Protein AF-0000000085137279 (afdb_homodimer)

Structure (mmCIF, N/CA/C/O backbone):
data_AF-0000000085137279-model_v1
#
loop_
_entity.id
_entity.type
_entity.pdbx_description
1 polymer 'DUF550 domain-containing protein'
#
loop_
_atom_site.group_PDB
_atom_site.id
_atom_site.type_symbol
_atom_site.label_atom_id
_atom_site.label_alt_id
_atom_site.label_comp_id
_atom_site.label_asym_id
_atom_site.label_entity_id
_atom_site.label_seq_id
_atom_site.pdbx_PDB_ins_code
_atom_site.Cartn_x
_atom_site.Cartn_y
_atom_site.Cartn_z
_atom_site.occupancy
_atom_site.B_iso_or_equiv
_atom_site.auth_seq_id
_atom_site.auth_comp_id
_atom_site.auth_asym_id
_atom_site.auth_atom_id
_atom_site.pdbx_PDB_model_num
ATOM 1 N N . MET A 1 1 ? 17.766 -27.484 -7.484 1 40.53 1 MET A N 1
ATOM 2 C CA . MET A 1 1 ? 16.344 -27.422 -7.832 1 40.53 1 MET A CA 1
ATOM 3 C C . MET A 1 1 ? 16.094 -26.344 -8.875 1 40.53 1 MET A C 1
ATOM 5 O O . MET A 1 1 ? 16.469 -25.188 -8.695 1 40.53 1 MET A O 1
ATOM 9 N N . THR A 1 2 ? 16.078 -26.75 -10.102 1 52.44 2 THR A N 1
ATOM 10 C CA . THR A 1 2 ? 16.078 -25.828 -11.227 1 52.44 2 THR A CA 1
ATOM 11 C C . THR A 1 2 ? 14.859 -24.906 -11.18 1 52.44 2 THR A C 1
ATOM 13 O O . THR A 1 2 ? 13.734 -25.375 -10.984 1 52.44 2 THR A O 1
ATOM 16 N N . THR A 1 3 ? 14.891 -23.641 -11.016 1 78.44 3 THR A N 1
ATOM 17 C CA . THR A 1 3 ? 13.836 -22.641 -10.945 1 78.44 3 THR A CA 1
ATOM 18 C C . THR A 1 3 ? 13.219 -22.406 -12.32 1 78.44 3 THR A C 1
ATOM 20 O O . THR A 1 3 ? 13.922 -22.141 -13.289 1 78.44 3 THR A O 1
ATOM 23 N N . ILE A 1 4 ? 12.016 -23 -12.578 1 90.31 4 ILE A N 1
ATOM 24 C CA . ILE A 1 4 ? 11.297 -22.828 -13.836 1 90.31 4 ILE A CA 1
ATOM 25 C C . ILE A 1 4 ? 11.25 -21.344 -14.195 1 90.31 4 ILE A C 1
ATOM 27 O O . ILE A 1 4 ? 11.031 -20.5 -13.328 1 90.31 4 ILE A O 1
ATOM 31 N N . THR A 1 5 ? 11.609 -21.078 -15.461 1 91.25 5 THR A N 1
ATOM 32 C CA . THR A 1 5 ? 11.672 -19.688 -15.914 1 91.25 5 THR A CA 1
ATOM 33 C C . THR A 1 5 ? 10.359 -19.281 -16.562 1 91.25 5 THR A C 1
ATOM 35 O O . THR A 1 5 ? 9.531 -20.125 -16.906 1 91.25 5 THR A O 1
ATOM 38 N N . LYS A 1 6 ? 10.211 -18.031 -16.672 1 91.56 6 LYS A N 1
ATOM 39 C CA . LYS A 1 6 ? 9.047 -17.484 -17.359 1 91.56 6 LYS A CA 1
ATOM 40 C C . LYS A 1 6 ? 8.969 -17.969 -18.797 1 91.56 6 LYS A C 1
ATOM 42 O O . LYS A 1 6 ? 7.895 -18.359 -19.266 1 91.56 6 LYS A O 1
ATOM 47 N N . GLU A 1 7 ? 10.078 -17.969 -19.5 1 93 7 GLU A N 1
ATOM 48 C CA . GLU A 1 7 ? 10.141 -18.391 -20.906 1 93 7 GLU A CA 1
ATOM 49 C C . GLU A 1 7 ? 9.734 -19.859 -21.062 1 93 7 GLU A C 1
ATOM 51 O O . GLU A 1 7 ? 9.039 -20.203 -22.016 1 93 7 GLU A O 1
ATOM 56 N N . ARG A 1 8 ? 10.195 -20.641 -20.125 1 95.56 8 ARG A N 1
ATOM 57 C CA . ARG A 1 8 ? 9.859 -22.062 -20.141 1 95.56 8 ARG A CA 1
ATOM 58 C C . ARG A 1 8 ? 8.352 -22.266 -20 1 95.56 8 ARG A C 1
ATOM 60 O O . ARG A 1 8 ? 7.77 -23.109 -20.672 1 95.56 8 ARG A O 1
ATOM 67 N N . ILE A 1 9 ? 7.719 -21.484 -19.172 1 96.69 9 ILE A N 1
ATOM 68 C CA . ILE A 1 9 ? 6.281 -21.594 -18.938 1 96.69 9 ILE A CA 1
ATOM 69 C C . ILE A 1 9 ? 5.531 -21.125 -20.188 1 96.69 9 ILE A C 1
ATOM 71 O O . ILE A 1 9 ? 4.555 -21.75 -20.609 1 96.69 9 ILE A O 1
ATOM 75 N N . GLU A 1 10 ? 6.008 -20.094 -20.781 1 95.75 10 GLU A N 1
ATOM 76 C CA . GLU A 1 10 ? 5.379 -19.562 -21.984 1 95.75 10 GLU A CA 1
ATOM 77 C C . GLU A 1 10 ? 5.43 -20.578 -23.125 1 95.75 10 GLU A C 1
ATOM 79 O O . GLU A 1 10 ? 4.465 -20.719 -23.875 1 95.75 10 GLU A O 1
ATOM 84 N N . LEU A 1 11 ? 6.574 -21.234 -23.234 1 95.69 11 LEU A N 1
ATOM 85 C CA . LEU A 1 11 ? 6.723 -22.266 -24.25 1 95.69 11 LEU A CA 1
ATOM 86 C C . LEU A 1 11 ? 5.715 -23.391 -24.047 1 95.69 11 LEU A C 1
ATOM 88 O O . LEU A 1 11 ? 5.098 -23.859 -25 1 95.69 11 LEU A O 1
ATOM 92 N N . PHE A 1 12 ? 5.57 -23.781 -22.812 1 97.06 12 PHE A N 1
ATOM 93 C CA . PHE A 1 12 ? 4.617 -24.828 -22.484 1 97.06 12 PHE A CA 1
ATOM 94 C C . PHE A 1 12 ? 3.193 -24.391 -22.812 1 97.06 12 PHE A C 1
ATOM 96 O O . PHE A 1 12 ? 2.43 -25.156 -23.422 1 97.06 12 PHE A O 1
ATOM 103 N N . ILE A 1 13 ? 2.836 -23.172 -22.484 1 95.56 13 ILE A N 1
ATOM 104 C CA . ILE A 1 13 ? 1.479 -22.688 -22.688 1 95.56 13 ILE A CA 1
ATOM 105 C C . ILE A 1 13 ? 1.188 -22.594 -24.188 1 95.56 13 ILE A C 1
ATOM 107 O O . ILE A 1 13 ? 0.088 -22.938 -24.625 1 95.56 13 ILE A O 1
ATOM 111 N N . LYS A 1 14 ? 2.133 -22.25 -24.953 1 95.06 14 LYS A N 1
ATOM 112 C CA . LYS A 1 14 ? 1.958 -22.062 -26.406 1 95.06 14 LYS A CA 1
ATOM 113 C C . LYS A 1 14 ? 1.815 -23.422 -27.109 1 95.06 14 LYS A C 1
ATOM 115 O O . LYS A 1 14 ? 1.006 -23.562 -28.016 1 95.06 14 LYS A O 1
ATOM 120 N N . ASN A 1 15 ? 2.691 -24.422 -26.75 1 95 15 ASN A N 1
ATOM 121 C CA . ASN A 1 15 ? 2.686 -25.766 -27.344 1 95 15 ASN A CA 1
ATOM 122 C C . ASN A 1 15 ? 2.811 -26.844 -26.281 1 95 15 ASN A C 1
ATOM 124 O O . ASN A 1 15 ? 3.836 -27.531 -26.203 1 95 15 ASN A O 1
ATOM 128 N N . PRO A 1 16 ? 1.74 -27.078 -25.609 1 92.5 16 PRO A N 1
ATOM 129 C CA . PRO A 1 16 ? 1.811 -27.969 -24.438 1 92.5 16 PRO A CA 1
ATOM 130 C C . PRO A 1 16 ? 2.174 -29.406 -24.812 1 92.5 16 PRO A C 1
ATOM 132 O O . PRO A 1 16 ? 2.777 -30.125 -24.016 1 92.5 16 PRO A O 1
ATOM 135 N N . LEU A 1 17 ? 1.867 -29.891 -26.031 1 92.31 17 LEU A N 1
ATOM 136 C CA . LEU A 1 17 ? 2.129 -31.266 -26.438 1 92.31 17 LEU A CA 1
ATOM 137 C C . LEU A 1 17 ? 3.607 -31.469 -26.75 1 92.31 17 LEU A C 1
ATOM 139 O O . LEU A 1 17 ? 4.18 -32.5 -26.406 1 92.31 17 LEU A O 1
ATOM 143 N N . GLU A 1 18 ? 4.246 -30.484 -27.312 1 94.12 18 GLU A N 1
ATOM 144 C CA . GLU A 1 18 ? 5.641 -30.578 -27.734 1 94.12 18 GLU A CA 1
ATOM 145 C C . GLU A 1 18 ? 6.586 -30.156 -26.609 1 94.12 18 GLU A C 1
ATOM 147 O O . GLU A 1 18 ? 7.77 -30.5 -26.625 1 94.12 18 GLU A O 1
ATOM 152 N N . ASN A 1 19 ? 5.973 -29.422 -25.672 1 94.75 19 ASN A N 1
ATOM 153 C CA . ASN A 1 19 ? 6.805 -28.859 -24.609 1 94.75 19 ASN A CA 1
ATOM 154 C C . ASN A 1 19 ? 6.293 -29.266 -23.219 1 94.75 19 ASN A C 1
ATOM 156 O O . ASN A 1 19 ? 6.141 -28.406 -22.344 1 94.75 19 ASN A O 1
ATOM 160 N N . GLY A 1 20 ? 6.055 -30.516 -23.078 1 93.5 20 GLY A N 1
ATOM 161 C CA . GLY A 1 20 ? 5.57 -31.016 -21.812 1 93.5 20 GLY A CA 1
ATOM 162 C C . GLY A 1 20 ? 6.516 -30.734 -20.656 1 93.5 20 GLY A C 1
ATOM 163 O O . GLY A 1 20 ? 7.711 -30.516 -20.859 1 93.5 20 GLY A O 1
ATOM 164 N N . LEU A 1 21 ? 5.93 -30.703 -19.484 1 94.56 21 LEU A N 1
ATOM 165 C CA . LEU A 1 21 ? 6.711 -30.375 -18.297 1 94.56 21 LEU A CA 1
ATOM 166 C C . LEU A 1 21 ? 7.227 -31.641 -17.625 1 94.56 21 LEU A C 1
ATOM 168 O O . LEU A 1 21 ? 6.523 -32.656 -17.578 1 94.56 21 LEU A O 1
ATOM 172 N N . THR A 1 22 ? 8.469 -31.547 -17.156 1 93.19 22 THR A N 1
ATOM 173 C CA . THR A 1 22 ? 8.977 -32.625 -16.312 1 93.19 22 THR A CA 1
ATOM 174 C C . THR A 1 22 ? 8.258 -32.625 -14.961 1 93.19 22 THR A C 1
ATOM 176 O O . THR A 1 22 ? 7.551 -31.656 -14.625 1 93.19 22 THR A O 1
ATOM 179 N N . ARG A 1 23 ? 8.406 -33.688 -14.227 1 91.44 23 ARG A N 1
ATOM 180 C CA . ARG A 1 23 ? 7.809 -33.781 -12.891 1 91.44 23 ARG A CA 1
ATOM 181 C C . ARG A 1 23 ? 8.359 -32.688 -11.984 1 91.44 23 ARG A C 1
ATOM 183 O O . ARG A 1 23 ? 7.617 -32.094 -11.188 1 91.44 23 ARG A O 1
ATOM 190 N N . GLY A 1 24 ? 9.609 -32.438 -12.102 1 92.44 24 GLY A N 1
ATOM 191 C CA . GLY A 1 24 ? 10.219 -31.375 -11.328 1 92.44 24 GLY A CA 1
ATOM 192 C C . GLY A 1 24 ? 9.641 -30.016 -11.641 1 92.44 24 GLY A C 1
ATOM 193 O O . GLY A 1 24 ? 9.406 -29.203 -10.734 1 92.44 24 GLY A O 1
ATOM 194 N N . GLU A 1 25 ? 9.445 -29.75 -12.906 1 95.19 25 GLU A N 1
ATOM 195 C CA . GLU A 1 25 ? 8.867 -28.484 -13.328 1 95.19 25 GLU A CA 1
ATOM 196 C C . GLU A 1 25 ? 7.43 -28.344 -12.828 1 95.19 25 GLU A C 1
ATOM 198 O O . GLU A 1 25 ? 7.008 -27.266 -12.422 1 95.19 25 GLU A O 1
ATOM 203 N N . GLN A 1 26 ? 6.719 -29.438 -12.852 1 94.88 26 GLN A N 1
ATOM 204 C CA . GLN A 1 26 ? 5.348 -29.438 -12.352 1 94.88 26 GLN A CA 1
ATOM 205 C C . GLN A 1 26 ? 5.309 -29.094 -10.867 1 94.88 26 GLN A C 1
ATOM 207 O O . GLN A 1 26 ? 4.445 -28.344 -10.414 1 94.88 26 GLN A O 1
ATOM 212 N N . MET A 1 27 ? 6.207 -29.609 -10.18 1 95.31 27 MET A N 1
ATOM 213 C CA . MET A 1 27 ? 6.281 -29.344 -8.75 1 95.31 27 MET A CA 1
ATOM 214 C C . MET A 1 27 ? 6.559 -27.875 -8.477 1 95.31 27 MET A C 1
ATOM 216 O O . MET A 1 27 ? 5.969 -27.281 -7.566 1 95.31 27 MET A O 1
ATOM 220 N N . GLU A 1 28 ? 7.398 -27.344 -9.25 1 95 28 GLU A N 1
ATOM 221 C CA . GLU A 1 28 ? 7.719 -25.922 -9.086 1 95 28 GLU A CA 1
ATOM 222 C C . GLU A 1 28 ? 6.512 -25.047 -9.414 1 95 28 GLU A C 1
ATOM 224 O O . GLU A 1 28 ? 6.219 -24.094 -8.688 1 95 28 GLU A O 1
ATOM 229 N N . LEU A 1 29 ? 5.906 -25.359 -10.469 1 95.75 29 LEU A N 1
ATOM 230 C CA . LEU A 1 29 ? 4.691 -24.625 -10.82 1 95.75 29 LEU A CA 1
ATOM 231 C C . LEU A 1 29 ? 3.656 -24.719 -9.703 1 95.75 29 LEU A C 1
ATOM 233 O O . LEU A 1 29 ? 3 -23.734 -9.375 1 95.75 29 LEU A O 1
ATOM 237 N N . ALA A 1 30 ? 3.535 -25.875 -9.195 1 95.94 30 ALA A N 1
ATOM 238 C CA . ALA A 1 30 ? 2.555 -26.109 -8.133 1 95.94 30 ALA A CA 1
ATOM 239 C C . ALA A 1 30 ? 2.865 -25.266 -6.906 1 95.94 30 ALA A C 1
ATOM 241 O O . ALA A 1 30 ? 1.96 -24.688 -6.289 1 95.94 30 ALA A O 1
ATOM 242 N N . ARG A 1 31 ? 4.094 -25.203 -6.574 1 94.69 31 ARG A N 1
ATOM 243 C CA . ARG A 1 31 ? 4.488 -24.422 -5.41 1 94.69 31 ARG A CA 1
ATOM 244 C C . ARG A 1 31 ? 4.195 -22.938 -5.621 1 94.69 31 ARG A C 1
ATOM 246 O O . ARG A 1 31 ? 3.67 -22.266 -4.723 1 94.69 31 ARG A O 1
ATOM 253 N N . ILE A 1 32 ? 4.52 -22.406 -6.766 1 94.44 32 ILE A N 1
ATOM 254 C CA . ILE A 1 32 ? 4.27 -21.016 -7.086 1 94.44 32 ILE A CA 1
ATOM 255 C C . ILE A 1 32 ? 2.768 -20.734 -7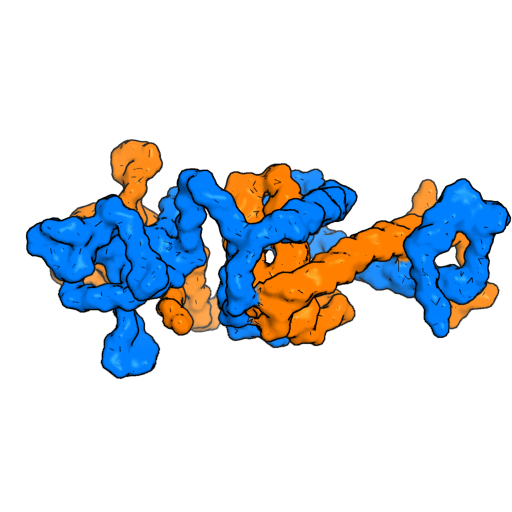.074 1 94.44 32 ILE A C 1
ATOM 257 O O . ILE A 1 32 ? 2.312 -19.75 -6.484 1 94.44 32 ILE A O 1
ATOM 261 N N . ALA A 1 33 ? 2.115 -21.609 -7.699 1 94.88 33 ALA A N 1
ATOM 262 C CA . ALA A 1 33 ? 0.669 -21.438 -7.809 1 94.88 33 ALA A CA 1
ATOM 263 C C . ALA A 1 33 ? 0.005 -21.531 -6.438 1 94.88 33 ALA A C 1
ATOM 265 O O . ALA A 1 33 ? -0.941 -20.797 -6.148 1 94.88 33 ALA A O 1
ATOM 266 N N . LEU A 1 34 ? 0.467 -22.453 -5.633 1 94.31 34 LEU A N 1
ATOM 267 C CA . LEU A 1 34 ? -0.114 -22.625 -4.305 1 94.31 34 LEU A CA 1
ATOM 268 C C . LEU A 1 34 ? 0.033 -21.344 -3.479 1 94.31 34 LEU A C 1
ATOM 270 O O . LEU A 1 34 ? -0.917 -20.922 -2.822 1 94.31 34 LEU A O 1
ATOM 274 N N . ALA A 1 35 ? 1.215 -20.797 -3.525 1 92.62 35 ALA A N 1
ATOM 275 C CA . ALA A 1 35 ? 1.444 -19.547 -2.791 1 92.62 35 ALA A CA 1
ATOM 276 C C . ALA A 1 35 ? 0.512 -18.438 -3.279 1 92.62 35 ALA A C 1
ATOM 278 O O . ALA A 1 35 ? -0.028 -17.672 -2.477 1 92.62 35 ALA A O 1
ATOM 279 N N . SER A 1 36 ? 0.343 -18.359 -4.543 1 93.06 36 SER A N 1
ATOM 280 C CA . SER A 1 36 ? -0.546 -17.359 -5.145 1 93.06 36 SER A CA 1
ATOM 281 C C . SER A 1 36 ? -1.995 -17.594 -4.73 1 93.06 36 SER A C 1
ATOM 283 O O . SER A 1 36 ? -2.715 -16.656 -4.398 1 93.06 36 SER A O 1
ATOM 285 N N . LEU A 1 37 ? -2.422 -18.812 -4.727 1 92.94 37 LEU A N 1
ATOM 286 C CA . LEU A 1 37 ? -3.807 -19.141 -4.402 1 92.94 37 LEU A CA 1
ATOM 287 C C . LEU A 1 37 ? -4.09 -18.891 -2.922 1 92.94 37 LEU A C 1
ATOM 289 O O . LEU A 1 37 ? -5.199 -18.516 -2.553 1 92.94 37 LEU A O 1
ATOM 293 N N . GLU A 1 38 ? -3.125 -19.141 -2.1 1 92.5 38 GLU A N 1
ATOM 294 C CA . GLU A 1 38 ? -3.289 -18.875 -0.672 1 92.5 38 GLU A CA 1
ATOM 295 C C . GLU A 1 38 ? -3.527 -17.406 -0.406 1 92.5 38 GLU A C 1
ATOM 297 O O . GLU A 1 38 ? -4.426 -17.031 0.359 1 92.5 38 GLU A O 1
ATOM 302 N N . ARG A 1 39 ? -2.738 -16.609 -1.039 1 93.31 39 ARG A N 1
ATOM 303 C CA . ARG A 1 39 ? -2.904 -15.164 -0.875 1 93.31 39 ARG A CA 1
ATOM 304 C C . ARG A 1 39 ? -4.234 -14.695 -1.456 1 93.31 39 ARG A C 1
ATOM 306 O O . ARG A 1 39 ? -4.902 -13.836 -0.879 1 93.31 39 ARG A O 1
ATOM 313 N N . GLU A 1 40 ? -4.574 -15.273 -2.541 1 94.12 40 GLU A N 1
ATOM 314 C CA . GLU A 1 40 ? -5.836 -14.922 -3.186 1 94.12 40 GLU A CA 1
ATOM 315 C C . GLU A 1 40 ? -7.027 -15.297 -2.309 1 94.12 40 GLU A C 1
ATOM 317 O O . GLU A 1 40 ? -8.047 -14.609 -2.305 1 94.12 40 GLU A O 1
ATOM 322 N N . GLN A 1 41 ? -6.918 -16.406 -1.677 1 94.69 41 GLN A N 1
ATOM 323 C CA . GLN A 1 41 ? -7.988 -16.812 -0.776 1 94.69 41 GLN A CA 1
ATOM 324 C C . GLN A 1 41 ? -8.188 -15.797 0.342 1 94.69 41 GLN A C 1
ATOM 326 O O . GLN A 1 41 ? -9.32 -15.453 0.679 1 94.69 41 GLN A O 1
ATOM 331 N N . ILE A 1 42 ? -7.105 -15.367 0.912 1 96.62 42 ILE A N 1
ATOM 332 C CA . ILE A 1 42 ? -7.172 -14.344 1.949 1 96.62 42 ILE A CA 1
ATOM 333 C C . ILE A 1 42 ? -7.801 -13.07 1.382 1 96.62 42 ILE A C 1
ATOM 335 O O . ILE A 1 42 ? -8.664 -12.461 2.018 1 96.62 42 ILE A O 1
ATOM 339 N N . ARG A 1 43 ? -7.371 -12.711 0.222 1 97.12 43 ARG A N 1
ATOM 340 C CA . ARG A 1 43 ? -7.887 -11.523 -0.453 1 97.12 43 ARG A CA 1
ATOM 341 C C . ARG A 1 43 ? -9.398 -11.617 -0.65 1 97.12 43 ARG A C 1
ATOM 343 O O . ARG A 1 43 ? -10.125 -10.656 -0.401 1 97.12 43 ARG A O 1
ATOM 350 N N . HIS A 1 44 ? -9.836 -12.75 -1.05 1 96.88 44 HIS A N 1
ATOM 351 C CA . HIS A 1 44 ? -11.258 -12.977 -1.291 1 96.88 44 HIS A CA 1
ATOM 352 C C . HIS A 1 44 ? -12.047 -12.922 0.011 1 96.88 44 HIS A C 1
ATOM 354 O O . HIS A 1 44 ? -13.133 -12.336 0.061 1 96.88 44 HIS A O 1
ATOM 360 N N . GLU A 1 45 ? -11.555 -13.555 0.996 1 97.31 45 GLU A N 1
ATOM 361 C CA . GLU A 1 45 ? -12.219 -13.531 2.297 1 97.31 45 GLU A CA 1
ATOM 362 C C . GLU A 1 45 ? -12.305 -12.109 2.85 1 97.31 45 GLU A C 1
ATOM 364 O O . GLU A 1 45 ? -13.336 -11.711 3.398 1 97.31 45 GLU A O 1
ATOM 369 N N . HIS A 1 46 ? -11.211 -11.43 2.693 1 98.06 46 HIS A N 1
ATOM 370 C CA . HIS A 1 46 ? -11.211 -10.031 3.127 1 98.06 46 HIS A CA 1
ATOM 371 C C . HIS A 1 46 ? -12.25 -9.219 2.363 1 98.06 46 HIS A C 1
ATOM 373 O O . HIS A 1 46 ? -12.945 -8.383 2.949 1 98.06 46 HIS A O 1
ATOM 379 N N . ALA A 1 47 ? -12.289 -9.406 1.087 1 97.5 47 ALA A N 1
ATOM 380 C CA . ALA A 1 47 ? -13.234 -8.672 0.247 1 97.5 47 ALA A CA 1
ATOM 381 C C . ALA A 1 47 ? -14.672 -8.93 0.692 1 97.5 47 ALA A C 1
ATOM 383 O O . ALA A 1 47 ? -15.469 -7.992 0.796 1 97.5 47 ALA A O 1
ATOM 384 N N . LYS A 1 48 ? -14.953 -10.164 0.894 1 96.69 48 LYS A N 1
ATOM 385 C CA . LYS A 1 48 ? -16.297 -10.531 1.34 1 96.69 48 LYS A CA 1
ATOM 386 C C . LYS A 1 48 ? -16.625 -9.875 2.678 1 96.69 48 LYS A C 1
ATOM 388 O O . LYS A 1 48 ? -17.703 -9.312 2.846 1 96.69 48 LYS A O 1
ATOM 393 N N . TRP A 1 49 ? -15.758 -10.008 3.592 1 96.81 49 TRP A N 1
ATOM 394 C CA . TRP A 1 49 ? -15.945 -9.398 4.906 1 96.81 49 TRP A CA 1
ATOM 395 C C . TRP A 1 49 ? -16.109 -7.891 4.789 1 96.81 49 TRP A C 1
ATOM 397 O O . TRP A 1 49 ? -17 -7.309 5.41 1 96.81 49 TRP A O 1
ATOM 407 N N . SER A 1 50 ? -15.188 -7.234 4.062 1 95.88 50 SER A N 1
ATOM 408 C CA . SER A 1 50 ? -15.211 -5.785 3.891 1 95.88 50 SER A CA 1
ATOM 409 C C . SER A 1 50 ? -16.531 -5.32 3.283 1 95.88 50 SER A C 1
ATOM 411 O O . SER A 1 50 ? -17.094 -4.305 3.707 1 95.88 50 SER A O 1
ATOM 413 N N . ASP A 1 51 ? -17 -6.051 2.303 1 94.56 51 ASP A N 1
ATOM 414 C CA . ASP A 1 51 ? -18.281 -5.723 1.671 1 94.56 51 ASP A CA 1
ATOM 415 C C . ASP A 1 51 ? -19.422 -5.82 2.67 1 94.56 51 ASP A C 1
ATOM 417 O O . ASP A 1 51 ? -20.312 -4.965 2.688 1 94.56 51 ASP A O 1
ATOM 421 N N . SER A 1 52 ? -19.422 -6.836 3.402 1 94.19 52 SER A N 1
ATOM 422 C CA . SER A 1 52 ? -20.484 -7.059 4.379 1 94.19 52 SER A CA 1
ATOM 423 C C . SER A 1 52 ? -20.453 -6.008 5.484 1 94.19 52 SER A C 1
ATOM 425 O O . SER A 1 52 ? -21.5 -5.582 5.98 1 94.19 52 SER A O 1
ATOM 427 N N . THR A 1 53 ? -19.266 -5.582 5.84 1 92.19 53 THR A N 1
ATOM 428 C CA . THR A 1 53 ? -19.078 -4.691 6.98 1 92.19 53 THR A CA 1
ATOM 429 C C . THR A 1 53 ? -19.281 -3.236 6.57 1 92.19 53 THR A C 1
ATOM 431 O O . THR A 1 53 ? -19.891 -2.459 7.305 1 92.19 53 THR A O 1
ATOM 434 N N . PHE A 1 54 ? -18.828 -2.844 5.344 1 92 54 PHE A N 1
ATOM 435 C CA . PHE A 1 54 ? -18.766 -1.428 5 1 92 54 PHE A CA 1
ATOM 436 C C . PHE A 1 54 ? -19.672 -1.117 3.814 1 92 54 PHE A C 1
ATOM 438 O O . PHE A 1 54 ? -19.875 0.049 3.469 1 92 54 PHE A O 1
ATOM 445 N N . GLY A 1 55 ? -20.141 -2.133 3.119 1 88.88 55 GLY A N 1
ATOM 446 C CA . GLY A 1 55 ? -21.094 -1.944 2.037 1 88.88 55 GLY A CA 1
ATOM 447 C C . GLY A 1 55 ? -20.453 -1.395 0.773 1 88.88 55 GLY A C 1
ATOM 448 O O . GLY A 1 55 ? -19.281 -1.674 0.486 1 88.88 55 GLY A O 1
ATOM 449 N N . CYS A 1 56 ? -21.25 -0.688 -0.014 1 86.62 56 CYS A N 1
ATOM 450 C CA . CYS A 1 56 ? -20.828 -0.226 -1.332 1 86.62 56 CYS A CA 1
ATOM 451 C C . CYS A 1 56 ? -20.156 1.137 -1.242 1 86.62 56 CYS A C 1
ATOM 453 O O . CYS A 1 56 ? -20.781 2.166 -1.489 1 86.62 56 CYS A O 1
ATOM 455 N N . VAL A 1 57 ? -19 1.162 -0.78 1 90 57 VAL A N 1
ATOM 456 C CA . VAL A 1 57 ? -18.219 2.387 -0.689 1 90 57 VAL A CA 1
ATOM 457 C C . VAL A 1 57 ? -17.125 2.383 -1.761 1 90 57 VAL A C 1
ATOM 459 O O . VAL A 1 57 ? -16.828 1.338 -2.338 1 90 57 VAL A O 1
ATOM 462 N N . GLY A 1 58 ? -16.609 3.58 -2.07 1 94.38 58 GLY A N 1
ATOM 463 C CA . GLY A 1 58 ? -15.57 3.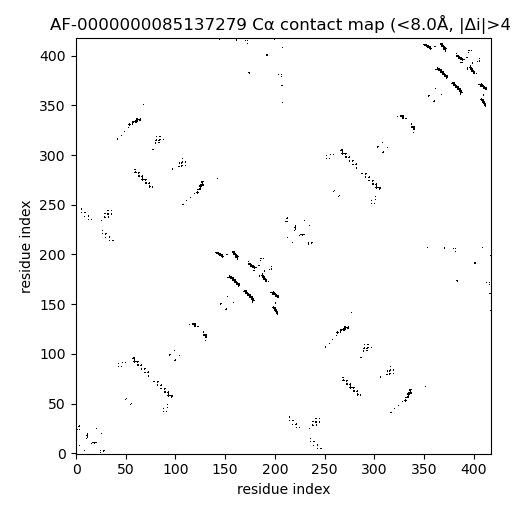713 -3.082 1 94.38 58 GLY A CA 1
ATOM 464 C C . GLY A 1 58 ? -14.172 3.527 -2.529 1 94.38 58 GLY A C 1
ATOM 465 O O . GLY A 1 58 ? -14 3.141 -1.371 1 94.38 58 GLY A O 1
ATOM 466 N N . PRO A 1 59 ? -13.195 3.773 -3.383 1 97.12 59 PRO A N 1
ATOM 467 C CA . PRO A 1 59 ? -11.805 3.506 -3.006 1 97.12 59 PRO A CA 1
ATOM 468 C C . PRO A 1 59 ? -11.203 4.609 -2.139 1 97.12 59 PRO A C 1
ATOM 470 O O . PRO A 1 59 ? -10.133 4.43 -1.553 1 97.12 59 PRO A O 1
ATOM 473 N N . ILE A 1 60 ? -11.844 5.734 -2.059 1 95.19 60 ILE A N 1
ATOM 474 C CA . ILE A 1 60 ? -11.258 6.91 -1.428 1 95.19 60 ILE A CA 1
ATOM 475 C C . ILE A 1 60 ? -11.031 6.645 0.059 1 95.19 60 ILE A C 1
ATOM 477 O O . ILE A 1 60 ? -9.961 6.93 0.595 1 95.19 60 ILE A O 1
ATOM 481 N N . GLY A 1 61 ? -12 6.133 0.79 1 93.56 61 GLY A N 1
ATOM 482 C CA . GLY A 1 61 ? -11.875 5.805 2.201 1 93.56 61 GLY A CA 1
ATOM 483 C C . GLY A 1 61 ? -10.688 4.91 2.5 1 93.56 61 GLY A C 1
ATOM 484 O O . GLY A 1 61 ? -9.812 5.27 3.293 1 93.56 61 GLY A O 1
ATOM 485 N N . PRO A 1 62 ? -10.617 3.801 1.831 1 97 62 PRO A N 1
ATOM 486 C CA . PRO A 1 62 ? -9.492 2.889 2.021 1 97 62 PRO A CA 1
ATOM 487 C C . PRO A 1 62 ? -8.148 3.543 1.706 1 97 62 PRO A C 1
ATOM 489 O O . PRO A 1 62 ? -7.156 3.295 2.4 1 97 62 PRO A O 1
ATOM 492 N N . LEU A 1 63 ? -8.094 4.324 0.696 1 97.38 63 LEU A N 1
ATOM 493 C CA . LEU A 1 63 ? -6.844 4.977 0.321 1 97.38 63 LEU A CA 1
ATOM 494 C C . LEU A 1 63 ? -6.406 5.969 1.393 1 97.38 63 LEU A C 1
ATOM 496 O O . LEU A 1 63 ? -5.223 6.035 1.738 1 97.38 63 LEU A O 1
ATOM 500 N N . LYS A 1 64 ? -7.34 6.695 1.889 1 92.25 64 LYS A N 1
ATOM 501 C CA . LYS A 1 64 ? -7.023 7.605 2.984 1 92.25 64 LYS A CA 1
ATOM 502 C C . LYS A 1 64 ? -6.578 6.836 4.227 1 92.25 64 LYS A C 1
ATOM 504 O O . LYS A 1 64 ? -5.66 7.266 4.934 1 92.25 64 LYS A O 1
ATOM 509 N N . HIS A 1 65 ? -7.234 5.77 4.465 1 95.12 65 HIS A N 1
ATOM 510 C CA . HIS A 1 65 ? -6.82 4.914 5.574 1 95.12 65 HIS A CA 1
ATOM 511 C C . HIS A 1 65 ? -5.426 4.352 5.344 1 95.12 65 HIS A C 1
ATOM 513 O O . HIS A 1 65 ? -4.633 4.238 6.281 1 95.12 65 HIS A O 1
ATOM 519 N N . LEU A 1 66 ? -5.176 3.961 4.145 1 96.94 66 LEU A N 1
ATOM 520 C CA . LEU A 1 66 ? -3.852 3.459 3.797 1 96.94 66 LEU A CA 1
ATOM 521 C C . LEU A 1 66 ? -2.777 4.492 4.121 1 96.94 66 LEU A C 1
ATOM 523 O O . LEU A 1 66 ? -1.705 4.141 4.621 1 96.94 66 LEU A O 1
ATOM 527 N N . SER A 1 67 ? -3.047 5.738 3.828 1 93.88 67 SER A N 1
ATOM 528 C CA . SER A 1 67 ? -2.107 6.805 4.156 1 93.88 67 SER A CA 1
ATOM 529 C C . SER A 1 67 ? -1.78 6.812 5.648 1 93.88 67 SER A C 1
ATOM 531 O O . SER A 1 67 ? -0.612 6.906 6.031 1 93.88 67 SER A O 1
ATOM 533 N N . LYS A 1 68 ? -2.779 6.633 6.418 1 89.31 68 LYS A N 1
ATOM 534 C CA . LYS A 1 68 ? -2.598 6.609 7.867 1 89.31 68 LYS A CA 1
ATOM 535 C C . LYS A 1 68 ? -1.791 5.391 8.305 1 89.31 68 LYS A C 1
ATOM 537 O O . LYS A 1 68 ? -0.861 5.508 9.102 1 89.31 68 LYS A O 1
ATOM 542 N N . GLU A 1 69 ? -2.133 4.234 7.789 1 96.31 69 GLU A N 1
ATOM 543 C CA . GLU A 1 69 ? -1.457 2.996 8.164 1 96.31 69 GLU A CA 1
ATOM 544 C C . GLU A 1 69 ? 0.012 3.023 7.746 1 96.31 69 GLU A C 1
ATOM 546 O O . GLU A 1 69 ? 0.864 2.449 8.43 1 96.31 69 GLU A O 1
ATOM 551 N N . ALA A 1 70 ? 0.258 3.639 6.633 1 95.5 70 ALA A N 1
ATOM 552 C CA . ALA A 1 70 ? 1.64 3.738 6.168 1 95.5 70 ALA A CA 1
ATOM 553 C C . ALA A 1 70 ? 2.498 4.512 7.164 1 95.5 70 ALA A C 1
ATOM 555 O O . ALA A 1 70 ? 3.639 4.133 7.438 1 95.5 70 ALA A O 1
ATOM 556 N N . LEU A 1 71 ? 1.977 5.535 7.738 1 91.31 71 LEU A N 1
ATOM 557 C CA . LEU A 1 71 ? 2.699 6.312 8.742 1 91.31 71 LEU A CA 1
ATOM 558 C C . LEU A 1 71 ? 2.865 5.512 10.031 1 91.31 71 LEU A C 1
ATOM 560 O O . LEU A 1 71 ? 3.896 5.609 10.695 1 91.31 71 LEU A O 1
ATOM 564 N N . GLU A 1 72 ? 1.824 4.762 10.383 1 91.69 72 GLU A N 1
ATOM 565 C CA . GLU A 1 72 ? 1.937 3.895 11.555 1 91.69 72 GLU A CA 1
ATOM 566 C C . GLU A 1 72 ? 3.02 2.84 11.359 1 91.69 72 GLU A C 1
ATOM 568 O O . GLU A 1 72 ? 3.789 2.553 12.273 1 91.69 72 GLU A O 1
ATOM 573 N N . ALA A 1 73 ? 3.076 2.295 10.172 1 94.75 73 ALA A N 1
ATOM 574 C CA . ALA A 1 73 ? 4.117 1.32 9.859 1 94.75 73 ALA A CA 1
ATOM 575 C C . ALA A 1 73 ? 5.5 1.965 9.891 1 94.75 73 ALA A C 1
ATOM 577 O O . ALA A 1 73 ? 6.473 1.339 10.312 1 94.75 73 ALA A O 1
ATOM 578 N N . ALA A 1 74 ? 5.59 3.221 9.43 1 92.62 74 ALA A N 1
ATOM 579 C CA . ALA A 1 74 ? 6.859 3.941 9.453 1 92.62 74 ALA A CA 1
ATOM 580 C C . ALA A 1 74 ? 7.348 4.148 10.883 1 92.62 74 ALA A C 1
ATOM 582 O O . ALA A 1 74 ? 8.555 4.129 11.148 1 92.62 74 ALA A O 1
ATOM 583 N N . ALA A 1 75 ? 6.398 4.375 11.773 1 88.38 75 ALA A N 1
ATOM 584 C CA . ALA A 1 75 ? 6.73 4.582 13.18 1 88.38 75 ALA A CA 1
ATOM 585 C C . ALA A 1 75 ? 7.215 3.289 13.828 1 88.38 75 ALA A C 1
ATOM 587 O O . ALA A 1 75 ? 8.062 3.312 14.719 1 88.38 75 ALA A O 1
ATOM 588 N N . GLU A 1 76 ? 6.656 2.125 13.391 1 93.12 76 GLU A N 1
ATOM 589 C CA . GLU A 1 76 ? 7.023 0.802 13.891 1 93.12 76 GLU A CA 1
ATOM 590 C C . GLU A 1 76 ? 7.141 -0.202 12.742 1 93.12 76 GLU A C 1
ATOM 592 O O . GLU A 1 76 ? 6.316 -1.11 12.625 1 93.12 76 GLU A O 1
ATOM 597 N N . PRO A 1 77 ? 8.242 -0.169 12.07 1 94.62 77 PRO A N 1
ATOM 598 C CA . PRO A 1 77 ? 8.359 -0.978 10.852 1 94.62 77 PRO A CA 1
ATOM 599 C C . PRO A 1 77 ? 8.391 -2.477 11.141 1 94.62 77 PRO A C 1
ATOM 601 O O . PRO A 1 77 ? 8.203 -3.287 10.227 1 94.62 77 PRO A O 1
ATOM 604 N N . ASP A 1 78 ? 8.547 -2.855 12.391 1 93.56 78 ASP A N 1
ATOM 605 C CA . ASP A 1 78 ? 8.625 -4.273 12.719 1 93.56 78 ASP A CA 1
ATOM 606 C C . ASP A 1 78 ? 7.254 -4.84 13.07 1 93.56 78 ASP A C 1
ATOM 608 O O . ASP A 1 78 ? 7.098 -6.051 13.242 1 93.56 78 ASP A O 1
ATOM 612 N N . ASP A 1 79 ? 6.273 -4.027 13.195 1 96.19 79 ASP A N 1
ATOM 613 C CA . ASP A 1 79 ? 4.922 -4.48 13.5 1 96.19 79 ASP A CA 1
ATOM 614 C C . ASP A 1 79 ? 4.219 -5 12.25 1 96.19 79 ASP A C 1
ATOM 616 O O . ASP A 1 79 ? 3.645 -4.227 11.484 1 96.19 79 ASP A O 1
ATOM 620 N N . LEU A 1 80 ? 4.09 -6.254 12.086 1 97.38 80 LEU A N 1
ATOM 621 C CA . LEU A 1 80 ? 3.592 -6.906 10.883 1 97.38 80 LEU A CA 1
ATOM 622 C C . LEU A 1 80 ? 2.094 -6.668 10.711 1 97.38 80 LEU A C 1
ATOM 624 O O . LEU A 1 80 ? 1.561 -6.793 9.609 1 97.38 80 LEU A O 1
ATOM 628 N N . SER A 1 81 ? 1.47 -6.367 11.812 1 96.5 81 SER A N 1
ATOM 629 C CA . SER A 1 81 ? 0.035 -6.121 11.711 1 96.5 81 SER A CA 1
ATOM 630 C C . SER A 1 81 ? -0.255 -4.891 10.859 1 96.5 81 SER A C 1
ATOM 632 O O . SER A 1 81 ? -1.265 -4.84 10.156 1 96.5 81 SER A O 1
ATOM 634 N N . GLU A 1 82 ? 0.608 -3.889 10.953 1 96.75 82 GLU A N 1
ATOM 635 C CA . GLU A 1 82 ? 0.448 -2.691 10.133 1 96.75 82 GLU A CA 1
ATOM 636 C C . GLU A 1 82 ? 0.648 -3.004 8.656 1 96.75 82 GLU A C 1
ATOM 638 O O . GLU A 1 82 ? -0.007 -2.412 7.797 1 96.75 82 GLU A O 1
ATOM 643 N N . TRP A 1 83 ? 1.544 -3.938 8.375 1 97.81 83 TRP A N 1
ATOM 644 C CA . TRP A 1 83 ? 1.789 -4.355 7 1 97.81 83 TRP A CA 1
ATOM 645 C C . TRP A 1 83 ? 0.573 -5.078 6.426 1 97.81 83 TRP A C 1
ATOM 647 O O . TRP A 1 83 ? 0.224 -4.887 5.262 1 97.81 83 TRP A O 1
ATOM 657 N N . ALA A 1 84 ? -0.002 -5.902 7.266 1 98 84 ALA A N 1
ATOM 658 C CA . ALA A 1 84 ? -1.244 -6.559 6.863 1 98 84 ALA A CA 1
ATOM 659 C C . ALA A 1 84 ? -2.33 -5.535 6.551 1 98 84 ALA A C 1
ATOM 661 O O . ALA A 1 84 ? -3.035 -5.656 5.547 1 98 84 ALA A O 1
ATOM 662 N N . ASP A 1 85 ? -2.438 -4.5 7.438 1 97.62 85 ASP A N 1
ATOM 663 C CA . ASP A 1 85 ? -3.426 -3.447 7.227 1 97.62 85 ASP A CA 1
ATOM 664 C C . ASP A 1 85 ? -3.199 -2.738 5.895 1 97.62 85 ASP A C 1
ATOM 666 O O . ASP A 1 85 ? -4.148 -2.496 5.145 1 97.62 85 ASP A O 1
ATOM 670 N N . MET A 1 86 ? -1.937 -2.438 5.621 1 98.38 86 MET A N 1
ATOM 671 C CA . MET A 1 86 ? -1.629 -1.743 4.375 1 98.38 86 MET A CA 1
ATOM 672 C C . MET A 1 86 ? -2.027 -2.588 3.168 1 98.38 86 MET A C 1
ATOM 674 O O . MET A 1 86 ? -2.631 -2.078 2.223 1 98.38 86 MET A O 1
ATOM 678 N N . GLN A 1 87 ? -1.739 -3.857 3.174 1 98.44 87 GLN A N 1
ATOM 679 C CA . GLN A 1 87 ? -2.07 -4.738 2.061 1 98.44 87 GLN A CA 1
ATOM 680 C C . GLN A 1 87 ? -3.582 -4.852 1.88 1 98.44 87 GLN A C 1
ATOM 682 O O . GLN A 1 87 ? -4.082 -4.812 0.755 1 98.44 87 GLN A O 1
ATOM 687 N N . PHE A 1 88 ? -4.301 -4.996 2.99 1 98.31 88 PHE A N 1
ATOM 688 C CA . PHE A 1 88 ? -5.754 -5.094 2.926 1 98.31 88 PHE A CA 1
ATOM 689 C C . PHE A 1 88 ? -6.352 -3.842 2.301 1 98.31 88 PHE A C 1
ATOM 691 O O . PHE A 1 88 ? -7.242 -3.93 1.453 1 98.31 88 PHE A O 1
ATOM 698 N N . LEU A 1 89 ? -5.871 -2.73 2.742 1 98.19 89 LEU A N 1
ATOM 699 C CA . LEU A 1 89 ? -6.422 -1.465 2.275 1 98.19 89 LEU A CA 1
ATOM 700 C C . LEU A 1 89 ? -6.121 -1.252 0.795 1 98.19 89 LEU A C 1
ATOM 702 O O . LEU A 1 89 ? -6.961 -0.736 0.054 1 98.19 89 LEU A O 1
ATOM 706 N N . LEU A 1 90 ? -4.902 -1.662 0.402 1 98.25 90 LEU A N 1
ATOM 707 C CA . LEU A 1 90 ? -4.555 -1.577 -1.013 1 98.25 90 LEU A CA 1
ATOM 708 C C . LEU A 1 90 ? -5.469 -2.461 -1.853 1 98.25 90 LEU A C 1
ATOM 710 O O . LEU A 1 90 ? -6.012 -2.012 -2.865 1 98.25 90 LEU A O 1
ATOM 714 N N . TRP A 1 91 ? -5.699 -3.701 -1.449 1 97.88 91 TRP A N 1
ATOM 715 C CA . TRP A 1 91 ? -6.574 -4.633 -2.152 1 97.88 91 TRP A CA 1
ATOM 716 C C . TRP A 1 91 ? -8.008 -4.109 -2.189 1 97.88 91 TRP A C 1
ATOM 718 O O . TRP A 1 91 ? -8.68 -4.199 -3.219 1 97.88 91 TRP A O 1
ATOM 728 N N . ASP A 1 92 ? -8.414 -3.619 -1.047 1 97.75 92 ASP A N 1
ATOM 729 C CA . ASP A 1 92 ? -9.789 -3.125 -0.941 1 97.75 92 ASP A CA 1
ATOM 730 C C . ASP A 1 92 ? -10.023 -1.946 -1.883 1 97.75 92 ASP A C 1
ATOM 732 O O . ASP A 1 92 ? -11.008 -1.92 -2.619 1 97.75 92 ASP A O 1
ATOM 736 N N . ALA A 1 93 ? -9.141 -0.982 -1.835 1 98 93 ALA A N 1
ATOM 737 C CA . ALA A 1 93 ? -9.242 0.183 -2.709 1 98 93 ALA A CA 1
ATOM 738 C C . ALA A 1 93 ? -9.242 -0.233 -4.18 1 98 93 ALA A C 1
ATOM 740 O O . ALA A 1 93 ? -10.039 0.274 -4.973 1 98 93 ALA A O 1
ATOM 741 N N . GLN A 1 94 ? -8.328 -1.148 -4.527 1 98.06 94 GLN A N 1
ATOM 742 C CA . GLN A 1 94 ? -8.219 -1.628 -5.898 1 98.06 94 GLN A CA 1
ATOM 743 C C . GLN A 1 94 ? -9.523 -2.248 -6.375 1 98.06 94 GLN A C 1
ATOM 745 O O . GLN A 1 94 ? -10.016 -1.928 -7.461 1 98.06 94 GLN A O 1
ATOM 750 N N . ARG A 1 95 ? -10.039 -3.111 -5.578 1 97.44 95 ARG A N 1
ATOM 751 C CA . ARG A 1 95 ? -11.297 -3.783 -5.898 1 97.44 95 ARG A CA 1
ATOM 752 C C . ARG A 1 95 ? -12.43 -2.773 -6.07 1 97.44 95 ARG A C 1
ATOM 754 O O . ARG A 1 95 ? -13.195 -2.852 -7.031 1 97.44 95 ARG A O 1
ATOM 761 N N . ARG A 1 96 ? -12.484 -1.839 -5.188 1 97.06 96 ARG A N 1
ATOM 762 C CA . ARG A 1 96 ? -13.57 -0.865 -5.188 1 97.06 96 ARG A CA 1
ATOM 763 C C . ARG A 1 96 ? -13.422 0.123 -6.34 1 97.06 96 ARG A C 1
ATOM 765 O O . ARG A 1 96 ? -14.406 0.692 -6.812 1 97.06 96 ARG A O 1
ATOM 772 N N . ALA A 1 97 ? -12.242 0.324 -6.801 1 97 97 ALA A N 1
ATOM 773 C CA . ALA A 1 97 ? -11.977 1.184 -7.953 1 97 97 ALA A CA 1
ATOM 774 C C . ALA A 1 97 ? -12.25 0.445 -9.266 1 97 97 ALA A C 1
ATOM 776 O O . ALA A 1 97 ? -12.266 1.056 -10.336 1 97 97 ALA A O 1
ATOM 777 N N . GLY A 1 98 ? -12.406 -0.903 -9.188 1 96.94 98 GLY A N 1
ATOM 778 C CA . GLY A 1 98 ? -12.633 -1.695 -10.383 1 96.94 98 GLY A CA 1
ATOM 779 C C . GLY A 1 98 ? -11.383 -1.89 -11.219 1 96.94 98 GLY A C 1
ATOM 780 O O . GLY A 1 98 ? -11.461 -2.045 -12.438 1 96.94 98 GLY A O 1
ATOM 781 N N . ILE A 1 99 ? -10.234 -1.843 -10.625 1 97.56 99 ILE A N 1
ATOM 782 C CA . ILE A 1 99 ? -8.953 -1.967 -11.312 1 97.56 99 ILE A CA 1
ATOM 783 C C . ILE A 1 99 ? -8.469 -3.412 -11.234 1 97.56 99 ILE A C 1
ATOM 785 O O . ILE A 1 99 ? -8.469 -4.016 -10.156 1 97.56 99 ILE A O 1
ATOM 789 N N . SER A 1 100 ? -8.047 -3.967 -12.273 1 96.75 100 SER A N 1
ATOM 790 C CA . SER A 1 100 ? -7.586 -5.348 -12.305 1 96.75 100 SER A CA 1
ATOM 791 C C . SER A 1 100 ? -6.094 -5.441 -12 1 96.75 100 SER A C 1
ATOM 793 O O . SER A 1 100 ? -5.375 -4.445 -12.102 1 96.75 100 SER A O 1
ATOM 795 N N . ASP A 1 101 ? -5.672 -6.641 -11.641 1 95.19 101 ASP A N 1
ATOM 796 C CA . ASP A 1 101 ? -4.246 -6.875 -11.422 1 95.19 101 ASP A CA 1
ATOM 797 C C . ASP A 1 101 ? -3.447 -6.625 -12.703 1 95.19 101 ASP A C 1
ATOM 799 O O . ASP A 1 101 ? -2.314 -6.145 -12.648 1 95.19 101 ASP A O 1
ATOM 803 N N . ALA A 1 102 ? -4 -6.977 -13.797 1 93.88 102 ALA A N 1
ATOM 804 C CA . ALA A 1 102 ? -3.336 -6.797 -15.086 1 93.88 102 ALA A CA 1
ATOM 805 C C . ALA A 1 102 ? -3.09 -5.32 -15.375 1 93.88 102 ALA A C 1
ATOM 807 O O . ALA A 1 102 ? -2.039 -4.949 -15.898 1 93.88 102 ALA A O 1
ATOM 808 N N . GLU A 1 103 ? -4.043 -4.52 -15.047 1 96.69 103 GLU A N 1
ATOM 809 C CA . GLU A 1 103 ? -3.906 -3.08 -15.242 1 96.69 103 GLU A CA 1
ATOM 810 C C . GLU A 1 103 ? -2.791 -2.514 -14.367 1 96.69 103 GLU A C 1
ATOM 812 O O . GLU A 1 103 ? -2.002 -1.682 -14.82 1 96.69 103 GLU A O 1
ATOM 817 N N . ILE A 1 104 ? -2.734 -2.955 -13.109 1 97.06 104 ILE A N 1
ATOM 818 C CA . ILE A 1 104 ? -1.694 -2.482 -12.203 1 97.06 104 ILE A CA 1
ATOM 819 C C . ILE A 1 104 ? -0.325 -2.936 -12.703 1 97.06 104 ILE A C 1
ATOM 821 O O . ILE A 1 104 ? 0.633 -2.16 -12.703 1 97.06 104 ILE A O 1
ATOM 825 N N . THR A 1 105 ? -0.255 -4.176 -13.156 1 96.25 105 THR A N 1
ATOM 826 C CA . THR A 1 105 ? 1.008 -4.715 -13.648 1 96.25 105 THR A CA 1
ATOM 827 C C . THR A 1 105 ? 1.511 -3.914 -14.844 1 96.25 105 THR A C 1
ATOM 829 O O . THR A 1 105 ? 2.691 -3.568 -14.914 1 96.25 105 THR A O 1
ATOM 832 N N . ALA A 1 106 ? 0.611 -3.627 -15.727 1 95.62 106 ALA A N 1
ATOM 833 C CA . ALA A 1 106 ? 0.969 -2.818 -16.891 1 95.62 106 ALA A CA 1
ATOM 834 C C . ALA A 1 106 ? 1.448 -1.433 -16.469 1 95.62 106 ALA A C 1
ATOM 836 O O . ALA A 1 106 ? 2.424 -0.913 -17.016 1 95.62 106 ALA A O 1
ATOM 837 N N . ALA A 1 107 ? 0.757 -0.854 -15.539 1 97.38 107 ALA A N 1
ATOM 838 C CA . ALA A 1 107 ? 1.136 0.461 -15.031 1 97.38 107 ALA A CA 1
ATOM 839 C C . ALA A 1 107 ? 2.514 0.419 -14.375 1 97.38 107 ALA A C 1
ATOM 841 O O . ALA A 1 107 ? 3.289 1.371 -14.484 1 97.38 107 ALA A O 1
ATOM 842 N N . MET A 1 108 ? 2.797 -0.633 -13.688 1 97.75 108 MET A N 1
ATOM 843 C CA . MET A 1 108 ? 4.09 -0.785 -13.023 1 97.75 108 MET A CA 1
ATOM 844 C C . MET A 1 108 ? 5.219 -0.873 -14.047 1 97.75 108 MET A C 1
ATOM 846 O O . MET A 1 108 ? 6.281 -0.28 -13.859 1 97.75 108 MET A O 1
ATOM 850 N N . GLU A 1 109 ? 4.992 -1.642 -15.047 1 95.88 109 GLU A N 1
ATOM 851 C CA . GLU A 1 109 ? 6 -1.741 -16.094 1 95.88 109 GLU A CA 1
ATOM 852 C C . GLU A 1 109 ? 6.32 -0.37 -16.688 1 95.88 109 GLU A C 1
ATOM 854 O O . GLU A 1 109 ? 7.488 -0.017 -16.859 1 95.88 109 GLU A O 1
ATOM 859 N N . ASN A 1 110 ? 5.277 0.333 -17.016 1 96.62 110 ASN A N 1
ATOM 860 C CA . ASN A 1 110 ? 5.449 1.669 -17.578 1 96.62 110 ASN A CA 1
ATOM 861 C C . ASN A 1 110 ? 6.105 2.617 -16.578 1 96.62 110 ASN A C 1
ATOM 863 O O . ASN A 1 110 ? 7.012 3.371 -16.938 1 96.62 110 ASN A O 1
ATOM 867 N N . LYS A 1 111 ? 5.645 2.584 -15.383 1 96.88 111 LYS A N 1
ATOM 868 C CA . LYS A 1 111 ? 6.145 3.492 -14.359 1 96.88 111 LYS A CA 1
ATOM 869 C C . LYS A 1 111 ? 7.617 3.223 -14.055 1 96.88 111 LYS A C 1
ATOM 871 O O . LYS A 1 111 ? 8.375 4.152 -13.766 1 96.88 111 LYS A O 1
ATOM 876 N N . LEU A 1 112 ? 7.988 2 -14.078 1 96.94 112 LEU A N 1
ATOM 877 C CA . LEU A 1 112 ? 9.383 1.651 -13.828 1 96.94 112 LEU A CA 1
ATOM 878 C C . LEU A 1 112 ? 10.289 2.266 -14.891 1 96.94 112 LEU A C 1
ATOM 880 O O . LEU A 1 112 ? 11.336 2.832 -14.562 1 96.94 112 LEU A O 1
ATOM 884 N N . LYS A 1 113 ? 9.875 2.148 -16.156 1 95.12 113 LYS A N 1
ATOM 885 C CA . LYS A 1 113 ? 10.633 2.758 -17.25 1 95.12 113 LYS A CA 1
ATOM 886 C C . LYS A 1 113 ? 10.773 4.262 -17.047 1 95.12 113 LYS A C 1
ATOM 888 O O . LYS A 1 113 ? 11.859 4.816 -17.219 1 95.12 113 LYS A O 1
ATOM 893 N N . ILE A 1 114 ? 9.742 4.906 -16.625 1 94.31 114 ILE A N 1
ATOM 894 C CA . ILE A 1 114 ? 9.727 6.348 -16.406 1 94.31 114 ILE A CA 1
ATOM 895 C C . ILE A 1 114 ? 10.68 6.699 -15.258 1 94.31 114 ILE A C 1
ATOM 897 O O . ILE A 1 114 ? 11.469 7.637 -15.375 1 94.31 114 ILE A O 1
ATOM 901 N N . ASN A 1 115 ? 10.586 5.965 -14.156 1 93 115 ASN A N 1
ATOM 902 C CA . ASN A 1 115 ? 11.422 6.238 -12.992 1 93 115 ASN A CA 1
ATOM 903 C C . ASN A 1 115 ? 12.906 6.074 -13.312 1 93 115 ASN A C 1
ATOM 905 O O . ASN A 1 115 ? 13.742 6.832 -12.82 1 93 115 ASN A O 1
ATOM 909 N N . MET A 1 116 ? 13.203 5.129 -14.156 1 94 116 MET A N 1
ATOM 910 C CA . MET A 1 116 ? 14.594 4.84 -14.5 1 94 116 MET A CA 1
ATOM 911 C C . MET A 1 116 ? 15.18 5.953 -15.367 1 94 116 MET A C 1
ATOM 913 O O . MET A 1 116 ? 16.391 6.133 -15.406 1 94 116 MET A O 1
ATOM 917 N N . GLU A 1 117 ? 14.328 6.707 -16 1 92 117 GLU A N 1
ATOM 918 C CA . GLU A 1 117 ? 14.773 7.785 -16.875 1 92 117 GLU A CA 1
ATOM 919 C C . GLU A 1 117 ? 14.828 9.117 -16.141 1 92 117 GLU A C 1
ATOM 921 O O . GLU A 1 117 ? 15.438 10.078 -16.609 1 92 117 GLU A O 1
ATOM 926 N N . ARG A 1 118 ? 14.305 9.148 -14.984 1 89.94 118 ARG A N 1
ATOM 927 C CA . ARG A 1 118 ? 14.227 10.375 -14.203 1 89.94 118 ARG A CA 1
ATOM 928 C C . ARG A 1 118 ? 15.523 10.617 -13.43 1 89.94 118 ARG A C 1
ATOM 930 O O . ARG A 1 118 ? 16.375 9.734 -13.352 1 89.94 118 ARG A O 1
ATOM 937 N N . GLN A 1 119 ? 15.625 11.867 -13 1 87.75 119 GLN A N 1
ATOM 938 C CA . GLN A 1 119 ? 16.719 12.227 -12.102 1 87.75 119 GLN A CA 1
ATOM 939 C C . GLN A 1 119 ? 16.234 12.281 -10.656 1 87.75 119 GLN A C 1
ATOM 941 O O . GLN A 1 119 ? 15.125 12.742 -10.375 1 87.75 119 GLN A O 1
ATOM 946 N N . TRP A 1 120 ? 17.031 11.742 -9.812 1 88.62 120 TRP A N 1
ATOM 947 C CA . TRP A 1 120 ? 16.656 11.617 -8.406 1 88.62 120 TRP A CA 1
ATOM 948 C C . TRP A 1 120 ? 17.688 12.297 -7.512 1 88.62 120 TRP A C 1
ATOM 950 O O . TRP A 1 120 ? 18.891 12.305 -7.82 1 88.62 120 TRP A O 1
ATOM 960 N N . PRO A 1 121 ? 17.266 12.961 -6.473 1 83 121 PRO A N 1
ATOM 961 C CA . PRO A 1 121 ? 18.219 13.531 -5.516 1 83 121 PRO A CA 1
ATOM 962 C C . PRO A 1 121 ? 19.016 12.469 -4.758 1 83 121 PRO A C 1
ATOM 964 O O . PRO A 1 121 ? 18.672 11.281 -4.812 1 83 121 PRO A O 1
ATOM 967 N N . GLU A 1 122 ? 20 12.922 -4.062 1 84.31 122 GLU A N 1
ATOM 968 C CA . GLU A 1 122 ? 20.797 12 -3.258 1 84.31 122 GLU A CA 1
ATOM 969 C C . GLU A 1 122 ? 19.938 11.32 -2.191 1 84.31 122 GLU A C 1
ATOM 971 O O . GLU A 1 122 ? 19.031 11.938 -1.621 1 84.31 122 GLU A O 1
ATOM 976 N N . PRO A 1 123 ? 20.297 10.125 -1.975 1 81.62 123 PRO A N 1
ATOM 977 C CA . PRO A 1 123 ? 19.531 9.383 -0.97 1 81.62 123 PRO A CA 1
ATOM 978 C C . PRO A 1 123 ? 19.594 10.023 0.413 1 81.62 123 PRO A C 1
ATOM 980 O O . PRO A 1 123 ? 20.625 10.57 0.797 1 81.62 123 PRO A O 1
ATOM 983 N N . LYS A 1 124 ? 18.5 10.055 1.047 1 78.75 124 LYS A N 1
ATOM 984 C CA . LYS A 1 124 ? 18.406 10.5 2.436 1 78.75 124 LYS A CA 1
ATOM 985 C C . LYS A 1 124 ? 17.547 9.531 3.256 1 78.75 124 LYS A C 1
ATOM 987 O O . LYS A 1 124 ? 16.344 9.422 3.029 1 78.75 124 LYS A O 1
ATOM 992 N N . ASP A 1 125 ? 18.141 8.891 4.215 1 85 125 ASP A N 1
ATOM 993 C CA . ASP A 1 125 ? 17.453 7.875 5.004 1 85 125 ASP A CA 1
ATOM 994 C C . ASP A 1 125 ? 16.281 8.477 5.777 1 85 125 ASP A C 1
ATOM 996 O O . ASP A 1 125 ? 16.391 9.578 6.32 1 85 125 ASP A O 1
ATOM 1000 N N . GLY A 1 126 ? 15.227 7.789 5.742 1 83.19 126 GLY A N 1
ATOM 1001 C CA . GLY A 1 126 ? 14.078 8.156 6.555 1 83.19 126 GLY A CA 1
ATOM 1002 C C . GLY A 1 126 ? 13.172 9.172 5.879 1 83.19 126 GLY A C 1
ATOM 1003 O O . GLY A 1 126 ? 12.094 9.484 6.383 1 83.19 126 GLY A O 1
ATOM 1004 N N . GLU A 1 127 ? 13.586 9.641 4.754 1 82.5 127 GLU A N 1
ATOM 1005 C CA . GLU A 1 127 ? 12.797 10.664 4.07 1 82.5 127 GLU A CA 1
ATOM 1006 C C . GLU A 1 127 ? 12.32 10.18 2.705 1 82.5 127 GLU A C 1
ATOM 1008 O O . GLU A 1 127 ? 13.039 9.445 2.02 1 82.5 127 GLU A O 1
ATOM 1013 N N . PRO A 1 128 ? 11.117 10.641 2.375 1 85.25 128 PRO A N 1
ATOM 1014 C CA . PRO A 1 128 ? 10.688 10.32 1.01 1 85.25 128 PRO A CA 1
ATOM 1015 C C . PRO A 1 128 ? 11.539 11.023 -0.051 1 85.25 128 PRO A C 1
ATOM 1017 O O . PRO A 1 128 ? 11.969 12.156 0.151 1 85.25 128 PRO A O 1
ATOM 1020 N N . ARG A 1 129 ? 11.781 10.359 -1.139 1 81.56 129 ARG A N 1
ATOM 1021 C CA . ARG A 1 129 ? 12.531 10.953 -2.24 1 81.56 129 ARG A CA 1
ATOM 1022 C C . ARG A 1 129 ? 11.641 11.164 -3.461 1 81.56 129 ARG A C 1
ATOM 1024 O O . ARG A 1 129 ? 11.047 10.203 -3.971 1 81.56 129 ARG A O 1
ATOM 1031 N N . LEU A 1 130 ? 11.539 12.383 -3.848 1 83.12 130 LEU A N 1
ATOM 1032 C CA . LEU A 1 130 ? 10.789 12.742 -5.043 1 83.12 130 LEU A CA 1
ATOM 1033 C C . LEU A 1 130 ? 11.727 13.008 -6.219 1 83.12 130 LEU A C 1
ATOM 1035 O O . LEU A 1 130 ? 12.844 13.492 -6.023 1 83.12 130 LEU A O 1
ATOM 1039 N N . HIS A 1 131 ? 11.266 12.617 -7.422 1 83.25 131 HIS A N 1
ATOM 1040 C CA . HIS A 1 131 ? 12.078 12.875 -8.602 1 83.25 131 HIS A CA 1
ATOM 1041 C C . HIS A 1 131 ? 12.242 14.367 -8.852 1 83.25 131 HIS A C 1
ATOM 1043 O O . HIS A 1 131 ? 11.383 15.164 -8.461 1 83.25 131 HIS A O 1
ATOM 1049 N N . ILE A 1 132 ? 13.391 14.828 -9.32 1 73.06 132 ILE A N 1
ATOM 1050 C CA . ILE A 1 132 ? 13.68 16.219 -9.648 1 73.06 132 ILE A CA 1
ATOM 1051 C C . ILE A 1 132 ? 12.914 16.625 -10.906 1 73.06 132 ILE A C 1
ATOM 1053 O O . ILE A 1 132 ? 13.062 15.992 -11.953 1 73.06 132 ILE A O 1
ATOM 1057 N N . LYS A 1 133 ? 11.852 17.469 -10.539 1 62.53 133 LYS A N 1
ATOM 1058 C CA . LYS A 1 133 ? 11.062 17.906 -11.68 1 62.53 133 LYS A CA 1
ATOM 1059 C C . LYS A 1 133 ? 11.859 18.906 -12.531 1 62.53 133 LYS A C 1
ATOM 1061 O O . LYS A 1 133 ? 12.633 19.703 -12.008 1 62.53 133 LYS A O 1
ATOM 1066 N N . GLU A 1 134 ? 12.039 18.594 -13.648 1 54.19 134 GLU A N 1
ATOM 1067 C CA . GLU A 1 134 ? 12.586 19.672 -14.469 1 54.19 134 GLU A CA 1
ATOM 1068 C C . GLU A 1 134 ? 11.875 20.984 -14.18 1 54.19 134 GLU A C 1
ATOM 1070 O O . GLU A 1 134 ? 10.695 21 -13.812 1 54.19 134 GLU A O 1
ATOM 1075 N N . PRO A 1 135 ? 12.633 22.078 -13.914 1 43.81 135 PRO A N 1
ATOM 1076 C CA . PRO A 1 135 ? 12.125 23.406 -13.57 1 43.81 135 PRO A CA 1
ATOM 1077 C C . PRO A 1 135 ? 10.719 23.672 -14.117 1 43.81 135 PRO A C 1
ATOM 1079 O O . PRO A 1 135 ? 10.273 24.812 -14.164 1 43.81 135 PRO A O 1
ATOM 1082 N N . GLY A 1 136 ? 10.039 22.75 -14.664 1 36.19 136 GLY A N 1
ATOM 1083 C CA . GLY A 1 136 ? 8.758 23.391 -14.891 1 36.19 136 GLY A CA 1
ATOM 1084 C C . GLY A 1 136 ? 7.988 23.656 -13.602 1 36.19 136 GLY A C 1
ATOM 1085 O O . GLY A 1 136 ? 8.367 23.156 -12.539 1 36.19 136 GLY A O 1
ATOM 1086 N N . ASN A 1 137 ? 6.969 24.594 -13.531 1 33.75 137 ASN A N 1
ATOM 1087 C CA . ASN A 1 137 ? 6.324 25.422 -12.516 1 33.75 137 ASN A CA 1
ATOM 1088 C C . ASN A 1 137 ? 5.703 24.562 -11.414 1 33.75 137 ASN A C 1
ATOM 1090 O O . ASN A 1 137 ? 4.855 25.031 -10.656 1 33.75 137 ASN A O 1
ATOM 1094 N N . SER A 1 138 ? 5.539 23.234 -11.633 1 37.25 138 SER A N 1
ATOM 1095 C CA . SER A 1 138 ? 4.492 22.906 -10.664 1 37.25 138 SER A CA 1
ATOM 1096 C C . SER A 1 138 ? 5.062 22.781 -9.258 1 37.25 138 SER A C 1
ATOM 1098 O O . SER A 1 138 ? 6.016 22.031 -9.031 1 37.25 138 SER A O 1
ATOM 1100 N N . PRO A 1 139 ? 4.812 23.734 -8.414 1 34.75 139 PRO A N 1
ATOM 1101 C CA . PRO A 1 139 ? 5.211 23.812 -7.004 1 34.75 139 PRO A CA 1
ATOM 1102 C C . PRO A 1 139 ? 4.973 22.516 -6.246 1 34.75 139 PRO A C 1
ATOM 1104 O O . PRO A 1 139 ? 3.861 21.969 -6.273 1 34.75 139 PRO A O 1
ATOM 1107 N N . VAL A 1 140 ? 5.793 21.562 -6.379 1 37.81 140 VAL A N 1
ATOM 1108 C CA . VAL A 1 140 ? 5.629 20.422 -5.492 1 37.81 140 VAL A CA 1
ATOM 1109 C C . VAL A 1 140 ? 5.395 20.906 -4.062 1 37.81 140 VAL A C 1
ATOM 1111 O O . VAL A 1 140 ? 6.234 21.594 -3.492 1 37.81 140 VAL A O 1
ATOM 1114 N N . THR A 1 141 ? 4.301 21.203 -3.682 1 39.19 141 THR A N 1
ATOM 1115 C CA . THR A 1 141 ? 4.031 21.547 -2.291 1 39.19 141 THR A CA 1
ATOM 1116 C C . THR A 1 141 ? 4.555 20.469 -1.355 1 39.19 141 THR A C 1
ATOM 1118 O O . THR A 1 141 ? 4.18 19.297 -1.48 1 39.19 141 THR A O 1
ATOM 1121 N N . PRO A 1 142 ? 5.711 20.547 -0.977 1 43.56 142 PRO A N 1
ATOM 1122 C CA . PRO A 1 142 ? 6.293 19.594 -0.024 1 43.56 142 PRO A CA 1
ATOM 1123 C C . PRO A 1 142 ? 5.32 19.203 1.086 1 43.56 142 PRO A C 1
ATOM 1125 O O . PRO A 1 142 ? 4.633 20.062 1.643 1 43.56 142 PRO A O 1
ATOM 1128 N N . ASP A 1 143 ? 4.824 17.984 1.005 1 52.47 143 ASP A N 1
ATOM 1129 C CA . ASP A 1 143 ? 3.963 17.438 2.043 1 52.47 143 ASP A CA 1
ATOM 1130 C C . ASP A 1 143 ? 4.762 17.109 3.303 1 52.47 143 ASP A C 1
ATOM 1132 O O . ASP A 1 143 ? 5.539 16.156 3.322 1 52.47 143 ASP A O 1
ATOM 1136 N N . GLY A 1 144 ? 5.238 18.078 4.172 1 61.72 144 GLY A N 1
ATOM 1137 C CA . GLY A 1 144 ? 5.84 17.922 5.484 1 61.72 144 GLY A CA 1
ATOM 1138 C C . GLY A 1 144 ? 6.613 19.156 5.934 1 61.72 144 GLY A C 1
ATOM 1139 O O . GLY A 1 144 ? 6.512 20.219 5.32 1 61.72 144 GLY A O 1
ATOM 1140 N N . TRP A 1 145 ? 7.328 18.812 7.172 1 75.94 145 TRP A N 1
ATOM 1141 C CA . TRP A 1 145 ? 8.109 19.938 7.684 1 75.94 145 TRP A CA 1
ATOM 1142 C C . TRP A 1 145 ? 9.312 20.219 6.797 1 75.94 145 TRP A C 1
ATOM 1144 O O . TRP A 1 145 ? 10.023 19.281 6.395 1 75.94 145 TRP A O 1
ATOM 1154 N N . ILE A 1 146 ? 9.516 21.297 6.289 1 77.12 146 ILE A N 1
ATOM 1155 C CA . ILE A 1 146 ? 10.648 21.812 5.516 1 77.12 146 ILE A CA 1
ATOM 1156 C C . ILE A 1 146 ? 11.516 22.703 6.395 1 77.12 146 ILE A C 1
ATOM 1158 O O . ILE A 1 146 ? 11.008 23.641 7.031 1 77.12 146 ILE A O 1
ATOM 1162 N N . SER A 1 147 ? 12.812 22.344 6.523 1 82.94 147 SER A N 1
ATOM 1163 C CA . SER A 1 147 ? 13.711 23.203 7.285 1 82.94 147 SER A CA 1
ATOM 1164 C C . SER A 1 147 ? 13.836 24.578 6.637 1 82.94 147 SER A C 1
ATOM 1166 O O . SER A 1 147 ? 13.984 24.688 5.418 1 82.94 147 SER A O 1
ATOM 1168 N N . CYS A 1 148 ? 13.773 25.594 7.473 1 87.81 148 CYS A N 1
ATOM 1169 C CA . CYS A 1 148 ? 13.914 26.953 6.965 1 87.81 148 CYS A CA 1
ATOM 1170 C C . CYS A 1 148 ? 15.273 27.156 6.312 1 87.81 148 CYS A C 1
ATOM 1172 O O . CYS A 1 148 ? 15.438 28.031 5.453 1 87.81 148 CYS A O 1
ATOM 1174 N N . SER A 1 149 ? 16.203 26.297 6.691 1 82.44 149 SER A N 1
ATOM 1175 C CA . SER A 1 149 ? 17.531 26.391 6.094 1 82.44 149 SER A CA 1
ATOM 1176 C C . SER A 1 149 ? 17.547 25.797 4.688 1 82.44 149 SER A C 1
ATOM 1178 O O . SER A 1 149 ? 18.391 26.172 3.859 1 82.44 149 SER A O 1
ATOM 1180 N N . GLU A 1 150 ? 16.688 24.922 4.445 1 78.12 150 GLU A N 1
ATOM 1181 C CA . GLU A 1 150 ? 16.609 24.266 3.148 1 78.12 150 GLU A CA 1
ATOM 1182 C C . GLU A 1 150 ? 15.836 25.109 2.143 1 78.12 150 GLU A C 1
ATOM 1184 O O . GLU A 1 150 ? 16.297 25.312 1.014 1 78.12 150 GLU A O 1
ATOM 1189 N N . ARG A 1 151 ? 14.656 25.484 2.582 1 83.38 151 ARG A N 1
ATOM 1190 C CA . ARG A 1 151 ? 13.75 26.25 1.725 1 83.38 151 ARG A CA 1
ATOM 1191 C C . ARG A 1 151 ? 12.805 27.109 2.555 1 83.38 151 ARG A C 1
ATOM 1193 O O . ARG A 1 151 ? 12.273 26.656 3.57 1 83.38 151 ARG A O 1
ATOM 1200 N N . MET A 1 152 ? 12.688 28.328 2.109 1 88.44 152 MET A N 1
ATOM 1201 C CA . MET A 1 152 ? 11.688 29.203 2.717 1 88.44 152 MET A CA 1
ATOM 1202 C C . MET A 1 152 ? 10.375 29.125 1.948 1 88.44 152 MET A C 1
ATOM 1204 O O . MET A 1 152 ? 10.359 28.844 0.751 1 88.44 152 MET A O 1
ATOM 1208 N N . PRO A 1 153 ? 9.312 29.234 2.648 1 84.62 153 PRO A N 1
ATOM 1209 C CA . PRO A 1 153 ? 8.055 29.297 1.894 1 84.62 153 PRO A CA 1
ATOM 1210 C C . PRO A 1 153 ? 8.008 30.484 0.935 1 84.62 153 PRO A C 1
ATOM 1212 O O . PRO A 1 153 ? 8.789 31.422 1.071 1 84.62 153 PRO A O 1
ATOM 1215 N N . ASP A 1 154 ? 7.117 30.375 -0.091 1 83 154 ASP A N 1
ATOM 1216 C CA . ASP A 1 154 ? 6.879 31.516 -0.964 1 83 154 ASP A CA 1
ATOM 1217 C C . ASP A 1 154 ? 6.359 32.719 -0.171 1 83 154 ASP A C 1
ATOM 1219 O O . ASP A 1 154 ? 5.672 32.562 0.837 1 83 154 ASP A O 1
ATOM 1223 N N . THR A 1 155 ? 6.703 33.906 -0.656 1 83.81 155 THR A N 1
ATOM 1224 C CA . THR A 1 155 ? 6.246 35.125 -0.015 1 83.81 155 THR A CA 1
ATOM 1225 C C . THR A 1 155 ? 4.723 35.188 0.021 1 83.81 155 THR A C 1
ATOM 1227 O O . THR A 1 155 ? 4.059 34.781 -0.936 1 83.81 155 THR A O 1
ATOM 1230 N N . LYS A 1 156 ? 4.148 35.656 1.123 1 83.44 156 LYS A N 1
ATOM 1231 C CA . LYS A 1 156 ? 2.723 35.875 1.352 1 83.44 156 LYS A CA 1
ATOM 1232 C C . LYS A 1 156 ? 1.972 34.562 1.389 1 83.44 156 LYS A C 1
ATOM 1234 O O . LYS A 1 156 ? 0.841 34.438 0.906 1 83.44 156 LYS A O 1
ATOM 1239 N N . THR A 1 157 ? 2.666 33.531 1.897 1 85.06 157 THR A N 1
ATOM 1240 C CA . THR A 1 157 ? 2.037 32.219 2.02 1 85.06 157 THR A CA 1
ATOM 1241 C C . THR A 1 157 ? 1.815 31.875 3.484 1 85.06 157 THR A C 1
ATOM 1243 O O . THR A 1 157 ? 2.711 32.031 4.316 1 85.06 157 THR A O 1
ATOM 1246 N N . ALA A 1 158 ? 0.573 31.406 3.691 1 86.75 158 ALA A N 1
ATOM 1247 C CA . ALA A 1 158 ? 0.26 30.906 5.023 1 86.75 158 ALA A CA 1
ATOM 1248 C C . ALA A 1 158 ? 0.754 29.469 5.195 1 86.75 158 ALA A C 1
ATOM 1250 O O . ALA A 1 158 ? 0.569 28.625 4.309 1 86.75 158 ALA A O 1
ATOM 1251 N N . VAL A 1 159 ? 1.527 29.172 6.293 1 88.31 159 VAL A N 1
ATOM 1252 C CA . VAL A 1 159 ? 2.104 27.859 6.551 1 88.31 159 VAL A CA 1
ATOM 1253 C C . VAL A 1 159 ? 2.014 27.547 8.039 1 88.31 159 VAL A C 1
ATOM 1255 O O . VAL A 1 159 ? 1.663 28.406 8.852 1 88.31 159 VAL A O 1
ATOM 1258 N N . LEU A 1 160 ? 2.137 26.266 8.375 1 87.88 160 LEU A N 1
ATOM 1259 C CA . LEU A 1 160 ? 2.406 25.859 9.75 1 87.88 160 LEU A CA 1
ATOM 1260 C C . LEU A 1 160 ? 3.9 25.938 10.055 1 87.88 160 LEU A C 1
ATOM 1262 O O . LEU A 1 160 ? 4.719 25.484 9.25 1 87.88 160 LEU A O 1
ATOM 1266 N N . VAL A 1 161 ? 4.254 26.516 11.164 1 90 161 VAL A N 1
ATOM 1267 C CA . VAL A 1 161 ? 5.664 26.641 11.531 1 90 161 VAL A CA 1
ATOM 1268 C C . VAL A 1 161 ? 5.922 25.938 12.859 1 90 161 VAL A C 1
ATOM 1270 O O . VAL A 1 161 ? 5.004 25.75 13.656 1 90 161 VAL A O 1
ATOM 1273 N N . ALA A 1 162 ? 7.125 25.484 13.016 1 89.81 162 ALA A N 1
ATOM 1274 C CA . ALA A 1 162 ? 7.539 24.781 14.227 1 89.81 162 ALA A CA 1
ATOM 1275 C C . ALA A 1 162 ? 8.945 25.203 14.648 1 89.81 162 ALA A C 1
ATOM 1277 O O . ALA A 1 162 ? 9.773 25.547 13.805 1 89.81 162 ALA A O 1
ATOM 1278 N N . VAL A 1 163 ? 9.148 25.266 15.906 1 89.56 163 VAL A N 1
ATOM 1279 C CA . VAL A 1 163 ? 10.477 25.484 16.469 1 89.56 163 VAL A CA 1
ATOM 1280 C C . VAL A 1 163 ? 10.656 24.641 17.719 1 89.56 163 VAL A C 1
ATOM 1282 O O . VAL A 1 163 ? 9.695 24.391 18.453 1 89.56 163 VAL A O 1
ATOM 1285 N N . GLU A 1 164 ? 11.812 24.047 17.875 1 87 164 GLU A N 1
ATOM 1286 C CA . GLU A 1 164 ? 12.188 23.359 19.109 1 87 164 GLU A CA 1
ATOM 1287 C C . GLU A 1 164 ? 12.906 24.312 20.062 1 87 164 GLU A C 1
ATOM 1289 O O . GLU A 1 164 ? 13.945 24.875 19.719 1 87 164 GLU A O 1
ATOM 1294 N N . PHE A 1 165 ? 12.32 24.5 21.219 1 80.94 165 PHE A N 1
ATOM 1295 C CA . PHE A 1 165 ? 12.961 25.375 22.172 1 80.94 165 PHE A CA 1
ATOM 1296 C C . PHE A 1 165 ? 14.164 24.703 22.828 1 80.94 165 PHE A C 1
ATOM 1298 O O . PHE A 1 165 ? 14.617 23.656 22.359 1 80.94 165 PHE A O 1
ATOM 1305 N N . ASP A 1 166 ? 14.664 25.203 23.828 1 73.44 166 ASP A N 1
ATOM 1306 C CA . ASP A 1 166 ? 15.953 24.906 24.453 1 73.44 166 ASP A CA 1
ATOM 1307 C C . ASP A 1 166 ? 16.047 23.422 24.812 1 73.44 166 ASP A C 1
ATOM 1309 O O . ASP A 1 166 ? 17.125 22.828 24.75 1 73.44 166 ASP A O 1
ATOM 1313 N N . ARG A 1 167 ? 14.891 22.734 25.047 1 73.94 167 ARG A N 1
ATOM 1314 C CA . ARG A 1 167 ? 14.914 21.328 25.438 1 73.94 167 ARG A CA 1
ATOM 1315 C C . ARG A 1 167 ? 14.445 20.453 24.281 1 73.94 167 ARG A C 1
ATOM 1317 O O . ARG A 1 167 ? 13.5 20.797 23.562 1 73.94 167 ARG A O 1
ATOM 1324 N N . LYS A 1 168 ? 15.375 19.484 24.125 1 76.12 168 LYS A N 1
ATOM 1325 C CA . LYS A 1 168 ? 15.008 18.5 23.125 1 76.12 168 LYS A CA 1
ATOM 1326 C C . LYS A 1 168 ? 13.578 18 23.344 1 76.12 168 LYS A C 1
ATOM 1328 O O . LYS A 1 168 ? 13.211 17.609 24.453 1 76.12 168 LYS A O 1
ATOM 1333 N N . GLY A 1 169 ? 12.773 18.203 22.266 1 75 169 GLY A N 1
ATOM 1334 C CA . GLY A 1 169 ? 11.406 17.719 22.391 1 75 169 GLY A CA 1
ATOM 1335 C C . GLY A 1 169 ? 10.398 18.812 22.672 1 75 169 GLY A C 1
ATOM 1336 O O . GLY A 1 169 ? 9.195 18.594 22.578 1 75 169 GLY A O 1
ATOM 1337 N N . ASP A 1 170 ? 10.875 19.984 23.078 1 79.81 170 ASP A N 1
ATOM 1338 C CA . ASP A 1 170 ? 9.992 21.109 23.391 1 79.81 170 ASP A CA 1
ATOM 1339 C C . ASP A 1 170 ? 9.609 21.875 22.125 1 79.81 170 ASP A C 1
ATOM 1341 O O . ASP A 1 170 ? 10.109 22.969 21.891 1 79.81 170 ASP A O 1
ATOM 1345 N N . TRP A 1 171 ? 8.68 21.234 21.359 1 83.81 171 TRP A N 1
ATOM 1346 C CA . TRP A 1 171 ? 8.281 21.812 20.078 1 83.81 171 TRP A CA 1
ATOM 1347 C C . TRP A 1 171 ? 7.09 22.75 20.266 1 83.81 171 TRP A C 1
ATOM 1349 O O . TRP A 1 171 ? 6.164 22.453 21.016 1 83.81 171 TRP A O 1
ATOM 1359 N N . ARG A 1 172 ? 7.191 23.906 19.641 1 83.44 172 ARG A N 1
ATOM 1360 C CA . ARG A 1 172 ? 6.066 24.828 19.516 1 83.44 172 ARG A CA 1
ATOM 1361 C C . ARG A 1 172 ? 5.66 24.969 18.047 1 83.44 172 ARG A C 1
ATOM 1363 O O . ARG A 1 172 ? 6.516 25.047 17.156 1 83.44 172 ARG A O 1
ATOM 1370 N N . MET A 1 173 ? 4.387 24.906 17.781 1 85.94 173 MET A N 1
ATOM 1371 C CA . MET A 1 173 ? 3.844 25.047 16.438 1 85.94 173 MET A CA 1
ATOM 1372 C C . MET A 1 173 ? 2.809 26.172 16.391 1 85.94 173 MET A C 1
ATOM 1374 O O . MET A 1 173 ? 2.047 26.359 17.344 1 85.94 173 MET A O 1
ATOM 1378 N N . LYS A 1 174 ? 2.85 26.984 15.359 1 87.12 174 LYS A N 1
ATOM 1379 C CA . LYS A 1 174 ? 1.873 28.047 15.141 1 87.12 174 LYS A CA 1
ATOM 1380 C C . LYS A 1 174 ? 1.575 28.219 13.656 1 87.12 174 LYS A C 1
ATOM 1382 O O . LYS A 1 174 ? 2.273 27.656 12.805 1 87.12 174 LYS A O 1
ATOM 1387 N N . TRP A 1 175 ? 0.463 28.797 13.375 1 88.19 175 TRP A N 1
ATOM 1388 C CA . TRP A 1 175 ? 0.167 29.328 12.047 1 88.19 175 TRP A CA 1
ATOM 1389 C C . TRP A 1 175 ? 0.951 30.609 11.781 1 88.19 175 TRP A C 1
ATOM 1391 O O . TRP A 1 175 ? 1.09 31.453 12.672 1 88.19 175 TRP A O 1
ATOM 1401 N N . ALA A 1 176 ? 1.537 30.703 10.547 1 89.38 176 ALA A N 1
ATOM 1402 C CA . ALA A 1 176 ? 2.338 31.875 10.227 1 89.38 176 ALA A CA 1
ATOM 1403 C C . ALA A 1 176 ? 2.209 32.25 8.75 1 89.38 176 ALA A C 1
ATOM 1405 O O . ALA A 1 176 ? 1.753 31.438 7.941 1 89.38 176 ALA A O 1
ATOM 1406 N N . THR A 1 177 ? 2.43 33.438 8.477 1 88.56 177 THR A N 1
ATOM 1407 C CA . THR A 1 177 ? 2.633 33.906 7.109 1 88.56 177 THR A CA 1
ATOM 1408 C C . THR A 1 177 ? 4.066 34.406 6.914 1 88.56 177 THR A C 1
ATOM 1410 O O . THR A 1 177 ? 4.617 35.094 7.781 1 88.56 177 THR A O 1
ATOM 1413 N N . TYR A 1 178 ? 4.617 34.031 5.816 1 90.25 178 TYR A N 1
ATOM 1414 C CA . TYR A 1 178 ? 5.961 34.5 5.488 1 90.25 178 TYR A CA 1
ATOM 1415 C C . TYR A 1 178 ? 5.91 35.719 4.566 1 90.25 178 TYR A C 1
ATOM 1417 O O . TYR A 1 178 ? 5.492 35.625 3.412 1 90.25 178 TYR A O 1
ATOM 1425 N N . ILE A 1 179 ? 6.242 36.875 5.078 1 85.38 179 ILE A N 1
ATOM 1426 C CA . ILE A 1 179 ? 6.266 38.125 4.344 1 85.38 179 ILE A CA 1
ATOM 1427 C C . ILE A 1 179 ? 7.57 38.875 4.633 1 85.38 179 ILE A C 1
ATOM 1429 O O . ILE A 1 179 ? 7.594 39.781 5.453 1 85.38 179 ILE A O 1
ATOM 1433 N N . PRO A 1 180 ? 8.586 38.406 3.879 1 85.31 180 PRO A N 1
ATOM 1434 C CA . PRO A 1 180 ? 9.859 39.094 4.113 1 85.31 180 PRO A CA 1
ATOM 1435 C C . PRO A 1 180 ? 9.781 40.594 3.816 1 85.31 180 PRO A C 1
ATOM 1437 O O . PRO A 1 180 ? 9.195 41 2.812 1 85.31 180 PRO A O 1
ATOM 1440 N N . GLY A 1 181 ? 10.336 41.406 4.707 1 79.06 181 GLY A N 1
ATOM 1441 C CA . GLY A 1 181 ? 10.391 42.844 4.492 1 79.06 181 GLY A CA 1
ATOM 1442 C C . GLY A 1 181 ? 9.211 43.594 5.098 1 79.06 181 GLY A C 1
ATOM 1443 O O . GLY A 1 181 ? 9.195 44.812 5.117 1 79.06 181 GLY A O 1
ATOM 1444 N N . HIS A 1 182 ? 8.18 42.875 5.465 1 82.44 182 HIS A N 1
ATOM 1445 C CA . HIS A 1 182 ? 7.039 43.531 6.102 1 82.44 182 HIS A CA 1
ATOM 1446 C C . HIS A 1 182 ? 7.43 44.125 7.449 1 82.44 182 HIS A C 1
ATOM 1448 O O . HIS A 1 182 ? 8.141 43.5 8.227 1 82.44 182 HIS A O 1
ATOM 1454 N N . PRO A 1 183 ? 6.984 45.219 7.738 1 82.12 183 PRO A N 1
ATOM 1455 C CA . PRO A 1 183 ? 7.379 45.938 8.961 1 82.12 183 PRO A CA 1
ATOM 1456 C C . PRO A 1 183 ? 7.012 45.156 10.227 1 82.12 183 PRO A C 1
ATOM 1458 O O . PRO A 1 183 ? 7.734 45.219 11.227 1 82.12 183 PRO A O 1
ATOM 1461 N N . ASP A 1 184 ? 5.918 44.469 10.188 1 79.81 184 ASP A N 1
ATOM 1462 C CA . ASP A 1 184 ? 5.441 43.75 11.367 1 79.81 184 ASP A CA 1
ATOM 1463 C C . ASP A 1 184 ? 6.039 42.344 11.445 1 79.81 184 ASP A C 1
ATOM 1465 O O . ASP A 1 184 ? 5.766 41.594 12.383 1 79.81 184 ASP A O 1
ATOM 1469 N N . ALA A 1 185 ? 6.812 42 10.445 1 86.5 185 ALA A N 1
ATOM 1470 C CA . ALA A 1 185 ? 7.359 40.656 10.414 1 86.5 185 ALA A CA 1
ATOM 1471 C C . ALA A 1 185 ? 8.648 40.562 11.234 1 86.5 185 ALA A C 1
ATOM 1473 O O . ALA A 1 185 ? 9.422 41.5 11.281 1 86.5 185 ALA A O 1
ATOM 1474 N N . ASN A 1 186 ? 8.773 39.531 12.016 1 86.5 186 ASN A N 1
ATOM 1475 C CA . ASN A 1 186 ? 10.016 39.156 12.68 1 86.5 186 ASN A CA 1
ATOM 1476 C C . ASN A 1 186 ? 10.82 38.156 11.867 1 86.5 186 ASN A C 1
ATOM 1478 O O . ASN A 1 186 ? 10.453 36.969 11.805 1 86.5 186 ASN A O 1
ATOM 1482 N N . ASP A 1 187 ? 11.938 38.594 11.258 1 85.62 187 ASP A N 1
ATOM 1483 C CA . ASP A 1 187 ? 12.75 37.75 10.375 1 85.62 187 ASP A CA 1
ATOM 1484 C C . ASP A 1 187 ? 11.906 37.188 9.242 1 85.62 187 ASP A C 1
ATOM 1486 O O . ASP A 1 187 ? 12.031 36 8.914 1 85.62 187 ASP A O 1
ATOM 1490 N N . GLY A 1 188 ? 10.992 38.031 8.805 1 87.88 188 GLY A N 1
ATOM 1491 C CA . GLY A 1 188 ? 10.18 37.688 7.648 1 87.88 188 GLY A CA 1
ATOM 1492 C C . GLY A 1 188 ? 8.891 36.969 8.023 1 87.88 188 GLY A C 1
ATOM 1493 O O . GLY A 1 188 ? 8.039 36.719 7.168 1 87.88 188 GLY A O 1
ATOM 1494 N N . TRP A 1 189 ? 8.727 36.594 9.305 1 91.44 189 TRP A N 1
ATOM 1495 C CA . TRP A 1 189 ? 7.586 35.812 9.727 1 91.44 189 TRP A CA 1
ATOM 1496 C C . TRP A 1 189 ? 6.578 36.656 10.492 1 91.44 189 TRP A C 1
ATOM 1498 O O . TRP A 1 189 ? 6.961 37.438 11.352 1 91.44 189 TRP A O 1
ATOM 1508 N N . ILE A 1 190 ? 5.34 36.594 10.219 1 87.75 190 ILE A N 1
ATOM 1509 C CA . ILE A 1 190 ? 4.227 37.062 11.039 1 87.75 190 ILE A CA 1
ATOM 1510 C C . ILE A 1 190 ? 3.551 35.875 11.734 1 87.75 190 ILE A C 1
ATOM 1512 O O . ILE A 1 190 ? 2.879 35.094 11.086 1 87.75 190 ILE A O 1
ATOM 1516 N N . ILE A 1 191 ? 3.822 35.688 12.961 1 89.62 191 ILE A N 1
ATOM 1517 C CA . ILE A 1 191 ? 3.254 34.625 13.781 1 89.62 191 ILE A CA 1
ATOM 1518 C C . ILE A 1 191 ? 2.396 35.219 14.891 1 89.62 191 ILE A C 1
ATOM 1520 O O . ILE A 1 191 ? 2.92 35.656 15.914 1 89.62 191 ILE A O 1
ATOM 1524 N N . PRO A 1 192 ? 1.067 35.188 14.688 1 83.75 192 PRO A N 1
ATOM 1525 C CA . PRO A 1 192 ? 0.227 35.781 15.727 1 83.75 192 PRO A CA 1
ATOM 1526 C C . PRO A 1 192 ? 0.403 35.125 17.094 1 83.75 192 PRO A C 1
ATOM 1528 O O . PRO A 1 192 ? 0.285 33.875 17.188 1 83.75 192 PRO A O 1
ATOM 1531 N N . GLY A 1 193 ? 0.681 35.844 18.094 1 74.56 193 GLY A N 1
ATOM 1532 C CA . GLY A 1 193 ? 0.776 35.344 19.453 1 74.56 193 GLY A CA 1
ATOM 1533 C C . GLY A 1 193 ? 2.131 34.75 19.781 1 74.56 193 GLY A C 1
ATOM 1534 O O . GLY A 1 193 ? 2.293 34.094 20.797 1 74.56 193 GLY A O 1
ATOM 1535 N N . ALA A 1 194 ? 3.049 34.812 18.844 1 80.81 194 ALA A N 1
ATOM 1536 C CA . ALA A 1 194 ? 4.383 34.281 19.094 1 80.81 194 ALA A CA 1
ATOM 1537 C C . ALA A 1 194 ? 5.457 35.188 18.484 1 80.81 194 ALA A C 1
ATOM 1539 O O . ALA A 1 194 ? 5.211 35.844 17.484 1 80.81 194 ALA A O 1
ATOM 1540 N N . SER A 1 195 ? 6.711 35.156 19.172 1 79.75 195 SER A N 1
ATOM 1541 C CA . SER A 1 195 ? 7.793 36 18.688 1 79.75 195 SER A CA 1
ATOM 1542 C C . SER A 1 195 ? 9.039 35.188 18.375 1 79.75 195 SER A C 1
ATOM 1544 O O . SER A 1 195 ? 10.133 35.75 18.219 1 79.75 195 SER A O 1
ATOM 1546 N N . TRP A 1 196 ? 8.883 33.906 18.25 1 84.81 196 TRP A N 1
ATOM 1547 C CA . TRP A 1 196 ? 10.047 33.062 17.953 1 84.81 196 TRP A CA 1
ATOM 1548 C C . TRP A 1 196 ? 10.211 32.875 16.453 1 84.81 196 TRP A C 1
ATOM 1550 O O . TRP A 1 196 ? 9.25 33.031 15.695 1 84.81 196 TRP A O 1
ATOM 1560 N N . LYS A 1 197 ? 11.461 32.562 16.016 1 88.56 197 LYS A N 1
ATOM 1561 C CA . LYS A 1 197 ? 11.781 32.25 14.633 1 88.56 197 LYS A CA 1
ATOM 1562 C C . LYS A 1 197 ? 11.602 30.75 14.367 1 88.56 197 LYS A C 1
ATOM 1564 O O . LYS A 1 197 ? 12.195 29.906 15.039 1 88.56 197 LYS A O 1
ATOM 1569 N N . PRO A 1 198 ? 10.75 30.438 13.383 1 91.06 198 PRO A N 1
ATOM 1570 C CA . PRO A 1 198 ? 10.555 29.016 13.086 1 91.06 198 PRO A CA 1
ATOM 1571 C C . PRO A 1 198 ? 11.805 28.359 12.516 1 91.06 198 PRO A C 1
ATOM 1573 O O . PRO A 1 198 ? 12.578 29 11.805 1 91.06 198 PRO A O 1
ATOM 1576 N N . SER A 1 199 ? 12.039 27.172 12.898 1 89.38 199 SER A N 1
ATOM 1577 C CA . SER A 1 199 ? 13.102 26.359 12.297 1 89.38 199 SER A CA 1
ATOM 1578 C C . SER A 1 199 ? 12.578 25.547 11.125 1 89.38 199 SER A C 1
ATOM 1580 O O . SER A 1 199 ? 13.352 25.141 10.25 1 89.38 199 SER A O 1
ATOM 1582 N N . HIS A 1 200 ? 11.336 25.266 11.203 1 89.69 200 HIS A N 1
ATOM 1583 C CA . HIS A 1 200 ? 10.703 24.453 10.164 1 89.69 200 HIS A CA 1
ATOM 1584 C C . HIS A 1 200 ? 9.344 25.031 9.773 1 89.69 200 HIS A C 1
ATOM 1586 O O . HIS A 1 200 ? 8.734 25.781 10.539 1 89.69 200 HIS A O 1
ATOM 1592 N N . TRP A 1 201 ? 9 24.812 8.516 1 88.06 201 TRP A N 1
ATOM 1593 C CA . TRP A 1 201 ? 7.648 25.125 8.07 1 88.06 201 TRP A CA 1
ATOM 1594 C C . TRP A 1 201 ? 7.078 24 7.215 1 88.06 201 TRP A C 1
ATOM 1596 O O . TRP A 1 201 ? 7.812 23.109 6.777 1 88.06 201 TRP A O 1
ATOM 1606 N N . MET A 1 202 ? 5.742 23.938 7.105 1 84.94 202 MET A N 1
ATOM 1607 C CA . MET A 1 202 ? 5.074 23.062 6.148 1 84.94 202 MET A CA 1
ATOM 1608 C C . MET A 1 202 ? 3.814 23.719 5.598 1 84.94 202 MET A C 1
ATOM 1610 O O . MET A 1 202 ? 3.23 24.594 6.246 1 84.94 202 MET A O 1
ATOM 1614 N N . PRO A 1 203 ? 3.436 23.391 4.348 1 80.62 203 PRO A N 1
ATOM 1615 C CA . PRO A 1 203 ? 2.17 23.922 3.834 1 80.62 203 PRO A CA 1
ATOM 1616 C C . PRO A 1 203 ? 0.969 23.5 4.68 1 80.62 203 PRO A C 1
ATOM 1618 O O . PRO A 1 203 ? 1 22.453 5.328 1 80.62 203 PRO A O 1
ATOM 1621 N N . LEU A 1 204 ? -0.038 24.438 4.785 1 81.75 204 LEU A N 1
ATOM 1622 C CA . LEU A 1 204 ? -1.288 24.078 5.445 1 81.75 204 LEU A CA 1
ATOM 1623 C C . LEU A 1 204 ? -1.969 22.906 4.734 1 81.75 204 LEU A C 1
ATOM 1625 O O . LEU A 1 204 ? -1.839 22.766 3.516 1 81.75 204 LEU A O 1
ATOM 1629 N N . PRO A 1 205 ? -2.529 21.984 5.566 1 73.81 205 PRO A N 1
ATOM 1630 C CA . PRO A 1 205 ? -3.246 20.875 4.938 1 73.81 205 PRO A CA 1
ATOM 1631 C C . PRO A 1 205 ? -4.355 21.344 4 1 73.81 205 PRO A C 1
ATOM 1633 O O . PRO A 1 205 ? -4.773 22.5 4.066 1 73.81 205 PRO A O 1
ATOM 1636 N N . GLU A 1 206 ? -4.73 20.469 3.125 1 71.5 206 GLU A N 1
ATOM 1637 C CA . GLU A 1 206 ? -5.906 20.75 2.309 1 71.5 206 GLU A CA 1
ATOM 1638 C C . GLU A 1 206 ? -7.137 20.984 3.178 1 71.5 206 GLU A C 1
ATOM 1640 O O . GLU A 1 206 ? -7.312 20.312 4.203 1 71.5 206 GLU A O 1
ATOM 1645 N N . PRO A 1 207 ? -7.926 21.922 2.744 1 70.88 207 PRO A N 1
ATOM 1646 C CA . PRO A 1 207 ? -9.133 22.203 3.527 1 70.88 207 PRO A CA 1
ATOM 1647 C C . PRO A 1 207 ? -10.062 21 3.631 1 70.88 207 PRO A C 1
ATOM 1649 O O . PRO A 1 207 ? -9.922 20.047 2.869 1 70.88 207 PRO A O 1
ATOM 1652 N N . PRO A 1 208 ? -10.82 21.031 4.727 1 67.88 208 PRO A N 1
ATOM 1653 C CA . PRO A 1 208 ? -11.812 19.969 4.859 1 67.88 208 PRO A CA 1
ATOM 1654 C C . PRO A 1 208 ? -12.672 19.797 3.607 1 67.88 208 PRO A C 1
ATOM 1656 O O . PRO A 1 208 ? -12.953 20.781 2.914 1 67.88 208 PRO A O 1
ATOM 1659 N N . LEU A 1 209 ? -12.75 18.578 3.111 1 60.12 209 LEU A N 1
ATOM 1660 C CA . LEU A 1 209 ? -13.609 18.297 1.966 1 60.12 209 LEU A CA 1
ATOM 1661 C C . LEU A 1 209 ? -15.07 18.547 2.314 1 60.12 209 LEU A C 1
ATOM 1663 O O . LEU A 1 209 ? -15.484 18.344 3.459 1 60.12 209 LEU A O 1
ATOM 1667 N N . MET B 1 1 ? -13.922 -24.594 -17.812 1 40.38 1 MET B N 1
ATOM 1668 C CA . MET B 1 1 ? -12.492 -24.688 -17.531 1 40.38 1 MET B CA 1
ATOM 1669 C C . MET B 1 1 ? -12.25 -24.844 -16.031 1 40.38 1 MET B C 1
ATOM 1671 O O . MET B 1 1 ? -12.742 -24.031 -15.234 1 40.38 1 MET B O 1
ATOM 1675 N N . THR B 1 2 ? -12.117 -26.047 -15.594 1 52.19 2 THR B N 1
ATOM 1676 C CA . THR B 1 2 ? -12.141 -26.375 -14.172 1 52.19 2 THR B CA 1
ATOM 1677 C C . THR B 1 2 ? -11.031 -25.641 -13.422 1 52.19 2 THR B C 1
ATOM 1679 O O . THR B 1 2 ? -9.867 -25.672 -13.844 1 52.19 2 THR B O 1
ATOM 1682 N N . THR B 1 3 ? -11.188 -24.719 -12.562 1 78.56 3 THR B N 1
ATOM 1683 C CA . THR B 1 3 ? -10.258 -23.938 -11.766 1 78.56 3 THR B CA 1
ATOM 1684 C C . THR B 1 3 ? -9.594 -24.797 -10.695 1 78.56 3 THR B C 1
ATOM 1686 O O . THR B 1 3 ? -10.273 -25.469 -9.922 1 78.56 3 THR B O 1
ATOM 1689 N N . ILE B 1 4 ? -8.312 -25.219 -10.922 1 90.12 4 ILE B N 1
ATOM 1690 C CA . ILE B 1 4 ? -7.555 -26 -9.961 1 90.12 4 ILE B CA 1
ATOM 1691 C C . ILE B 1 4 ? -7.652 -25.359 -8.578 1 90.12 4 ILE B C 1
ATOM 1693 O O . ILE B 1 4 ? -7.574 -24.141 -8.445 1 90.12 4 ILE B O 1
ATOM 1697 N N . THR B 1 5 ? -7.973 -26.219 -7.598 1 91.12 5 THR B N 1
ATOM 1698 C CA . THR B 1 5 ? -8.164 -25.719 -6.238 1 91.12 5 THR B CA 1
ATOM 1699 C C . THR B 1 5 ? -6.871 -25.828 -5.438 1 91.12 5 THR B C 1
ATOM 1701 O O . THR B 1 5 ? -5.938 -26.531 -5.844 1 91.12 5 THR B O 1
ATOM 1704 N N . LYS B 1 6 ? -6.863 -25.141 -4.395 1 91.56 6 LYS B N 1
ATOM 1705 C CA . LYS B 1 6 ? -5.734 -25.203 -3.469 1 91.56 6 LYS B CA 1
ATOM 1706 C C . LYS B 1 6 ? -5.523 -26.625 -2.951 1 91.56 6 LYS B C 1
ATOM 1708 O O . LYS B 1 6 ? -4.395 -27.109 -2.896 1 91.56 6 LYS B O 1
ATOM 1713 N N . GLU B 1 7 ? -6.582 -27.281 -2.574 1 93 7 GLU B N 1
ATOM 1714 C CA . GLU B 1 7 ? -6.527 -28.625 -2.027 1 93 7 GLU B CA 1
ATOM 1715 C C . GLU B 1 7 ? -5.949 -29.609 -3.041 1 93 7 GLU B C 1
ATOM 1717 O O . GLU B 1 7 ? -5.176 -30.5 -2.682 1 93 7 GLU B O 1
ATOM 1722 N N . ARG B 1 8 ? -6.371 -29.422 -4.262 1 95.56 8 ARG B N 1
ATOM 1723 C CA . ARG B 1 8 ? -5.879 -30.281 -5.336 1 95.56 8 ARG B CA 1
ATOM 1724 C C . ARG B 1 8 ? -4.371 -30.125 -5.516 1 95.56 8 ARG B C 1
ATOM 1726 O O . ARG B 1 8 ? -3.658 -31.109 -5.715 1 95.56 8 ARG B O 1
ATOM 1733 N N . ILE B 1 9 ? -3.867 -28.922 -5.395 1 96.69 9 ILE B N 1
ATOM 1734 C CA . ILE B 1 9 ? -2.441 -28.656 -5.539 1 96.69 9 ILE B CA 1
ATOM 1735 C C . ILE B 1 9 ? -1.679 -29.25 -4.359 1 96.69 9 ILE B C 1
ATOM 1737 O O . ILE B 1 9 ? -0.62 -29.859 -4.543 1 96.69 9 ILE B O 1
ATOM 1741 N N . GLU B 1 10 ? -2.234 -29.125 -3.201 1 95.75 10 GLU B N 1
ATOM 1742 C CA . GLU B 1 10 ? -1.603 -29.672 -2.004 1 95.75 10 GLU B CA 1
ATOM 1743 C C . GLU B 1 10 ? -1.48 -31.203 -2.088 1 95.75 10 GLU B C 1
ATOM 1745 O O . GLU B 1 10 ? -0.467 -31.766 -1.681 1 95.75 10 GLU B O 1
ATOM 1750 N N . LEU B 1 11 ? -2.543 -31.797 -2.604 1 95.69 11 LEU B N 1
ATOM 1751 C CA . LEU B 1 11 ? -2.521 -33.25 -2.775 1 95.69 11 LEU B CA 1
ATOM 1752 C C . LEU B 1 11 ? -1.41 -33.656 -3.73 1 95.69 11 LEU B C 1
ATOM 1754 O O . LEU B 1 11 ? -0.695 -34.625 -3.471 1 95.69 11 LEU B O 1
ATOM 1758 N N . PHE B 1 12 ? -1.291 -32.938 -4.793 1 97.06 12 PHE B N 1
ATOM 1759 C CA . PHE B 1 12 ? -0.245 -33.219 -5.766 1 97.06 12 PHE B CA 1
ATOM 1760 C C . PHE B 1 12 ? 1.136 -33.062 -5.145 1 97.06 12 PHE B C 1
ATOM 1762 O O . PHE B 1 12 ? 2.01 -33.906 -5.324 1 97.06 12 PHE B O 1
ATOM 1769 N N . ILE B 1 13 ? 1.343 -32 -4.391 1 95.62 13 ILE B N 1
ATOM 1770 C CA . ILE B 1 13 ? 2.645 -31.719 -3.801 1 95.62 13 ILE B CA 1
ATOM 1771 C C . ILE B 1 13 ? 3.006 -32.812 -2.787 1 95.62 13 ILE B C 1
ATOM 1773 O O . ILE B 1 13 ? 4.16 -33.219 -2.715 1 95.62 13 ILE B O 1
ATOM 1777 N N . LYS B 1 14 ? 2.072 -33.312 -2.072 1 95.12 14 LYS B N 1
ATOM 1778 C CA . LYS B 1 14 ? 2.305 -34.281 -1.031 1 95.12 14 LYS B CA 1
ATOM 1779 C C . LYS B 1 14 ? 2.635 -35.656 -1.638 1 95.12 14 LYS B C 1
ATOM 1781 O O . LYS B 1 14 ? 3.504 -36.375 -1.135 1 95.12 14 LYS B O 1
ATOM 1786 N N . ASN B 1 15 ? 1.86 -36.062 -2.707 1 95 15 ASN B N 1
ATOM 1787 C CA . ASN B 1 15 ? 2.045 -37.375 -3.371 1 95 15 ASN B CA 1
ATOM 1788 C C . ASN B 1 15 ? 1.993 -37.219 -4.891 1 95 15 ASN B C 1
ATOM 1790 O O . ASN B 1 15 ? 1.052 -37.688 -5.527 1 95 15 ASN B O 1
ATOM 1794 N N . PRO B 1 16 ? 3.045 -36.719 -5.43 1 92.38 16 PRO B N 1
ATOM 1795 C CA . PRO B 1 16 ? 3.02 -36.375 -6.852 1 92.38 16 PRO B CA 1
ATOM 1796 C C . PRO B 1 16 ? 2.84 -37.594 -7.758 1 92.38 16 PRO B C 1
ATOM 1798 O O . PRO B 1 16 ? 2.287 -37.469 -8.852 1 92.38 16 PRO B O 1
ATOM 1801 N N . LEU B 1 17 ? 3.254 -38.812 -7.367 1 92.19 17 LEU B N 1
ATOM 1802 C CA . LEU B 1 17 ? 3.17 -40 -8.211 1 92.19 17 LEU B CA 1
ATOM 1803 C C . LEU B 1 17 ? 1.744 -40.531 -8.25 1 92.19 17 LEU B C 1
ATOM 1805 O O . LEU B 1 17 ? 1.271 -40.969 -9.305 1 92.19 17 LEU B O 1
ATOM 1809 N N . GLU B 1 18 ? 1.021 -40.438 -7.164 1 94.06 18 GLU B N 1
ATOM 1810 C CA . GLU B 1 18 ? -0.329 -40.969 -7.043 1 94.06 18 GLU B CA 1
ATOM 1811 C C . GLU B 1 18 ? -1.375 -39.938 -7.473 1 94.06 18 GLU B C 1
ATOM 1813 O O . GLU B 1 18 ? -2.508 -40.312 -7.801 1 94.06 18 GLU B O 1
ATOM 1818 N N . ASN B 1 19 ? -0.907 -38.688 -7.434 1 94.62 19 ASN B N 1
ATOM 1819 C CA . ASN B 1 19 ? -1.854 -37.594 -7.711 1 94.62 19 ASN B CA 1
ATOM 1820 C C . ASN B 1 19 ? -1.372 -36.719 -8.852 1 94.62 19 ASN B C 1
ATOM 1822 O O . ASN B 1 19 ? -1.358 -35.5 -8.727 1 94.62 19 ASN B O 1
ATOM 1826 N N . GLY B 1 20 ? -1.013 -37.344 -9.906 1 93.38 20 GLY B N 1
ATOM 1827 C CA . GLY B 1 20 ? -0.55 -36.594 -11.07 1 93.38 20 GLY B CA 1
ATOM 1828 C C . GLY B 1 20 ? -1.584 -35.625 -11.609 1 93.38 20 GLY B C 1
ATOM 1829 O O . GLY B 1 20 ? -2.781 -35.781 -11.359 1 93.38 20 GLY B O 1
ATOM 1830 N N . LEU B 1 21 ? -1.07 -34.625 -12.297 1 94.62 21 LEU B N 1
ATOM 1831 C CA . LEU B 1 21 ? -1.951 -33.594 -12.82 1 94.62 21 LEU B CA 1
ATOM 1832 C C . LEU B 1 21 ? -2.357 -33.906 -14.258 1 94.62 21 LEU B C 1
ATOM 1834 O O . LEU B 1 21 ? -1.55 -34.406 -15.039 1 94.62 21 LEU B O 1
ATOM 1838 N N . THR B 1 22 ? -3.627 -33.625 -14.531 1 93.25 22 THR B N 1
ATOM 1839 C CA . THR B 1 22 ? -4.059 -33.688 -15.922 1 93.25 22 THR B CA 1
ATOM 1840 C C . THR B 1 22 ? -3.422 -32.562 -16.734 1 93.25 22 THR B C 1
ATOM 1842 O O . THR B 1 22 ? -2.846 -31.625 -16.156 1 93.25 22 THR B O 1
ATOM 1845 N N . ARG B 1 23 ? -3.484 -32.656 -18.031 1 91.38 23 ARG B N 1
ATOM 1846 C CA . ARG B 1 23 ? -2.955 -31.609 -18.891 1 91.38 23 ARG B CA 1
ATOM 1847 C C . ARG B 1 23 ? -3.664 -30.281 -18.625 1 91.38 23 ARG B C 1
ATOM 1849 O O . ARG B 1 23 ? -3.037 -29.219 -18.641 1 91.38 23 ARG B O 1
ATOM 1856 N N . GLY B 1 24 ? -4.93 -30.375 -18.438 1 92.5 24 GLY B N 1
ATOM 1857 C CA . GLY B 1 24 ? -5.695 -29.172 -18.125 1 92.5 24 GLY B CA 1
ATOM 1858 C C . GLY B 1 24 ? -5.25 -28.516 -16.828 1 92.5 24 GLY B C 1
ATOM 1859 O O . GLY B 1 24 ? -5.156 -27.281 -16.766 1 92.5 24 GLY B O 1
ATOM 1860 N N . GLU B 1 25 ? -5.023 -29.328 -15.844 1 95.25 25 GLU B N 1
ATOM 1861 C CA . GLU B 1 25 ? -4.562 -28.797 -14.555 1 95.25 25 GLU B CA 1
ATOM 1862 C C . GLU B 1 25 ? -3.18 -28.172 -14.68 1 95.25 25 GLU B C 1
ATOM 1864 O O . GLU B 1 25 ? -2.904 -27.141 -14.062 1 95.25 25 GLU B O 1
ATOM 1869 N N . GLN B 1 26 ? -2.359 -28.781 -15.484 1 94.81 26 GLN B N 1
ATOM 1870 C CA . GLN B 1 26 ? -1.024 -28.25 -15.719 1 94.81 26 GLN B CA 1
ATOM 1871 C C . GLN B 1 26 ? -1.099 -26.875 -16.375 1 94.81 26 GLN B C 1
ATOM 1873 O O . GLN B 1 26 ? -0.35 -25.953 -16.016 1 94.81 26 GLN B O 1
ATOM 1878 N N . MET B 1 27 ? -1.956 -26.75 -17.25 1 95.31 27 MET B N 1
ATOM 1879 C CA . MET B 1 27 ? -2.135 -25.484 -17.953 1 95.31 27 MET B CA 1
ATOM 1880 C C . MET B 1 27 ? -2.586 -24.391 -16.984 1 95.31 27 MET B C 1
ATOM 1882 O O . MET B 1 27 ? -2.111 -23.25 -17.062 1 95.31 27 MET B O 1
ATOM 1886 N N . GLU B 1 28 ? -3.434 -24.75 -16.141 1 94.94 28 GLU B N 1
ATOM 1887 C CA . GLU B 1 28 ? -3.918 -23.781 -15.164 1 94.94 28 GLU B CA 1
ATOM 1888 C C . GLU B 1 28 ? -2.803 -23.359 -14.203 1 94.94 28 GLU B C 1
ATOM 1890 O O . GLU B 1 28 ? -2.654 -22.188 -13.898 1 94.94 28 GLU B O 1
ATOM 1895 N N . LEU B 1 29 ? -2.115 -24.312 -13.742 1 95.69 29 LEU B N 1
ATOM 1896 C CA . LEU B 1 29 ? -0.971 -24.016 -12.891 1 95.69 29 LEU B CA 1
ATOM 1897 C C . LEU B 1 29 ? 0.01 -23.094 -13.602 1 95.69 29 LEU B C 1
ATOM 1899 O O . LEU B 1 29 ? 0.54 -22.156 -13 1 95.69 29 LEU B O 1
ATOM 1903 N N . ALA B 1 30 ? 0.228 -23.391 -14.812 1 95.88 30 ALA B N 1
ATOM 1904 C CA . ALA B 1 30 ? 1.174 -22.594 -15.602 1 95.88 30 ALA B CA 1
ATOM 1905 C C . ALA B 1 30 ? 0.71 -21.156 -15.727 1 95.88 30 ALA B C 1
ATOM 1907 O O . ALA B 1 30 ? 1.516 -20.219 -15.617 1 95.88 30 ALA B O 1
ATOM 1908 N N . ARG B 1 31 ? -0.536 -20.984 -15.945 1 94.69 31 ARG B N 1
ATOM 1909 C CA . ARG B 1 31 ? -1.072 -19.641 -16.078 1 94.69 31 ARG B CA 1
ATOM 1910 C C . ARG B 1 31 ? -0.93 -18.859 -14.781 1 94.69 31 ARG B C 1
ATOM 1912 O O . ARG B 1 31 ? -0.532 -17.688 -14.789 1 94.69 31 ARG B O 1
ATOM 1919 N N . ILE B 1 32 ? -1.256 -19.469 -13.672 1 94.38 32 ILE B N 1
ATOM 1920 C CA . ILE B 1 32 ? -1.146 -18.828 -12.367 1 94.38 32 ILE B CA 1
ATOM 1921 C C . ILE B 1 32 ? 0.316 -18.484 -12.078 1 94.38 32 ILE B C 1
ATOM 1923 O O . ILE B 1 32 ? 0.63 -17.359 -11.664 1 94.38 32 ILE B O 1
ATOM 1927 N N . ALA B 1 33 ? 1.096 -19.453 -12.336 1 94.88 33 ALA B N 1
ATOM 1928 C CA . ALA B 1 33 ? 2.52 -19.266 -12.062 1 94.88 33 ALA B CA 1
ATOM 1929 C C . ALA B 1 33 ? 3.117 -18.188 -12.953 1 94.88 33 ALA B C 1
ATOM 1931 O O . ALA B 1 33 ? 3.963 -17.406 -12.508 1 94.88 33 ALA B O 1
ATOM 1932 N N . LEU B 1 34 ? 2.713 -18.172 -14.203 1 94.38 34 LEU B N 1
ATOM 1933 C CA . LEU B 1 34 ? 3.238 -17.172 -15.133 1 94.38 34 LEU B CA 1
ATOM 1934 C C . LEU B 1 34 ? 2.908 -15.766 -14.664 1 94.38 34 LEU B C 1
ATOM 1936 O O . LEU B 1 34 ? 3.77 -14.883 -14.68 1 94.38 34 LEU B O 1
ATOM 1940 N N . ALA B 1 35 ? 1.681 -15.578 -14.25 1 92.56 35 ALA B N 1
ATOM 1941 C CA . ALA B 1 35 ? 1.276 -14.266 -13.758 1 92.56 35 ALA B CA 1
ATOM 1942 C C . ALA B 1 35 ? 2.105 -13.859 -12.539 1 92.56 35 ALA B C 1
ATOM 1944 O O . ALA B 1 35 ? 2.512 -12.703 -12.414 1 92.56 35 ALA B O 1
ATOM 1945 N N . SER B 1 36 ? 2.33 -14.781 -11.68 1 93.12 36 SER B N 1
ATOM 1946 C CA . SER B 1 36 ? 3.133 -14.539 -10.484 1 93.12 36 SER B CA 1
ATOM 1947 C C . SER B 1 36 ? 4.574 -14.203 -10.844 1 93.12 36 SER B C 1
ATOM 1949 O O . SER B 1 36 ? 5.168 -13.281 -10.281 1 93.12 36 SER B O 1
ATOM 1951 N N . LEU B 1 37 ? 5.141 -14.898 -11.758 1 93 37 LEU B N 1
ATOM 1952 C CA . LEU B 1 37 ? 6.531 -14.695 -12.148 1 93 37 LEU B CA 1
ATOM 1953 C C . LEU B 1 37 ? 6.707 -13.359 -12.867 1 93 37 LEU B C 1
ATOM 1955 O O . LEU B 1 37 ? 7.746 -12.711 -12.734 1 93 37 LEU B O 1
ATOM 1959 N N . GLU B 1 38 ? 5.73 -12.977 -13.625 1 92.56 38 GLU B N 1
ATOM 1960 C CA . GLU B 1 38 ? 5.789 -11.688 -14.305 1 92.56 38 GLU B CA 1
ATOM 1961 C C . GLU B 1 38 ? 5.844 -10.539 -13.305 1 92.56 38 GLU B C 1
ATOM 1963 O O . GLU B 1 38 ? 6.652 -9.617 -13.445 1 92.56 38 GLU B O 1
ATOM 1968 N N . ARG B 1 39 ? 5 -10.641 -12.328 1 93.38 39 ARG B N 1
ATOM 1969 C CA . ARG B 1 39 ? 4.992 -9.602 -11.305 1 93.38 39 ARG B CA 1
ATOM 1970 C C . ARG B 1 39 ? 6.289 -9.617 -10.5 1 93.38 39 ARG B C 1
ATOM 1972 O O . ARG B 1 39 ? 6.824 -8.562 -10.156 1 93.38 39 ARG B O 1
ATOM 1979 N N . GLU B 1 40 ? 6.754 -10.773 -10.258 1 94.12 40 GLU B N 1
ATOM 1980 C CA . GLU B 1 40 ? 8 -10.914 -9.508 1 94.12 40 GLU B CA 1
ATOM 1981 C C . GLU B 1 40 ? 9.18 -10.336 -10.289 1 94.12 40 GLU B C 1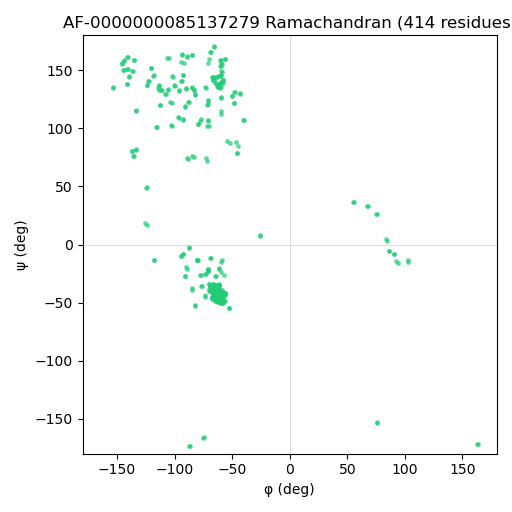
ATOM 1983 O O . GLU B 1 40 ? 10.117 -9.789 -9.695 1 94.12 40 GLU B O 1
ATOM 1988 N N . GLN B 1 41 ? 9.164 -10.531 -11.555 1 94.75 41 GLN B N 1
ATOM 1989 C CA . GLN B 1 41 ? 10.227 -9.961 -12.375 1 94.75 41 GLN B CA 1
ATOM 1990 C C . GLN B 1 41 ? 10.242 -8.445 -12.266 1 94.75 41 GLN B C 1
ATOM 1992 O O . GLN B 1 41 ? 11.312 -7.836 -12.148 1 94.75 41 GLN B O 1
ATOM 1997 N N . ILE B 1 42 ? 9.094 -7.852 -12.344 1 96.56 42 ILE B N 1
ATOM 1998 C CA . ILE B 1 42 ? 8.992 -6.402 -12.195 1 96.56 42 ILE B CA 1
ATOM 1999 C C . ILE B 1 42 ? 9.5 -5.996 -10.812 1 96.56 42 ILE B C 1
ATOM 2001 O O . ILE B 1 42 ? 10.25 -5.023 -10.688 1 96.56 42 ILE B O 1
ATOM 2005 N N . ARG B 1 43 ? 9.102 -6.73 -9.828 1 97.12 43 ARG B N 1
ATOM 2006 C CA . ARG B 1 43 ? 9.516 -6.469 -8.453 1 97.12 43 ARG B CA 1
ATOM 2007 C C . ARG B 1 43 ? 11.031 -6.512 -8.32 1 97.12 43 ARG B C 1
ATOM 2009 O O . ARG B 1 43 ? 11.633 -5.645 -7.688 1 97.12 43 ARG B O 1
ATOM 2016 N N . HIS B 1 44 ? 11.617 -7.465 -8.938 1 96.88 44 HIS B N 1
ATOM 2017 C CA . HIS B 1 44 ? 13.062 -7.633 -8.883 1 96.88 44 HIS B CA 1
ATOM 2018 C C . HIS B 1 44 ? 13.773 -6.496 -9.609 1 96.88 44 HIS B C 1
ATOM 2020 O O . HIS B 1 44 ? 14.781 -5.977 -9.125 1 96.88 44 HIS B O 1
ATOM 2026 N N . GLU B 1 45 ? 13.305 -6.172 -10.75 1 97.25 45 GLU B N 1
ATOM 2027 C CA . GLU B 1 45 ? 13.891 -5.074 -11.508 1 97.25 45 GLU B CA 1
ATOM 2028 C C . GLU B 1 45 ? 13.789 -3.758 -10.742 1 97.25 45 GLU B C 1
ATOM 2030 O O . GLU B 1 45 ? 14.742 -2.971 -10.711 1 97.25 45 GLU B O 1
ATOM 2035 N N . HIS B 1 46 ? 12.641 -3.578 -10.156 1 98.06 46 HIS B N 1
ATOM 2036 C CA . HIS B 1 46 ? 12.461 -2.381 -9.344 1 98.06 46 HIS B CA 1
ATOM 2037 C C . HIS B 1 46 ? 13.438 -2.361 -8.18 1 98.06 46 HIS B C 1
ATOM 2039 O O . HIS B 1 46 ? 14.008 -1.313 -7.855 1 98.06 46 HIS B O 1
ATOM 2045 N N . ALA B 1 47 ? 13.57 -3.473 -7.527 1 97.44 47 ALA B N 1
ATOM 2046 C CA . ALA B 1 47 ? 14.469 -3.574 -6.383 1 97.44 47 ALA B CA 1
ATOM 2047 C C . ALA B 1 47 ? 15.898 -3.225 -6.777 1 97.44 47 ALA B C 1
ATOM 2049 O O . ALA B 1 47 ? 16.578 -2.479 -6.074 1 97.44 47 ALA B O 1
ATOM 2050 N N . LYS B 1 48 ? 16.312 -3.791 -7.848 1 96.62 48 LYS B N 1
ATOM 2051 C CA . LYS B 1 48 ? 17.656 -3.523 -8.344 1 96.62 48 LYS B CA 1
ATOM 2052 C C . LYS B 1 48 ? 17.844 -2.041 -8.648 1 96.62 48 LYS B C 1
ATOM 2054 O O . LYS B 1 48 ? 18.844 -1.441 -8.25 1 96.62 48 LYS B O 1
ATOM 2059 N N . TRP B 1 49 ? 16.953 -1.503 -9.367 1 96.81 49 TRP B N 1
ATOM 2060 C CA . TRP B 1 49 ? 17 -0.085 -9.703 1 96.81 49 TRP B CA 1
ATOM 2061 C C . TRP B 1 49 ? 17 0.777 -8.445 1 96.81 49 TRP B C 1
ATOM 2063 O O . TRP B 1 49 ? 17.781 1.718 -8.336 1 96.81 49 TRP B O 1
ATOM 2073 N N . SER B 1 50 ? 16.047 0.514 -7.527 1 95.81 50 SER B N 1
ATOM 2074 C CA . SER B 1 50 ? 15.922 1.277 -6.293 1 95.81 50 SER B CA 1
ATOM 2075 C C . SER B 1 50 ? 17.203 1.235 -5.477 1 95.81 50 SER B C 1
ATOM 2077 O O . SER B 1 50 ? 17.625 2.25 -4.918 1 95.81 50 SER B O 1
ATOM 2079 N N . ASP B 1 51 ? 17.797 0.076 -5.418 1 94.56 51 ASP B N 1
ATOM 2080 C CA . ASP B 1 51 ? 19.062 -0.075 -4.695 1 94.56 51 ASP B CA 1
ATOM 2081 C C . ASP B 1 51 ? 20.156 0.767 -5.332 1 94.56 51 ASP B C 1
ATOM 2083 O O . ASP B 1 51 ? 20.953 1.404 -4.629 1 94.56 51 ASP B O 1
ATOM 2087 N N . SER B 1 52 ? 20.25 0.718 -6.578 1 94.19 52 SER B N 1
ATOM 2088 C CA . SER B 1 52 ? 21.266 1.458 -7.301 1 94.19 52 SER B CA 1
ATOM 2089 C C . SER B 1 52 ? 21.062 2.963 -7.18 1 94.19 52 SER B C 1
ATOM 2091 O O . SER B 1 52 ? 22.031 3.727 -7.102 1 94.19 52 SER B O 1
ATOM 2093 N N . THR B 1 53 ? 19.828 3.373 -7.129 1 92.19 53 THR B N 1
ATOM 2094 C CA . THR B 1 53 ? 19.469 4.789 -7.16 1 92.19 53 THR B CA 1
ATOM 2095 C C . THR B 1 53 ? 19.531 5.391 -5.758 1 92.19 53 THR B C 1
ATOM 2097 O O . THR B 1 53 ? 20.016 6.508 -5.578 1 92.19 53 THR B O 1
ATOM 2100 N N . PHE B 1 54 ? 19.094 4.637 -4.719 1 91.94 54 PHE B N 1
ATOM 2101 C CA . PHE B 1 54 ? 18.891 5.238 -3.404 1 91.94 54 PHE B CA 1
ATOM 2102 C C . PHE B 1 54 ? 19.812 4.605 -2.369 1 91.94 54 PHE B C 1
ATOM 2104 O O . PHE B 1 54 ? 19.891 5.074 -1.232 1 91.94 54 PHE B O 1
ATOM 2111 N N . GLY B 1 55 ? 20.422 3.49 -2.697 1 88.75 55 GLY B N 1
ATOM 2112 C CA . GLY B 1 55 ? 21.406 2.869 -1.82 1 88.75 55 GLY B CA 1
ATOM 2113 C C . GLY B 1 55 ? 20.781 2.162 -0.634 1 88.75 55 GLY B C 1
ATOM 2114 O O . GLY B 1 55 ? 19.672 1.643 -0.732 1 88.75 55 GLY B O 1
ATOM 2115 N N . CYS B 1 56 ? 21.547 2.066 0.449 1 86.12 56 CYS B N 1
ATOM 2116 C CA . CYS B 1 56 ? 21.141 1.277 1.608 1 86.12 56 CYS B CA 1
ATOM 2117 C C . CYS B 1 56 ? 20.312 2.115 2.578 1 86.12 56 CYS B C 1
ATOM 2119 O O . CYS B 1 56 ? 20.844 2.617 3.572 1 86.12 56 CYS B O 1
ATOM 2121 N N . VAL B 1 57 ? 19.141 2.379 2.238 1 89.94 57 VAL B N 1
ATOM 2122 C CA . VAL B 1 57 ? 18.219 3.115 3.096 1 89.94 57 VAL B CA 1
ATOM 2123 C C . VAL B 1 57 ? 17.203 2.154 3.697 1 89.94 57 VAL B C 1
ATOM 2125 O O . VAL B 1 57 ? 17.047 1.027 3.223 1 89.94 57 VAL B O 1
ATOM 2128 N N . GLY B 1 58 ? 16.562 2.588 4.797 1 94.31 58 GLY B N 1
ATOM 2129 C CA . GLY B 1 58 ? 15.586 1.763 5.477 1 94.31 58 GLY B CA 1
ATOM 2130 C C . GLY B 1 58 ? 14.18 1.921 4.914 1 94.31 58 GLY B C 1
ATOM 2131 O O . GLY B 1 58 ? 13.992 2.57 3.885 1 94.31 58 GLY B O 1
ATOM 2132 N N . PRO B 1 59 ? 13.227 1.293 5.586 1 97.12 59 PRO B N 1
ATOM 2133 C CA . PRO B 1 59 ? 11.859 1.265 5.07 1 97.12 59 PRO B CA 1
ATOM 2134 C C . PRO B 1 59 ? 11.094 2.555 5.355 1 97.12 59 PRO B C 1
ATOM 2136 O O . PRO B 1 59 ? 10.016 2.779 4.793 1 97.12 59 PRO B O 1
ATOM 2139 N N . ILE B 1 60 ? 11.602 3.387 6.211 1 95.12 60 ILE B N 1
ATOM 2140 C CA . ILE B 1 60 ? 10.852 4.535 6.703 1 95.12 60 ILE B CA 1
ATOM 2141 C C . ILE B 1 60 ? 10.578 5.504 5.551 1 95.12 60 ILE B C 1
ATOM 2143 O O . ILE B 1 60 ? 9.453 5.98 5.383 1 95.12 60 ILE B O 1
ATOM 2147 N N . GLY B 1 61 ? 11.562 5.859 4.754 1 93.62 61 GLY B N 1
ATOM 2148 C CA . GLY B 1 61 ? 11.398 6.738 3.609 1 93.62 61 GLY B CA 1
ATOM 2149 C C . GLY B 1 61 ? 10.305 6.289 2.662 1 93.62 61 GLY B C 1
ATOM 2150 O O . GLY B 1 61 ? 9.352 7.031 2.402 1 93.62 61 GLY B O 1
ATOM 2151 N N . PRO B 1 62 ? 10.398 5.078 2.211 1 97 62 PRO B N 1
ATOM 2152 C CA . PRO B 1 62 ? 9.367 4.539 1.321 1 97 62 PRO B CA 1
ATOM 2153 C C . PRO B 1 62 ? 7.977 4.543 1.956 1 97 62 PRO B C 1
ATOM 2155 O O . PRO B 1 62 ? 6.984 4.824 1.277 1 97 62 PRO B O 1
ATOM 2158 N N . LEU B 1 63 ? 7.891 4.242 3.186 1 97.31 63 LEU B N 1
ATOM 2159 C CA . LEU B 1 63 ? 6.598 4.211 3.861 1 97.31 63 LEU B CA 1
ATOM 2160 C C . LEU B 1 63 ? 5.996 5.609 3.943 1 97.31 63 LEU B C 1
ATOM 2162 O O . LEU B 1 63 ? 4.797 5.789 3.715 1 97.31 63 LEU B O 1
ATOM 2166 N N . LYS B 1 64 ? 6.809 6.547 4.262 1 92.19 64 LYS B N 1
ATOM 2167 C CA . LYS B 1 64 ? 6.332 7.926 4.27 1 92.19 64 LYS B CA 1
ATOM 2168 C C . LYS B 1 64 ? 5.906 8.367 2.871 1 92.19 64 LYS B C 1
ATOM 2170 O O . LYS B 1 64 ? 4.914 9.086 2.715 1 92.19 64 LYS B O 1
ATOM 2175 N N . HIS B 1 65 ? 6.664 7.969 1.927 1 95.06 65 HIS B N 1
ATOM 2176 C CA . HIS B 1 65 ? 6.297 8.258 0.546 1 95.06 65 HIS B CA 1
ATOM 2177 C C . HIS B 1 65 ? 4.984 7.574 0.171 1 95.06 65 HIS B C 1
ATOM 2179 O O . HIS B 1 65 ? 4.164 8.148 -0.548 1 95.06 65 HIS B O 1
ATOM 2185 N N . LEU B 1 66 ? 4.84 6.371 0.601 1 96.94 66 LEU B N 1
ATOM 2186 C CA . LEU B 1 66 ? 3.604 5.641 0.354 1 96.94 66 LEU B CA 1
ATOM 2187 C C . LEU B 1 66 ? 2.402 6.41 0.896 1 96.94 66 LEU B C 1
ATOM 2189 O O . LEU B 1 66 ? 1.352 6.461 0.252 1 96.94 66 LEU B O 1
ATOM 2193 N N . SER B 1 67 ? 2.543 6.98 2.066 1 93.94 67 SER B N 1
ATOM 2194 C CA . SER B 1 67 ? 1.473 7.789 2.641 1 93.94 67 SER B CA 1
ATOM 2195 C C . SER B 1 67 ? 1.067 8.914 1.7 1 93.94 67 SER B C 1
ATOM 2197 O O . SER B 1 67 ? -0.122 9.141 1.471 1 93.94 67 SER B O 1
ATOM 2199 N N . LYS B 1 68 ? 2.045 9.516 1.126 1 89.31 68 LYS B N 1
ATOM 2200 C CA . LYS B 1 68 ? 1.79 10.609 0.193 1 89.31 68 LYS B CA 1
ATOM 2201 C C . LYS B 1 68 ? 1.102 10.102 -1.072 1 89.31 68 LYS B C 1
ATOM 2203 O O . LYS B 1 68 ? 0.122 10.695 -1.529 1 89.31 68 LYS B O 1
ATOM 2208 N N . GLU B 1 69 ? 1.601 9.031 -1.628 1 96.25 69 GLU B N 1
ATOM 2209 C CA . GLU B 1 69 ? 1.05 8.484 -2.863 1 96.25 69 GLU B CA 1
ATOM 2210 C C . GLU B 1 69 ? -0.389 8.016 -2.664 1 96.25 69 GLU B C 1
ATOM 2212 O O . GLU B 1 69 ? -1.206 8.094 -3.582 1 96.25 69 GLU B O 1
ATOM 2217 N N . ALA B 1 70 ? -0.647 7.5 -1.502 1 95.56 70 ALA B N 1
ATOM 2218 C CA . ALA B 1 70 ? -2.004 7.047 -1.211 1 95.56 70 ALA B CA 1
ATOM 2219 C C . ALA B 1 70 ? -2.998 8.203 -1.275 1 95.56 70 ALA B C 1
ATOM 2221 O O . ALA B 1 70 ? -4.102 8.055 -1.804 1 95.56 70 ALA B O 1
ATOM 2222 N N . LEU B 1 71 ? -2.625 9.328 -0.809 1 91.25 71 LEU B N 1
ATOM 2223 C CA . LEU B 1 71 ? -3.484 10.508 -0.873 1 91.25 71 LEU B CA 1
ATOM 2224 C C . LEU B 1 71 ? -3.629 10.992 -2.311 1 91.25 71 LEU B C 1
ATOM 2226 O O . LEU B 1 71 ? -4.699 11.461 -2.707 1 91.25 71 LEU B O 1
ATOM 2230 N N . GLU B 1 72 ? -2.527 10.93 -3.064 1 91.81 72 GLU B N 1
ATOM 2231 C CA . GLU B 1 72 ? -2.604 11.297 -4.477 1 91.81 72 GLU B CA 1
ATOM 2232 C C . GLU B 1 72 ? -3.547 10.367 -5.234 1 91.81 72 GLU B C 1
ATOM 2234 O O . GLU B 1 72 ? -4.324 10.82 -6.078 1 91.81 72 GLU B O 1
ATOM 2239 N N . ALA B 1 73 ? -3.48 9.102 -4.918 1 94.75 73 ALA B N 1
ATOM 2240 C CA . ALA B 1 73 ? -4.387 8.141 -5.531 1 94.75 73 ALA B CA 1
ATOM 2241 C C . ALA B 1 73 ? -5.832 8.406 -5.129 1 94.75 73 ALA B C 1
ATOM 2243 O O . ALA B 1 73 ? -6.75 8.242 -5.934 1 94.75 73 ALA B O 1
ATOM 2244 N N . ALA B 1 74 ? -6.039 8.812 -3.873 1 92.56 74 ALA B N 1
ATOM 2245 C CA . ALA B 1 74 ? -7.383 9.133 -3.396 1 92.56 74 ALA B CA 1
ATOM 2246 C C . ALA B 1 74 ? -7.965 10.32 -4.156 1 92.56 74 ALA B C 1
ATOM 2248 O O . ALA B 1 74 ? -9.172 10.375 -4.402 1 92.56 74 ALA B O 1
ATOM 2249 N N . ALA B 1 75 ? -7.094 11.266 -4.48 1 88.44 75 ALA B N 1
ATOM 2250 C CA . ALA B 1 75 ? -7.523 12.453 -5.219 1 88.44 75 ALA B CA 1
ATOM 2251 C C . ALA B 1 75 ? -7.895 12.102 -6.656 1 88.44 75 ALA B C 1
ATOM 2253 O O . ALA B 1 75 ? -8.781 12.719 -7.242 1 88.44 75 ALA B O 1
ATOM 2254 N N . GLU B 1 76 ? -7.188 11.109 -7.258 1 93.25 76 GLU B N 1
ATOM 2255 C CA . GLU B 1 76 ? -7.434 10.633 -8.617 1 93.25 76 GLU B CA 1
ATOM 2256 C C . GLU B 1 76 ? -7.375 9.109 -8.688 1 93.25 76 GLU B C 1
ATOM 2258 O O . GLU B 1 76 ? -6.445 8.547 -9.266 1 93.25 76 GLU B O 1
ATOM 2263 N N . PRO B 1 77 ? -8.438 8.469 -8.312 1 94.75 77 PRO B N 1
ATOM 2264 C CA . PRO B 1 77 ? -8.398 7.012 -8.18 1 94.75 77 PRO B CA 1
ATOM 2265 C C . PRO B 1 77 ? -8.273 6.305 -9.531 1 94.75 77 PRO B C 1
ATOM 2267 O O . PRO B 1 77 ? -7.949 5.117 -9.578 1 94.75 77 PRO B O 1
ATOM 2270 N N . ASP B 1 78 ? -8.453 7.027 -10.609 1 93.69 78 ASP B N 1
ATOM 2271 C CA . ASP B 1 78 ? -8.398 6.398 -11.922 1 93.69 78 ASP B CA 1
ATOM 2272 C C . ASP B 1 78 ? -6.988 6.48 -12.508 1 93.69 78 ASP B C 1
ATOM 2274 O O . ASP B 1 78 ? -6.707 5.891 -13.555 1 93.69 78 ASP B O 1
ATOM 2278 N N . ASP B 1 79 ? -6.117 7.195 -11.898 1 96.25 79 ASP B N 1
ATOM 2279 C CA . ASP B 1 79 ? -4.742 7.312 -12.367 1 96.25 79 ASP B CA 1
ATOM 2280 C C . ASP B 1 79 ? -3.914 6.094 -11.961 1 96.25 79 ASP B C 1
ATOM 2282 O O . ASP B 1 79 ? -3.393 6.039 -10.844 1 96.25 79 ASP B O 1
ATOM 2286 N N . LEU B 1 80 ? -3.633 5.211 -12.828 1 97.44 80 LEU B N 1
ATOM 2287 C CA . LEU B 1 80 ? -2.994 3.924 -12.562 1 97.44 80 LEU B CA 1
ATOM 2288 C C . LEU B 1 80 ? -1.527 4.113 -12.188 1 97.44 80 LEU B C 1
ATOM 2290 O O . LEU B 1 80 ? -0.923 3.238 -11.562 1 97.44 80 LEU B O 1
ATOM 2294 N N . SER B 1 81 ? -1.003 5.227 -12.617 1 96.56 81 SER B N 1
ATOM 2295 C CA . SER B 1 81 ? 0.398 5.457 -12.281 1 96.56 81 SER B CA 1
ATOM 2296 C C . SER B 1 81 ? 0.593 5.59 -10.773 1 96.56 81 SER B C 1
ATOM 2298 O O . SER B 1 81 ? 1.627 5.184 -10.242 1 96.56 81 SER B O 1
ATOM 2300 N N . GLU B 1 82 ? -0.385 6.18 -10.094 1 96.81 82 GLU B N 1
ATOM 2301 C CA . GLU B 1 82 ? -0.317 6.297 -8.641 1 96.81 82 GLU B CA 1
ATOM 2302 C C . GLU B 1 82 ? -0.398 4.926 -7.973 1 96.81 82 GLU B C 1
ATOM 2304 O O . GLU B 1 82 ? 0.233 4.699 -6.938 1 96.81 82 GLU B O 1
ATOM 2309 N N . TRP B 1 83 ? -1.156 4.043 -8.578 1 97.88 83 TRP B N 1
ATOM 2310 C CA . TRP B 1 83 ? -1.276 2.684 -8.062 1 97.88 83 TRP B CA 1
ATOM 2311 C C . TRP B 1 83 ? 0.041 1.928 -8.195 1 97.88 83 TRP B C 1
ATOM 2313 O O . TRP B 1 83 ? 0.43 1.177 -7.301 1 97.88 83 TRP B O 1
ATOM 2323 N N . ALA B 1 84 ? 0.653 2.137 -9.328 1 98 84 ALA B N 1
ATOM 2324 C CA . ALA B 1 84 ? 1.98 1.561 -9.523 1 98 84 ALA B CA 1
ATOM 2325 C C . ALA B 1 84 ? 2.959 2.07 -8.469 1 98 84 ALA B C 1
ATOM 2327 O O . ALA B 1 84 ? 3.729 1.294 -7.898 1 98 84 ALA B O 1
ATOM 2328 N N . ASP B 1 85 ? 2.902 3.412 -8.211 1 97.62 85 ASP B N 1
ATOM 2329 C CA . ASP B 1 85 ? 3.775 4.008 -7.203 1 97.62 85 ASP B CA 1
ATOM 2330 C C . ASP B 1 85 ? 3.543 3.383 -5.832 1 97.62 85 ASP B C 1
ATOM 2332 O O . ASP B 1 85 ? 4.496 3.057 -5.121 1 97.62 85 ASP B O 1
ATOM 2336 N N . MET B 1 86 ? 2.271 3.213 -5.488 1 98.38 86 MET B N 1
ATOM 2337 C CA . MET B 1 86 ? 1.957 2.635 -4.184 1 98.38 86 MET B CA 1
ATOM 2338 C C . MET B 1 86 ? 2.516 1.221 -4.07 1 98.38 86 MET B C 1
ATOM 2340 O O . MET B 1 86 ? 3.109 0.865 -3.049 1 98.38 86 MET B O 1
ATOM 2344 N N . GLN B 1 87 ? 2.363 0.413 -5.082 1 98.5 87 GLN B N 1
ATOM 2345 C CA . GLN B 1 87 ? 2.854 -0.961 -5.055 1 98.5 87 GLN B CA 1
ATOM 2346 C C . GLN B 1 87 ? 4.375 -1.001 -4.949 1 98.5 87 GLN B C 1
ATOM 2348 O O . GLN B 1 87 ? 4.93 -1.796 -4.188 1 98.5 87 GLN B O 1
ATOM 2353 N N . PHE B 1 88 ? 5.047 -0.146 -5.719 1 98.31 88 PHE B N 1
ATOM 2354 C CA . PHE B 1 88 ? 6.504 -0.092 -5.676 1 98.31 88 PHE B CA 1
ATOM 2355 C C . PHE B 1 88 ? 6.988 0.26 -4.273 1 98.31 88 PHE B C 1
ATOM 2357 O O . PHE B 1 88 ? 7.93 -0.354 -3.768 1 98.31 88 PHE B O 1
ATOM 2364 N N . LEU B 1 89 ? 6.363 1.232 -3.709 1 98.19 89 LEU B N 1
ATOM 2365 C CA . LEU B 1 89 ? 6.797 1.711 -2.4 1 98.19 89 LEU B CA 1
ATOM 2366 C C . LEU B 1 89 ? 6.551 0.654 -1.327 1 98.19 89 LEU B C 1
ATOM 2368 O O . LEU B 1 89 ? 7.367 0.488 -0.417 1 98.19 89 LEU B O 1
ATOM 2372 N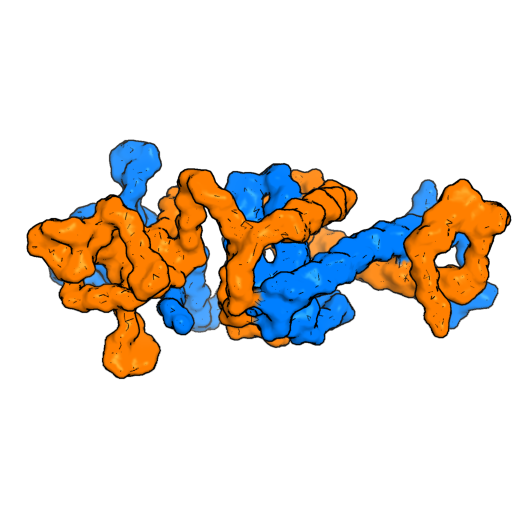 N . LEU B 1 90 ? 5.41 -0.046 -1.466 1 98.25 90 LEU B N 1
ATOM 2373 C CA . LEU B 1 90 ? 5.129 -1.134 -0.535 1 98.25 90 LEU B CA 1
ATOM 2374 C C . LEU B 1 90 ? 6.184 -2.23 -0.65 1 98.25 90 LEU B C 1
ATOM 2376 O O . LEU B 1 90 ? 6.727 -2.686 0.36 1 98.25 90 LEU B O 1
ATOM 2380 N N . TRP B 1 91 ? 6.527 -2.646 -1.863 1 97.88 91 TRP B N 1
ATOM 2381 C CA . TRP B 1 91 ? 7.539 -3.67 -2.104 1 97.88 91 TRP B CA 1
ATOM 2382 C C . TRP B 1 91 ? 8.906 -3.217 -1.593 1 97.88 91 TRP B C 1
ATOM 2384 O O . TRP B 1 91 ? 9.641 -3.998 -0.984 1 97.88 91 TRP B O 1
ATOM 2394 N N . ASP B 1 92 ? 9.195 -1.976 -1.902 1 97.75 92 ASP B N 1
ATOM 2395 C CA . ASP B 1 92 ? 10.492 -1.437 -1.51 1 97.75 92 ASP B CA 1
ATOM 2396 C C . ASP B 1 92 ? 10.648 -1.417 0.01 1 97.75 92 ASP B C 1
ATOM 2398 O O . ASP B 1 92 ? 11.664 -1.862 0.544 1 97.75 92 ASP B O 1
ATOM 2402 N N . ALA B 1 93 ? 9.664 -0.887 0.691 1 98 93 ALA B N 1
ATOM 2403 C CA . ALA B 1 93 ? 9.68 -0.84 2.152 1 98 93 ALA B CA 1
ATOM 2404 C C . ALA B 1 93 ? 9.812 -2.24 2.744 1 98 93 ALA B C 1
ATOM 2406 O O . ALA B 1 93 ? 10.586 -2.461 3.674 1 98 93 ALA B O 1
ATOM 2407 N N . GLN B 1 94 ? 9.016 -3.186 2.205 1 98.06 94 GLN B N 1
ATOM 2408 C CA . GLN B 1 94 ? 9.031 -4.562 2.682 1 98.06 94 GLN B CA 1
ATOM 2409 C C . GLN B 1 94 ? 10.422 -5.172 2.566 1 98.06 94 GLN B C 1
ATOM 2411 O O . GLN B 1 94 ? 10.93 -5.77 3.521 1 98.06 94 GLN B O 1
ATOM 2416 N N . ARG B 1 95 ? 10.992 -5.016 1.408 1 97.38 95 ARG B N 1
ATOM 2417 C CA . ARG B 1 95 ? 12.328 -5.539 1.155 1 97.38 95 ARG B CA 1
ATOM 2418 C C . ARG B 1 95 ? 13.344 -4.926 2.111 1 97.38 95 ARG B C 1
ATOM 2420 O O . ARG B 1 95 ? 14.164 -5.641 2.697 1 97.38 95 ARG B O 1
ATOM 2427 N N . ARG B 1 96 ? 13.258 -3.656 2.309 1 97.06 96 ARG B N 1
ATOM 2428 C CA . ARG B 1 96 ? 14.227 -2.936 3.125 1 97.06 96 ARG B CA 1
ATOM 2429 C C . ARG B 1 96 ? 14.023 -3.238 4.605 1 97.06 96 ARG B C 1
ATOM 2431 O O . ARG B 1 96 ? 14.961 -3.143 5.398 1 97.06 96 ARG B O 1
ATOM 2438 N N . ALA B 1 97 ? 12.859 -3.604 4.984 1 97 97 ALA B N 1
ATOM 2439 C CA . ALA B 1 97 ? 12.562 -3.998 6.359 1 97 97 ALA B CA 1
ATOM 2440 C C . ALA B 1 97 ? 12.984 -5.441 6.617 1 97 97 ALA B C 1
ATOM 2442 O O . ALA B 1 97 ? 12.992 -5.898 7.766 1 97 97 ALA B O 1
ATOM 2443 N N . GLY B 1 98 ? 13.289 -6.199 5.531 1 96.88 98 GLY B N 1
ATOM 2444 C CA . GLY B 1 98 ? 13.664 -7.598 5.68 1 96.88 98 GLY B CA 1
ATOM 2445 C C . GLY B 1 98 ? 12.484 -8.508 5.973 1 96.88 98 GLY B C 1
ATOM 2446 O O . GLY B 1 98 ? 12.648 -9.547 6.621 1 96.88 98 GLY B O 1
ATOM 2447 N N . ILE B 1 99 ? 11.312 -8.148 5.566 1 97.5 99 ILE B N 1
ATOM 2448 C CA . ILE B 1 99 ? 10.086 -8.898 5.824 1 97.5 99 ILE B CA 1
ATOM 2449 C C . ILE B 1 99 ? 9.766 -9.781 4.625 1 97.5 99 ILE B C 1
ATOM 2451 O O . ILE B 1 99 ? 9.773 -9.32 3.482 1 97.5 99 ILE B O 1
ATOM 2455 N N . SER B 1 100 ? 9.469 -10.992 4.82 1 96.69 100 SER B N 1
ATOM 2456 C CA . SER B 1 100 ? 9.164 -11.922 3.738 1 96.69 100 SER B CA 1
ATOM 2457 C C . SER B 1 100 ? 7.68 -11.914 3.398 1 96.69 100 SER B C 1
ATOM 2459 O O . SER B 1 100 ? 6.859 -11.453 4.195 1 96.69 100 SER B O 1
ATOM 2461 N N . ASP B 1 101 ? 7.371 -12.414 2.221 1 95.19 101 ASP B N 1
ATOM 2462 C CA . ASP B 1 101 ? 5.973 -12.547 1.825 1 95.19 101 ASP B CA 1
ATOM 2463 C C . ASP B 1 101 ? 5.223 -13.477 2.773 1 95.19 101 ASP B C 1
ATOM 2465 O O . ASP B 1 101 ? 4.039 -13.266 3.055 1 95.19 101 ASP B O 1
ATOM 2469 N N . ALA B 1 102 ? 5.871 -14.484 3.205 1 93.88 102 ALA B N 1
ATOM 2470 C CA . ALA B 1 102 ? 5.262 -15.453 4.113 1 93.88 102 ALA B CA 1
ATOM 2471 C C . ALA B 1 102 ? 4.871 -14.797 5.434 1 93.88 102 ALA B C 1
ATOM 2473 O O . ALA B 1 102 ? 3.814 -15.102 5.996 1 93.88 102 ALA B O 1
ATOM 2474 N N . GLU B 1 103 ? 5.711 -13.945 5.906 1 96.69 103 GLU B N 1
ATOM 2475 C CA . GLU B 1 103 ? 5.422 -13.219 7.141 1 96.69 103 GLU B CA 1
ATOM 2476 C C . GLU B 1 103 ? 4.207 -12.312 6.977 1 96.69 103 GLU B C 1
ATOM 2478 O O . GLU B 1 103 ? 3.355 -12.242 7.867 1 96.69 103 GLU B O 1
ATOM 2483 N N . ILE B 1 104 ? 4.125 -11.617 5.848 1 97 104 ILE B N 1
ATOM 2484 C CA . ILE B 1 104 ? 2.99 -10.734 5.594 1 97 104 ILE B CA 1
ATOM 2485 C C . ILE B 1 104 ? 1.711 -11.555 5.48 1 97 104 ILE B C 1
ATOM 2487 O O . ILE B 1 104 ? 0.671 -11.18 6.027 1 97 104 ILE B O 1
ATOM 2491 N N . THR B 1 105 ? 1.802 -12.688 4.793 1 96.25 105 THR B N 1
ATOM 2492 C CA . THR B 1 105 ? 0.636 -13.547 4.613 1 96.25 105 THR B CA 1
ATOM 2493 C C . THR B 1 105 ? 0.114 -14.039 5.957 1 96.25 105 THR B C 1
ATOM 2495 O O . THR B 1 105 ? -1.093 -14.016 6.211 1 96.25 105 THR B O 1
ATOM 2498 N N . ALA B 1 106 ? 1.023 -14.453 6.773 1 95.62 106 ALA B N 1
ATOM 2499 C CA . ALA B 1 106 ? 0.642 -14.898 8.109 1 95.62 106 ALA B CA 1
ATOM 2500 C C . ALA B 1 106 ? -0.011 -13.766 8.898 1 95.62 106 ALA B C 1
ATOM 2502 O O . ALA B 1 106 ? -1.006 -13.984 9.594 1 95.62 106 ALA B O 1
ATOM 2503 N N . ALA B 1 107 ? 0.558 -12.609 8.805 1 97.31 107 ALA B N 1
ATOM 2504 C CA . ALA B 1 107 ? 0.007 -11.445 9.492 1 97.31 107 ALA B CA 1
ATOM 2505 C C . ALA B 1 107 ? -1.392 -11.117 8.977 1 97.31 107 ALA B C 1
ATOM 2507 O O . ALA B 1 107 ? -2.262 -10.695 9.75 1 97.31 107 ALA B O 1
ATOM 2508 N N . MET B 1 108 ? -1.589 -11.266 7.719 1 97.75 108 MET B N 1
ATOM 2509 C CA . MET B 1 108 ? -2.893 -10.984 7.117 1 97.75 108 MET B CA 1
ATOM 2510 C C . MET B 1 108 ? -3.943 -11.961 7.633 1 97.75 108 MET B C 1
ATOM 2512 O O . MET B 1 108 ? -5.074 -11.57 7.918 1 97.75 108 MET B O 1
ATOM 2516 N N . GLU B 1 109 ? -3.576 -13.195 7.668 1 95.94 109 GLU B N 1
ATOM 2517 C CA . GLU B 1 109 ? -4.508 -14.188 8.195 1 95.94 109 GLU B CA 1
ATOM 2518 C C . GLU B 1 109 ? -4.945 -13.836 9.617 1 95.94 109 GLU B C 1
ATOM 2520 O O . GLU B 1 109 ? -6.137 -13.875 9.93 1 95.94 109 GLU B O 1
ATOM 2525 N N . ASN B 1 110 ? -3.975 -13.531 10.43 1 96.56 110 ASN B N 1
ATOM 2526 C CA . ASN B 1 110 ? -4.262 -13.156 11.812 1 96.56 110 ASN B CA 1
ATOM 2527 C C . ASN B 1 110 ? -5.074 -11.867 11.891 1 96.56 110 ASN B C 1
ATOM 2529 O O . ASN B 1 110 ? -6.035 -11.781 12.648 1 96.56 110 ASN B O 1
ATOM 2533 N N . LYS B 1 111 ? -4.68 -10.914 11.141 1 96.88 111 LYS B N 1
ATOM 2534 C CA . LYS B 1 111 ? -5.336 -9.609 11.172 1 96.88 111 LYS B CA 1
ATOM 2535 C C . LYS B 1 111 ? -6.781 -9.711 10.703 1 96.88 111 LYS B C 1
ATOM 2537 O O . LYS B 1 111 ? -7.656 -9 11.203 1 96.88 111 LYS B O 1
ATOM 2542 N N . LEU B 1 112 ? -7.008 -10.516 9.734 1 96.88 112 LEU B N 1
ATOM 2543 C CA . LEU B 1 112 ? -8.367 -10.703 9.242 1 96.88 112 LEU B CA 1
ATOM 2544 C C . LEU B 1 112 ? -9.281 -11.25 10.328 1 96.88 112 LEU B C 1
ATOM 2546 O O . LEU B 1 112 ? -10.398 -10.766 10.516 1 96.88 112 LEU B O 1
ATOM 2550 N N . LYS B 1 113 ? -8.781 -12.258 11.055 1 95.12 113 LYS B N 1
ATOM 2551 C CA . LYS B 1 113 ? -9.539 -12.82 12.172 1 95.12 113 LYS B CA 1
ATOM 2552 C C . LYS B 1 113 ? -9.859 -11.742 13.203 1 95.12 113 LYS B C 1
ATOM 2554 O O . LYS B 1 113 ? -10.992 -11.656 13.688 1 95.12 113 LYS B O 1
ATOM 2559 N N . ILE B 1 114 ? -8.93 -10.906 13.5 1 94.25 114 ILE B N 1
ATOM 2560 C CA . ILE B 1 114 ? -9.086 -9.836 14.484 1 94.25 114 ILE B CA 1
ATOM 2561 C C . ILE B 1 114 ? -10.133 -8.836 13.992 1 94.25 114 ILE B C 1
ATOM 2563 O O . ILE B 1 114 ? -11.016 -8.43 14.75 1 94.25 114 ILE B O 1
ATOM 2567 N N . ASN B 1 115 ? -10.023 -8.406 12.734 1 93 115 ASN B N 1
ATOM 2568 C CA . ASN B 1 115 ? -10.953 -7.426 12.172 1 93 115 ASN B CA 1
ATOM 2569 C C . ASN B 1 115 ? -12.383 -7.949 12.164 1 93 115 ASN B C 1
ATOM 2571 O O . ASN B 1 115 ? -13.328 -7.188 12.398 1 93 115 ASN B O 1
ATOM 2575 N N . MET B 1 116 ? -12.531 -9.227 11.938 1 94 116 MET B N 1
ATOM 2576 C CA . MET B 1 116 ? -13.859 -9.828 11.859 1 94 116 MET B CA 1
ATOM 2577 C C . MET B 1 116 ? -14.516 -9.875 13.234 1 94 116 MET B C 1
ATOM 2579 O O . MET B 1 116 ? -15.742 -9.945 13.336 1 94 116 MET B O 1
ATOM 2583 N N . GLU B 1 117 ? -13.719 -9.805 14.273 1 91.88 117 GLU B N 1
ATOM 2584 C CA . GLU B 1 117 ? -14.234 -9.875 15.641 1 91.88 117 GLU B CA 1
ATOM 2585 C C . GLU B 1 117 ? -14.477 -8.477 16.203 1 91.88 117 GLU B C 1
ATOM 2587 O O . GLU B 1 117 ? -15.156 -8.32 17.219 1 91.88 117 GLU B O 1
ATOM 2592 N N . ARG B 1 118 ? -14.031 -7.5 15.531 1 89.81 118 ARG B N 1
ATOM 2593 C CA . ARG B 1 118 ? -14.133 -6.121 16 1 89.81 118 ARG B CA 1
ATOM 2594 C C . ARG B 1 118 ? -15.484 -5.516 15.641 1 89.81 118 ARG B C 1
ATOM 2596 O O . ARG B 1 118 ? -16.234 -6.094 14.852 1 89.81 118 ARG B O 1
ATOM 2603 N N . GLN B 1 119 ? -15.742 -4.43 16.344 1 87.5 119 GLN B N 1
ATOM 2604 C CA . GLN B 1 119 ? -16.906 -3.621 16 1 87.5 119 GLN B CA 1
ATOM 2605 C C . GLN B 1 119 ? -16.516 -2.408 15.172 1 87.5 119 GLN B C 1
ATOM 2607 O O . GLN B 1 119 ? -15.484 -1.784 15.414 1 87.5 119 GLN B O 1
ATOM 2612 N N . TRP B 1 120 ? -17.297 -2.186 14.172 1 88.44 120 TRP B N 1
ATOM 2613 C CA . TRP B 1 120 ? -16.984 -1.129 13.211 1 88.44 120 TRP B CA 1
ATOM 2614 C C . TRP B 1 120 ? -18.125 -0.122 13.133 1 88.44 120 TRP B C 1
ATOM 2616 O O . TRP B 1 120 ? -19.297 -0.487 13.266 1 88.44 120 TRP B O 1
ATOM 2626 N N . PRO B 1 121 ? -17.844 1.142 13.023 1 82.88 121 PRO B N 1
ATOM 2627 C CA . PRO B 1 121 ? -18.906 2.135 12.828 1 82.88 121 PRO B CA 1
ATOM 2628 C C . PRO B 1 121 ? -19.609 1.977 11.484 1 82.88 121 PRO B C 1
ATOM 2630 O O . PRO B 1 121 ? -19.141 1.242 10.609 1 82.88 121 PRO B O 1
ATOM 2633 N N . GLU B 1 122 ? -20.672 2.695 11.344 1 84.25 122 GLU B N 1
ATOM 2634 C CA . GLU B 1 122 ? -21.406 2.662 10.086 1 84.25 122 GLU B CA 1
ATOM 2635 C C . GLU B 1 122 ? -20.547 3.162 8.93 1 84.25 122 GLU B C 1
ATOM 2637 O O . GLU B 1 122 ? -19.75 4.094 9.102 1 84.25 122 GLU B O 1
ATOM 2642 N N . PRO B 1 123 ? -20.781 2.547 7.848 1 81.81 123 PRO B N 1
ATOM 2643 C CA . PRO B 1 123 ? -19.984 2.955 6.684 1 81.81 123 PRO B CA 1
ATOM 2644 C C . PRO B 1 123 ? -20.203 4.422 6.312 1 81.81 123 PRO B C 1
ATOM 2646 O O . PRO B 1 123 ? -21.312 4.945 6.441 1 81.81 123 PRO B O 1
ATOM 2649 N N . LYS B 1 124 ? -19.156 5.055 6.004 1 78.94 124 LYS B N 1
ATOM 2650 C CA . LYS B 1 124 ? -19.172 6.418 5.48 1 78.94 124 LYS B CA 1
ATOM 2651 C C . LYS B 1 124 ? -18.266 6.555 4.262 1 78.94 124 LYS B C 1
ATOM 2653 O O . LYS B 1 124 ? -17.047 6.441 4.375 1 78.94 124 LYS B O 1
ATOM 2658 N N . ASP B 1 125 ? -18.844 6.828 3.129 1 85.06 125 ASP B N 1
ATOM 2659 C CA . ASP B 1 125 ? -18.094 6.887 1.879 1 85.06 125 ASP B CA 1
ATOM 2660 C C . ASP B 1 125 ? -17.047 8 1.921 1 85.06 125 ASP B C 1
ATOM 2662 O O . ASP B 1 125 ? -17.312 9.094 2.43 1 85.06 125 ASP B O 1
ATOM 2666 N N . GLY B 1 126 ? -15.914 7.676 1.465 1 83.38 126 GLY B N 1
ATOM 2667 C CA . GLY B 1 126 ? -14.859 8.664 1.304 1 83.38 126 GLY B CA 1
ATOM 2668 C C . GLY B 1 126 ? -14.031 8.867 2.561 1 83.38 126 GLY B C 1
ATOM 2669 O O . GLY B 1 126 ? -13.023 9.578 2.539 1 83.38 126 GLY B O 1
ATOM 2670 N N . GLU B 1 127 ? -14.43 8.25 3.609 1 82.56 127 GLU B N 1
ATOM 2671 C CA . GLU B 1 127 ? -13.719 8.438 4.871 1 82.56 127 GLU B CA 1
ATOM 2672 C C . GLU B 1 127 ? -13.125 7.125 5.371 1 82.56 127 GLU B C 1
ATOM 2674 O O . GLU B 1 127 ? -13.719 6.062 5.188 1 82.56 127 GLU B O 1
ATOM 2679 N N . PRO B 1 128 ? -11.969 7.293 6.012 1 85.38 128 PRO B N 1
ATOM 2680 C CA . PRO B 1 128 ? -11.438 6.078 6.633 1 85.38 128 PRO B CA 1
ATOM 2681 C C . PRO B 1 128 ? -12.297 5.59 7.797 1 85.38 128 PRO B C 1
ATOM 2683 O O . PRO B 1 128 ? -12.859 6.398 8.539 1 85.38 128 PRO B O 1
ATOM 2686 N N . ARG B 1 129 ? -12.406 4.316 7.953 1 81.81 129 ARG B N 1
ATOM 2687 C CA . ARG B 1 129 ? -13.156 3.742 9.062 1 81.81 129 ARG B CA 1
ATOM 2688 C C . ARG B 1 129 ? -12.234 3.014 10.031 1 81.81 129 ARG B C 1
ATOM 2690 O O . ARG B 1 129 ? -11.523 2.086 9.641 1 81.81 129 ARG B O 1
ATOM 2697 N N . LEU B 1 130 ? -12.242 3.471 11.234 1 83.12 130 LEU B N 1
ATOM 2698 C CA . LEU B 1 130 ? -11.461 2.844 12.297 1 83.12 130 LEU B CA 1
ATOM 2699 C C . LEU B 1 130 ? -12.359 1.997 13.195 1 83.12 130 LEU B C 1
ATOM 2701 O O . LEU B 1 130 ? -13.531 2.324 13.398 1 83.12 130 LEU B O 1
ATOM 2705 N N . HIS B 1 131 ? -11.805 0.875 13.672 1 83.25 131 HIS B N 1
ATOM 2706 C CA . HIS B 1 131 ? -12.57 0.019 14.562 1 83.25 131 HIS B CA 1
ATOM 2707 C C . HIS B 1 131 ? -12.883 0.734 15.875 1 83.25 131 HIS B C 1
ATOM 2709 O O . HIS B 1 131 ? -12.141 1.63 16.297 1 83.25 131 HIS B O 1
ATOM 2715 N N . ILE B 1 132 ? -14.039 0.528 16.469 1 72.94 132 ILE B N 1
ATOM 2716 C CA . ILE B 1 132 ? -14.461 1.099 17.75 1 72.94 132 ILE B CA 1
ATOM 2717 C C . ILE B 1 132 ? -13.68 0.457 18.891 1 72.94 132 ILE B C 1
ATOM 2719 O O . ILE B 1 132 ? -13.68 -0.767 19.031 1 72.94 132 ILE B O 1
ATOM 2723 N N . LYS B 1 133 ? -12.75 1.384 19.391 1 62.34 133 LYS B N 1
ATOM 2724 C CA . LYS B 1 133 ? -11.961 0.862 20.5 1 62.34 133 LYS B CA 1
ATOM 2725 C C . LYS B 1 133 ? -12.805 0.732 21.766 1 62.34 133 LYS B C 1
ATOM 2727 O O . LYS B 1 133 ? -13.695 1.551 22 1 62.34 133 LYS B O 1
ATOM 2732 N N . GLU B 1 134 ? -12.883 -0.353 22.203 1 54.25 134 GLU B N 1
ATOM 2733 C CA . GLU B 1 134 ? -13.484 -0.373 23.531 1 54.25 134 GLU B CA 1
ATOM 2734 C C . GLU B 1 134 ? -12.93 0.748 24.406 1 54.25 134 GLU B C 1
ATOM 2736 O O . GLU B 1 134 ? -11.789 1.174 24.219 1 54.25 134 GLU B O 1
ATOM 2741 N N . PRO B 1 135 ? -13.797 1.549 25.062 1 43.66 135 PRO B N 1
ATOM 2742 C CA . PRO B 1 135 ? -13.461 2.701 25.891 1 43.66 135 PRO B CA 1
ATOM 2743 C C . PRO B 1 135 ? -12.055 2.607 26.484 1 43.66 135 PRO B C 1
ATOM 2745 O O . PRO B 1 135 ? -11.727 3.342 27.422 1 43.66 135 PRO B O 1
ATOM 2748 N N . GLY B 1 136 ? -11.242 1.678 26.141 1 36.41 136 GLY B N 1
ATOM 2749 C CA . GLY B 1 136 ? -10.023 2.059 26.828 1 36.41 136 GLY B CA 1
ATOM 2750 C C . GLY B 1 136 ? -9.352 3.287 26.25 1 36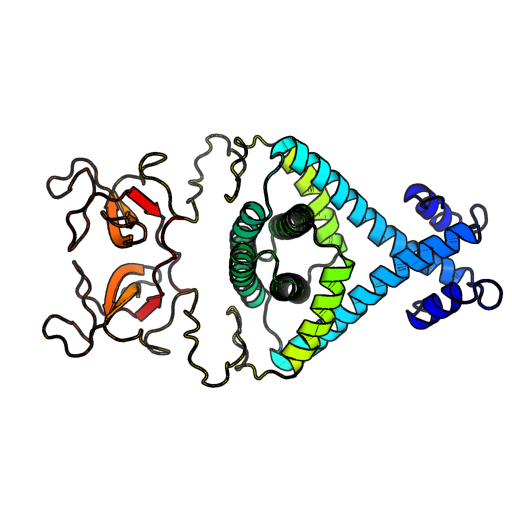.41 136 GLY B C 1
ATOM 2751 O O . GLY B 1 136 ? -9.727 3.738 25.156 1 36.41 136 GLY B O 1
ATOM 2752 N N . ASN B 1 137 ? -8.5 4.09 26.984 1 33.69 137 ASN B N 1
ATOM 2753 C CA . ASN B 1 137 ? -8.031 5.469 27 1 33.69 137 ASN B CA 1
ATOM 2754 C C . ASN B 1 137 ? -7.344 5.84 25.688 1 33.69 137 ASN B C 1
ATOM 2756 O O . ASN B 1 137 ? -6.602 6.824 25.625 1 33.69 137 ASN B O 1
ATOM 2760 N N . SER B 1 138 ? -7 4.848 24.828 1 37.25 138 SER B N 1
ATOM 2761 C CA . SER B 1 138 ? -5.965 5.52 24.047 1 37.25 138 SER B CA 1
ATOM 2762 C C . SER B 1 138 ? -6.578 6.473 23.031 1 37.25 138 SER B C 1
ATOM 2764 O O . SER B 1 138 ? -7.445 6.078 22.25 1 37.25 138 SER B O 1
ATOM 2766 N N . PRO B 1 139 ? -6.48 7.742 23.234 1 34.88 139 PRO B N 1
ATOM 2767 C CA . PRO B 1 139 ? -6.949 8.852 22.391 1 34.88 139 PRO B CA 1
ATOM 2768 C C . PRO B 1 139 ? -6.602 8.656 20.922 1 34.88 139 PRO B C 1
ATOM 2770 O O . PRO B 1 139 ? -5.441 8.414 20.578 1 34.88 139 PRO B O 1
ATOM 2773 N N . VAL B 1 140 ? -7.309 7.883 20.219 1 37.75 140 VAL B N 1
ATOM 2774 C CA . VAL B 1 140 ? -7.047 7.891 18.797 1 37.75 140 VAL B CA 1
ATOM 2775 C C . VAL B 1 140 ? -6.957 9.328 18.281 1 37.75 140 VAL B C 1
ATOM 2777 O O . VAL B 1 140 ? -7.906 10.102 18.438 1 37.75 140 VAL B O 1
ATOM 2780 N N . THR B 1 141 ? -5.918 9.914 18.297 1 39.16 141 THR B N 1
ATOM 2781 C CA . THR B 1 141 ? -5.762 11.234 17.703 1 39.16 141 THR B CA 1
ATOM 2782 C C . THR B 1 141 ? -6.207 11.219 16.234 1 39.16 141 THR B C 1
ATOM 2784 O O . THR B 1 141 ? -5.691 10.445 15.438 1 39.16 141 THR B O 1
ATOM 2787 N N . PRO B 1 142 ? -7.367 11.445 16.016 1 43.56 142 PRO B N 1
ATOM 2788 C CA . PRO B 1 142 ? -7.891 11.516 14.641 1 43.56 142 PRO B CA 1
ATOM 2789 C C . PRO B 1 142 ? -6.945 12.242 13.688 1 43.56 142 PRO B C 1
ATOM 2791 O O . PRO B 1 142 ? -6.398 13.297 14.031 1 43.56 142 PRO B O 1
ATOM 2794 N N . ASP B 1 143 ? -6.309 11.492 12.82 1 52.62 143 ASP B N 1
ATOM 2795 C CA . ASP B 1 143 ? -5.445 12.047 11.781 1 52.62 143 ASP B CA 1
ATOM 2796 C C . ASP B 1 143 ? -6.27 12.734 10.695 1 52.62 143 ASP B C 1
ATOM 2798 O O . ASP B 1 143 ? -6.914 12.07 9.883 1 52.62 143 ASP B O 1
ATOM 2802 N N . GLY B 1 144 ? -6.926 13.945 10.875 1 61.84 144 GLY B N 1
ATOM 2803 C CA . GLY B 1 144 ? -7.578 14.805 9.898 1 61.84 144 GLY B CA 1
ATOM 2804 C C . GLY B 1 144 ? -8.516 15.82 10.523 1 61.84 144 GLY B C 1
ATOM 2805 O O . GLY B 1 144 ? -8.5 16.016 11.742 1 61.84 144 GLY B O 1
ATOM 2806 N N . TRP B 1 145 ? -9.258 16.484 9.43 1 76.12 145 TRP B N 1
ATOM 2807 C CA . TRP B 1 145 ? -10.188 17.484 9.938 1 76.12 145 TRP B CA 1
ATOM 2808 C C . TRP B 1 145 ? -11.367 16.828 10.641 1 76.12 145 TRP B C 1
ATOM 2810 O O . TRP B 1 145 ? -11.938 15.859 10.133 1 76.12 145 TRP B O 1
ATOM 2820 N N . ILE B 1 146 ? -11.68 17.094 11.797 1 77.06 146 ILE B N 1
ATOM 2821 C CA . ILE B 1 146 ? -12.812 16.672 12.609 1 77.06 146 ILE B CA 1
ATOM 2822 C C . ILE B 1 146 ? -13.828 17.812 12.703 1 77.06 146 ILE B C 1
ATOM 2824 O O . ILE B 1 146 ? -13.484 18.938 13.055 1 77.06 146 ILE B O 1
ATOM 2828 N N . SER B 1 147 ? -15.078 17.531 12.273 1 82.94 147 SER B N 1
ATOM 2829 C CA . SER B 1 147 ? -16.125 18.547 12.414 1 82.94 147 SER B CA 1
ATOM 2830 C C . SER B 1 147 ? -16.375 18.875 13.875 1 82.94 147 SER B C 1
ATOM 2832 O O . SER B 1 147 ? -16.453 17.984 14.719 1 82.94 147 SER B O 1
ATOM 2834 N N . CYS B 1 148 ? -16.484 20.172 14.141 1 87.81 148 CYS B N 1
ATOM 2835 C CA . CYS B 1 148 ? -16.766 20.594 15.5 1 87.81 148 CYS B CA 1
ATOM 2836 C C . CYS B 1 148 ? -18.109 20.062 15.984 1 87.81 148 CYS B C 1
ATOM 2838 O O . CYS B 1 148 ? -18.328 19.922 17.188 1 87.81 148 CYS B O 1
ATOM 2840 N N . SER B 1 149 ? -18.938 19.703 15.023 1 82.69 149 SER B N 1
ATOM 2841 C CA . SER B 1 149 ? -20.234 19.141 15.391 1 82.69 149 SER B CA 1
ATOM 2842 C C . SER B 1 149 ? -20.094 17.688 15.812 1 82.69 149 SER B C 1
ATOM 2844 O O . SER B 1 149 ? -20.922 17.172 16.562 1 82.69 149 SER B O 1
ATOM 2846 N N . GLU B 1 150 ? -19.125 17.047 15.336 1 78.06 150 GLU B N 1
ATOM 2847 C CA . GLU B 1 150 ? -18.891 15.648 15.648 1 78.06 150 GLU B CA 1
ATOM 2848 C C . GLU B 1 150 ? -18.172 15.492 16.984 1 78.06 150 GLU B C 1
ATOM 2850 O O . GLU B 1 150 ? -18.578 14.688 17.828 1 78.06 150 GLU B O 1
ATOM 2855 N N . ARG B 1 151 ? -17.062 16.203 17.078 1 83.56 151 ARG B N 1
ATOM 2856 C CA . ARG B 1 151 ? -16.219 16.125 18.266 1 83.56 151 ARG B CA 1
ATOM 2857 C C . ARG B 1 151 ? -15.43 17.406 18.453 1 83.56 151 ARG B C 1
ATOM 2859 O O . ARG B 1 151 ? -14.906 17.984 17.5 1 83.56 151 ARG B O 1
ATOM 2866 N N . MET B 1 152 ? -15.43 17.828 19.688 1 88.44 152 MET B N 1
ATOM 2867 C CA . MET B 1 152 ? -14.57 18.953 20.047 1 88.44 152 MET B CA 1
ATOM 2868 C C . MET B 1 152 ? -13.219 18.469 20.547 1 88.44 152 MET B C 1
ATOM 2870 O O . MET B 1 152 ? -13.102 17.359 21.078 1 88.44 152 MET B O 1
ATOM 2874 N N . PRO B 1 153 ? -12.219 19.219 20.25 1 84.62 153 PRO B N 1
ATOM 2875 C CA . PRO B 1 153 ? -10.945 18.812 20.844 1 84.62 153 PRO B CA 1
ATOM 2876 C C . PRO B 1 153 ? -10.977 18.812 22.375 1 84.62 153 PRO B C 1
ATOM 2878 O O . PRO B 1 153 ? -11.883 19.406 22.969 1 84.62 153 PRO B O 1
ATOM 2881 N N . ASP B 1 154 ? -10.023 18.047 22.984 1 82.69 154 ASP B N 1
ATOM 2882 C CA . ASP B 1 154 ? -9.875 18.109 24.422 1 82.69 154 ASP B CA 1
ATOM 2883 C C . ASP B 1 154 ? -9.555 19.516 24.891 1 82.69 154 ASP B C 1
ATOM 2885 O O . ASP B 1 154 ? -8.906 20.281 24.172 1 82.69 154 ASP B O 1
ATOM 2889 N N . THR B 1 155 ? -10.016 19.844 26.094 1 83.75 155 THR B N 1
ATOM 2890 C CA . THR B 1 155 ? -9.742 21.141 26.672 1 83.75 155 THR B CA 1
ATOM 2891 C C . THR B 1 155 ? -8.242 21.391 26.781 1 83.75 155 THR B C 1
ATOM 2893 O O . THR B 1 155 ? -7.48 20.469 27.109 1 83.75 155 THR B O 1
ATOM 2896 N N . LYS B 1 156 ? -7.789 22.609 26.484 1 83.06 156 LYS B N 1
ATOM 2897 C CA . LYS B 1 156 ? -6.414 23.078 26.594 1 83.06 156 LYS B CA 1
ATOM 2898 C C . LYS B 1 156 ? -5.512 22.375 25.578 1 83.06 156 LYS B C 1
ATOM 2900 O O . LYS B 1 156 ? -4.352 22.078 25.875 1 83.06 156 LYS B O 1
ATOM 2905 N N . THR B 1 157 ? -6.105 22.078 24.438 1 84.75 157 THR B N 1
ATOM 2906 C CA . THR B 1 157 ? -5.332 21.438 23.391 1 84.75 157 THR B CA 1
ATOM 2907 C C . THR B 1 157 ? -5.148 22.375 22.203 1 84.75 157 THR B C 1
ATOM 2909 O O . THR B 1 157 ? -6.105 23.031 21.766 1 84.75 157 THR B O 1
ATOM 2912 N N . ALA B 1 158 ? -3.873 22.391 21.781 1 86.62 158 ALA B N 1
ATOM 2913 C CA . ALA B 1 158 ? -3.576 23.156 20.578 1 86.62 158 ALA B CA 1
ATOM 2914 C C . ALA B 1 158 ? -3.904 22.344 19.328 1 86.62 158 ALA B C 1
ATOM 2916 O O . ALA B 1 158 ? -3.576 21.156 19.25 1 86.62 158 ALA B O 1
ATOM 2917 N N . VAL B 1 159 ? -4.691 22.938 18.359 1 88.38 159 VAL B N 1
ATOM 2918 C CA . VAL B 1 159 ? -5.121 22.25 17.141 1 88.38 159 VAL B CA 1
ATOM 2919 C C . VAL B 1 159 ? -5.082 23.219 15.969 1 88.38 159 VAL B C 1
ATOM 2921 O O . VAL B 1 159 ? -4.879 24.422 16.156 1 88.38 159 VAL B O 1
ATOM 2924 N N . LEU B 1 160 ? -5.07 22.688 14.766 1 87.88 160 LEU B N 1
ATOM 2925 C CA . LEU B 1 160 ? -5.367 23.469 13.57 1 87.88 160 LEU B CA 1
ATOM 2926 C C . LEU B 1 160 ? -6.871 23.562 13.352 1 87.88 160 LEU B C 1
ATOM 2928 O O . LEU B 1 160 ? -7.586 22.562 13.461 1 87.88 160 LEU B O 1
ATOM 2932 N N . VAL B 1 161 ? -7.363 24.75 13.078 1 90 161 VAL B N 1
ATOM 2933 C CA . VAL B 1 161 ? -8.797 24.938 12.867 1 90 161 VAL B CA 1
ATOM 2934 C C . VAL B 1 161 ? -9.039 25.5 11.469 1 90 161 VAL B C 1
ATOM 2936 O O . VAL B 1 161 ? -8.156 26.109 10.875 1 90 161 VAL B O 1
ATOM 2939 N N . ALA B 1 162 ? -10.18 25.188 10.953 1 89.94 162 ALA B N 1
ATOM 2940 C CA . ALA B 1 162 ? -10.578 25.656 9.625 1 89.94 162 ALA B CA 1
ATOM 2941 C C . ALA B 1 162 ? -12.047 26.062 9.602 1 89.94 162 ALA B C 1
ATOM 2943 O O . ALA B 1 162 ? -12.859 25.531 10.359 1 89.94 162 ALA B O 1
ATOM 2944 N N . VAL B 1 163 ? -12.336 27.047 8.852 1 89.56 163 VAL B N 1
ATOM 2945 C CA . VAL B 1 163 ? -13.719 27.469 8.594 1 89.56 163 VAL B CA 1
ATOM 2946 C C . VAL B 1 163 ? -13.867 27.891 7.137 1 89.56 163 VAL B C 1
ATOM 2948 O O . VAL B 1 163 ? -12.93 28.422 6.539 1 89.56 163 VAL B O 1
ATOM 2951 N N . GLU B 1 164 ? -14.945 27.5 6.523 1 87.06 164 GLU B N 1
ATOM 2952 C CA . GLU B 1 164 ? -15.305 28 5.195 1 87.06 164 GLU B CA 1
ATOM 2953 C C . GLU B 1 164 ? -16.188 29.234 5.277 1 87.06 164 GLU B C 1
ATOM 2955 O O . GLU B 1 164 ? -17.266 29.203 5.883 1 87.06 164 GLU B O 1
ATOM 2960 N N . PHE B 1 165 ? -15.703 30.312 4.75 1 81 165 PHE B N 1
ATOM 2961 C CA . PHE B 1 165 ? -16.5 31.531 4.793 1 81 165 PHE B CA 1
ATOM 2962 C C . PHE B 1 165 ? -17.641 31.469 3.787 1 81 165 PHE B C 1
ATOM 2964 O O . PHE B 1 165 ? -17.953 30.406 3.256 1 81 165 PHE B O 1
ATOM 2971 N N . ASP B 1 166 ? -18.234 32.5 3.506 1 73.5 166 ASP B N 1
ATOM 2972 C CA . ASP B 1 166 ? -19.516 32.625 2.811 1 73.5 166 ASP B CA 1
ATOM 2973 C C . ASP B 1 166 ? -19.453 32 1.429 1 73.5 166 ASP B C 1
ATOM 2975 O O . ASP B 1 166 ? -20.453 31.453 0.949 1 73.5 166 ASP B O 1
ATOM 2979 N N . ARG B 1 167 ? -18.25 31.875 0.818 1 74.19 167 ARG B N 1
ATOM 2980 C CA . ARG B 1 167 ? -18.125 31.297 -0.513 1 74.19 167 ARG B CA 1
ATOM 2981 C C . ARG B 1 167 ? -17.484 29.906 -0.446 1 74.19 167 ARG B C 1
ATOM 2983 O O . ARG B 1 167 ? -16.547 29.688 0.325 1 74.19 167 ARG B O 1
ATOM 2990 N N . LYS B 1 168 ? -18.297 29.094 -1.15 1 76.44 168 LYS B N 1
ATOM 2991 C CA . LYS B 1 168 ? -17.75 27.75 -1.258 1 76.44 168 LYS B CA 1
ATOM 2992 C C . LYS B 1 168 ? -16.297 27.781 -1.7 1 76.44 168 LYS B C 1
ATOM 2994 O O . LYS B 1 168 ? -15.945 28.438 -2.68 1 76.44 168 LYS B O 1
ATOM 2999 N N . GLY B 1 169 ? -15.453 27.172 -0.821 1 75.19 169 GLY B N 1
ATOM 3000 C CA . GLY B 1 169 ? -14.047 27.109 -1.197 1 75.19 169 GLY B CA 1
ATOM 3001 C C . GLY B 1 169 ? -13.195 28.141 -0.471 1 75.19 169 GLY B C 1
ATOM 3002 O O . GLY B 1 169 ? -11.969 28.078 -0.515 1 75.19 169 GLY B O 1
ATOM 3003 N N . ASP B 1 170 ? -13.828 29.125 0.17 1 80.06 170 ASP B N 1
ATOM 3004 C CA . ASP B 1 170 ? -13.102 30.172 0.887 1 80.06 170 ASP B CA 1
ATOM 3005 C C . ASP B 1 170 ? -12.742 29.719 2.299 1 80.06 170 ASP B C 1
ATOM 3007 O O . ASP B 1 170 ? -13.352 30.156 3.273 1 80.06 170 ASP B O 1
ATOM 3011 N N . TRP B 1 171 ? -11.695 28.844 2.336 1 84.25 171 TRP B N 1
ATOM 3012 C CA . TRP B 1 171 ? -11.297 28.266 3.615 1 84.25 171 TRP B CA 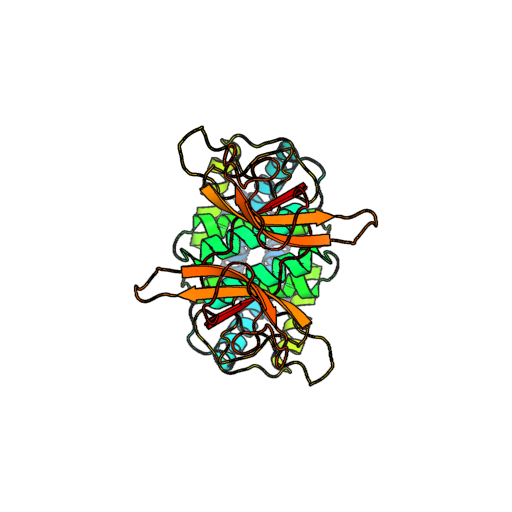1
ATOM 3013 C C . TRP B 1 171 ? -10.242 29.125 4.297 1 84.25 171 TRP B C 1
ATOM 3015 O O . TRP B 1 171 ? -9.328 29.641 3.643 1 84.25 171 TRP B O 1
ATOM 3025 N N . ARG B 1 172 ? -10.445 29.359 5.559 1 83.62 172 ARG B N 1
ATOM 3026 C CA . ARG B 1 172 ? -9.438 29.953 6.43 1 83.62 172 ARG B CA 1
ATOM 3027 C C . ARG B 1 172 ? -8.969 28.969 7.484 1 83.62 172 ARG B C 1
ATOM 3029 O O . ARG B 1 172 ? -9.773 28.219 8.047 1 83.62 172 ARG B O 1
ATOM 3036 N N . MET B 1 173 ? -7.676 28.875 7.66 1 86.06 173 MET B N 1
ATOM 3037 C CA . MET B 1 173 ? -7.078 27.984 8.648 1 86.06 173 MET B CA 1
ATOM 3038 C C . MET B 1 173 ? -6.184 28.766 9.609 1 86.06 173 MET B C 1
ATOM 3040 O O . MET B 1 173 ? -5.508 29.719 9.211 1 86.06 173 MET B O 1
ATOM 3044 N N . LYS B 1 174 ? -6.258 28.469 10.898 1 87.12 174 LYS B N 1
ATOM 3045 C CA . LYS B 1 174 ? -5.406 29.062 11.914 1 87.12 174 LYS B CA 1
ATOM 3046 C C . LYS B 1 174 ? -5.047 28.047 13 1 87.12 174 LYS B C 1
ATOM 3048 O O . LYS B 1 174 ? -5.625 26.969 13.055 1 87.12 174 LYS B O 1
ATOM 3053 N N . TRP B 1 175 ? -3.984 28.312 13.688 1 88.31 175 TRP B N 1
ATOM 3054 C CA . TRP B 1 175 ? -3.678 27.656 14.945 1 88.31 175 TRP B CA 1
ATOM 3055 C C . TRP B 1 175 ? -4.594 28.141 16.062 1 88.31 175 TRP B C 1
ATOM 3057 O O . TRP B 1 175 ? -4.879 29.344 16.156 1 88.31 175 TRP B O 1
ATOM 3067 N N . ALA B 1 176 ? -5.113 27.172 16.859 1 89.38 176 ALA B N 1
ATOM 3068 C CA . ALA B 1 176 ? -6.031 27.562 17.938 1 89.38 176 ALA B CA 1
ATOM 3069 C C . ALA B 1 176 ? -5.863 26.672 19.156 1 89.38 176 ALA B C 1
ATOM 3071 O O . ALA B 1 176 ? -5.266 25.594 19.062 1 89.38 176 ALA B O 1
ATOM 3072 N N . THR B 1 177 ? -6.219 27.156 20.25 1 88.5 177 THR B N 1
ATOM 3073 C CA . THR B 1 177 ? -6.402 26.359 21.453 1 88.5 177 THR B CA 1
ATOM 3074 C C . THR B 1 177 ? -7.867 26.344 21.875 1 88.5 177 THR B C 1
ATOM 3076 O O . THR B 1 177 ? -8.547 27.375 21.828 1 88.5 177 THR B O 1
ATOM 3079 N N . TYR B 1 178 ? -8.312 25.203 22.25 1 90.19 178 TYR B N 1
ATOM 3080 C CA . TYR B 1 178 ? -9.68 25.078 22.734 1 90.19 178 TYR B CA 1
ATOM 3081 C C . TYR B 1 178 ? -9.719 25.125 24.266 1 90.19 178 TYR B C 1
ATOM 3083 O O . TYR B 1 178 ? -9.227 24.203 24.922 1 90.19 178 TYR B O 1
ATOM 3091 N N . ILE B 1 179 ? -10.219 26.172 24.812 1 85.19 179 ILE B N 1
ATOM 3092 C CA . ILE B 1 179 ? -10.352 26.375 26.25 1 85.19 179 ILE B CA 1
ATOM 3093 C C . ILE B 1 179 ? -11.75 26.906 26.578 1 85.19 179 ILE B C 1
ATOM 3095 O O . ILE B 1 179 ? -11.93 28.109 26.781 1 85.19 179 ILE B O 1
ATOM 3099 N N . PRO B 1 180 ? -12.656 25.938 26.641 1 85 180 PRO B N 1
ATOM 3100 C CA . PRO B 1 180 ? -14.008 26.391 26.953 1 85 180 PRO B CA 1
ATOM 3101 C C . PRO B 1 180 ? -14.102 27.094 28.297 1 85 180 PRO B C 1
ATOM 3103 O O . PRO B 1 180 ? -13.5 26.625 29.281 1 85 180 PRO B O 1
ATOM 3106 N N . GLY B 1 181 ? -14.797 28.234 28.344 1 78.62 181 GLY B N 1
ATOM 3107 C CA . GLY B 1 181 ? -15.008 28.938 29.594 1 78.62 181 GLY B CA 1
ATOM 3108 C C . GLY B 1 181 ? -13.969 30.016 29.859 1 78.62 181 GLY B C 1
ATOM 3109 O O . GLY B 1 181 ? -14.094 30.797 30.812 1 78.62 181 GLY B O 1
ATOM 3110 N N . HIS B 1 182 ? -12.867 29.984 29.141 1 82.06 182 HIS B N 1
ATOM 3111 C CA . HIS B 1 182 ? -11.852 31.016 29.312 1 82.06 182 HIS B CA 1
ATOM 3112 C C . HIS B 1 182 ? -12.391 32.375 28.906 1 82.06 182 HIS B C 1
ATOM 3114 O O . HIS B 1 182 ? -13.07 32.5 27.891 1 82.06 182 HIS B O 1
ATOM 3120 N N . PRO B 1 183 ? -12.094 33.312 29.609 1 81.5 183 PRO B N 1
ATOM 3121 C CA . PRO B 1 183 ? -12.641 34.656 29.359 1 81.5 183 PRO B CA 1
ATOM 3122 C C . PRO B 1 183 ? -12.258 35.219 28 1 81.5 183 PRO B C 1
ATOM 3124 O O . PRO B 1 183 ? -13.039 35.938 27.375 1 81.5 183 PRO B O 1
ATOM 3127 N N . ASP B 1 184 ? -11.086 34.906 27.547 1 79.5 184 ASP B N 1
ATOM 3128 C CA . ASP B 1 184 ? -10.602 35.438 26.281 1 79.5 184 ASP B CA 1
ATOM 3129 C C . ASP B 1 184 ? -11.023 34.562 25.109 1 79.5 184 ASP B C 1
ATOM 3131 O O . ASP B 1 184 ? -10.719 34.875 23.953 1 79.5 184 ASP B O 1
ATOM 3135 N N . ALA B 1 185 ? -11.703 33.469 25.406 1 86.44 185 ALA B N 1
ATOM 3136 C CA . ALA B 1 185 ? -12.086 32.531 24.344 1 86.44 185 ALA B CA 1
ATOM 3137 C C . ALA B 1 185 ? -13.398 32.969 23.688 1 86.44 185 ALA B C 1
ATOM 3139 O O . ALA B 1 185 ? -14.281 33.5 24.359 1 86.44 185 ALA B O 1
ATOM 3140 N N . ASN B 1 186 ? -13.445 32.938 22.391 1 86.31 186 ASN B N 1
ATOM 3141 C CA . ASN B 1 186 ? -14.68 33.062 21.625 1 86.31 186 ASN B CA 1
ATOM 3142 C C . ASN B 1 186 ? -15.305 31.719 21.297 1 86.31 186 ASN B C 1
ATOM 3144 O O . ASN B 1 186 ? -14.789 30.984 20.453 1 86.31 186 ASN B O 1
ATOM 3148 N N . ASP B 1 187 ? -16.438 31.391 21.953 1 85.56 187 ASP B N 1
ATOM 3149 C CA . ASP B 1 187 ? -17.078 30.094 21.812 1 85.56 187 ASP B CA 1
ATOM 3150 C C . ASP B 1 187 ? -16.125 28.953 22.109 1 85.56 187 ASP B C 1
ATOM 3152 O O . ASP B 1 187 ? -16.078 27.953 21.391 1 85.56 187 ASP B O 1
ATOM 3156 N N . GLY B 1 188 ? -15.281 29.25 23.109 1 87.81 188 GLY B N 1
ATOM 3157 C CA . GLY B 1 188 ? -14.375 28.234 23.609 1 87.81 188 GLY B CA 1
ATOM 3158 C C . GLY B 1 188 ? -13.039 28.234 22.891 1 87.81 188 GLY B C 1
ATOM 3159 O O . GLY B 1 188 ? -12.117 27.516 23.281 1 87.81 188 GLY B O 1
ATOM 3160 N N . TRP B 1 189 ? -12.906 29.016 21.812 1 91.44 189 TRP B N 1
ATOM 3161 C CA . TRP B 1 189 ? -11.703 28.984 21 1 91.44 189 TRP B CA 1
ATOM 3162 C C . TRP B 1 189 ? -10.844 30.219 21.234 1 91.44 189 TRP B C 1
ATOM 3164 O O . TRP B 1 189 ? -11.359 31.344 21.297 1 91.44 189 TRP B O 1
ATOM 3174 N N . ILE B 1 190 ? -9.586 30.109 21.422 1 87.81 190 ILE B N 1
ATOM 3175 C CA . ILE B 1 190 ? -8.586 31.172 21.359 1 87.81 190 ILE B CA 1
ATOM 3176 C C . ILE B 1 190 ? -7.816 31.062 20.031 1 87.81 190 ILE B C 1
ATOM 3178 O O . ILE B 1 190 ? -7.02 30.141 19.859 1 87.81 190 ILE B O 1
ATOM 3182 N N . ILE B 1 191 ? -8.117 31.875 19.094 1 89.56 191 ILE B N 1
ATOM 3183 C CA . ILE B 1 191 ? -7.477 31.906 17.781 1 89.56 191 ILE B CA 1
ATOM 3184 C C . ILE B 1 191 ? -6.758 33.25 17.594 1 89.56 191 ILE B C 1
ATOM 3186 O O . ILE B 1 191 ? -7.387 34.25 17.266 1 89.56 191 ILE B O 1
ATOM 3190 N N . PRO B 1 192 ? -5.422 33.219 17.781 1 83.81 192 PRO B N 1
ATOM 3191 C CA . PRO B 1 192 ? -4.719 34.5 17.641 1 83.81 192 PRO B CA 1
ATOM 3192 C C . PRO B 1 192 ? -4.895 35.125 16.25 1 83.81 192 PRO B C 1
ATOM 3194 O O . PRO B 1 192 ? -4.645 34.438 15.234 1 83.81 192 PRO B O 1
ATOM 3197 N N . GLY B 1 193 ? -5.309 36.312 16.156 1 74.56 193 GLY B N 1
ATOM 3198 C CA . GLY B 1 193 ? -5.422 37.062 14.906 1 74.56 193 GLY B CA 1
ATOM 3199 C C . GLY B 1 193 ? -6.711 36.781 14.164 1 74.56 193 GLY B C 1
ATOM 3200 O O . GLY B 1 193 ? -6.852 37.125 12.992 1 74.56 193 GLY B O 1
ATOM 3201 N N . ALA B 1 194 ? -7.578 36 14.758 1 81.06 194 ALA B N 1
ATOM 3202 C CA . ALA B 1 194 ? -8.852 35.688 14.109 1 81.06 194 ALA B CA 1
ATOM 3203 C C . ALA B 1 194 ? -9.992 35.656 15.125 1 81.06 194 ALA B C 1
ATOM 3205 O O . ALA B 1 194 ? -9.773 35.312 16.297 1 81.06 194 ALA B O 1
ATOM 3206 N N . SER B 1 195 ? -11.273 36 14.609 1 79.88 195 SER B N 1
ATOM 3207 C CA . SER B 1 195 ? -12.422 36.031 15.516 1 79.88 195 SER B CA 1
ATOM 3208 C C . SER B 1 195 ? -13.547 35.156 15 1 79.88 195 SER B C 1
ATOM 3210 O O . SER B 1 195 ? -14.68 35.219 15.484 1 79.88 195 SER B O 1
ATOM 3212 N N . TRP B 1 196 ? -13.219 34.25 14.094 1 84.88 196 TRP B N 1
ATOM 3213 C CA . TRP B 1 196 ? -14.266 33.375 13.57 1 84.88 196 TRP B CA 1
ATOM 3214 C C . TRP B 1 196 ? -14.312 32.062 14.344 1 84.88 196 TRP B C 1
ATOM 3216 O O . TRP B 1 196 ? -13.344 31.703 15 1 84.88 196 TRP B O 1
ATOM 3226 N N . LYS B 1 197 ? -15.5 31.391 14.305 1 88.5 197 LYS B N 1
ATOM 3227 C CA . LYS B 1 197 ? -15.703 30.078 14.906 1 88.5 197 LYS B CA 1
ATOM 3228 C C . LYS B 1 197 ? -15.32 28.969 13.93 1 88.5 197 LYS B C 1
ATOM 3230 O O . LYS B 1 197 ? -15.852 28.906 12.82 1 88.5 197 LYS B O 1
ATOM 3235 N N . PRO B 1 198 ? -14.383 28.109 14.359 1 91.19 198 PRO B N 1
ATOM 3236 C CA . PRO B 1 198 ? -14 27.031 13.461 1 91.19 198 PRO B CA 1
ATOM 3237 C C . PRO B 1 198 ? -15.125 26.031 13.227 1 91.19 198 PRO B C 1
ATOM 3239 O O . PRO B 1 198 ? -15.938 25.781 14.125 1 91.19 198 PRO B O 1
ATOM 3242 N N . SER B 1 199 ? -15.242 25.562 12.047 1 89.56 199 SER B N 1
ATOM 3243 C CA . SER B 1 199 ? -16.172 24.469 11.742 1 89.56 199 SER B CA 1
ATOM 3244 C C . SER B 1 199 ? -15.484 23.109 11.875 1 89.56 199 SER B C 1
ATOM 3246 O O . SER B 1 199 ? -16.156 22.094 12.07 1 89.56 199 SER B O 1
ATOM 3248 N N . HIS B 1 200 ? -14.227 23.141 11.68 1 89.69 200 HIS B N 1
ATOM 3249 C CA . HIS B 1 200 ? -13.445 21.922 11.734 1 89.69 200 HIS B CA 1
ATOM 3250 C C . HIS B 1 200 ? -12.148 22.125 12.508 1 89.69 200 HIS B C 1
ATOM 3252 O O . HIS B 1 200 ? -11.68 23.266 12.641 1 89.69 200 HIS B O 1
ATOM 3258 N N . TRP B 1 201 ? -11.711 21.062 13.141 1 88.12 201 TRP B N 1
ATOM 3259 C CA . TRP B 1 201 ? -10.375 21.078 13.742 1 88.12 201 TRP B CA 1
ATOM 3260 C C . TRP B 1 201 ? -9.633 19.781 13.438 1 88.12 201 TRP B C 1
ATOM 3262 O O . TRP B 1 201 ? -10.227 18.797 12.984 1 88.12 201 TRP B O 1
ATOM 3272 N N . MET B 1 202 ? -8.289 19.828 13.531 1 85.12 202 MET B N 1
ATOM 3273 C CA . MET B 1 202 ? -7.465 18.625 13.492 1 85.12 202 MET B CA 1
ATOM 3274 C C . MET B 1 202 ? -6.266 18.75 14.422 1 85.12 202 MET B C 1
ATOM 3276 O O . MET B 1 202 ? -5.824 19.859 14.727 1 85.12 202 MET B O 1
ATOM 3280 N N . PRO B 1 203 ? -5.777 17.609 14.977 1 80.75 203 PRO B N 1
ATOM 3281 C CA . PRO B 1 203 ? -4.559 17.688 15.789 1 80.75 203 PRO B CA 1
ATOM 3282 C C . PRO B 1 203 ? -3.365 18.234 15 1 80.75 203 PRO B C 1
ATOM 3284 O O . PRO B 1 203 ? -3.309 18.078 13.781 1 80.75 203 PRO B O 1
ATOM 3287 N N . LEU B 1 204 ? -2.479 19 15.711 1 81.75 204 LEU B N 1
ATOM 3288 C CA . LEU B 1 204 ? -1.233 19.438 15.094 1 81.75 204 LEU B CA 1
ATOM 3289 C C . LEU B 1 204 ? -0.38 18.25 14.68 1 81.75 204 LEU B C 1
ATOM 3291 O O . LEU B 1 204 ? -0.425 17.188 15.328 1 81.75 204 LEU B O 1
ATOM 3295 N N . PRO B 1 205 ? 0.242 18.375 13.469 1 74 205 PRO B N 1
ATOM 3296 C CA . PRO B 1 205 ? 1.122 17.281 13.047 1 74 205 PRO B CA 1
ATOM 3297 C C . PRO B 1 205 ? 2.217 16.984 14.062 1 74 205 PRO B C 1
ATOM 3299 O O . PRO B 1 205 ? 2.486 17.797 14.945 1 74 205 PRO B O 1
ATOM 3302 N N . GLU B 1 206 ? 2.748 15.812 13.969 1 71.5 206 GLU B N 1
ATOM 3303 C CA . GLU B 1 206 ? 3.926 15.5 14.773 1 71.5 206 GLU B CA 1
ATOM 3304 C C . GLU B 1 206 ? 5.07 16.469 14.477 1 71.5 206 GLU B C 1
ATOM 3306 O O . GLU B 1 206 ? 5.262 16.875 13.328 1 71.5 206 GLU B O 1
ATOM 3311 N N . PRO B 1 207 ? 5.758 16.812 15.539 1 70.69 207 PRO B N 1
ATOM 3312 C CA . PRO B 1 207 ? 6.871 17.734 15.336 1 70.69 207 PRO B CA 1
ATOM 3313 C C . PRO B 1 207 ? 7.934 17.188 14.383 1 70.69 207 PRO B C 1
ATOM 3315 O O . PRO B 1 207 ? 7.961 15.977 14.117 1 70.69 207 PRO B O 1
ATOM 3318 N N . PRO B 1 208 ? 8.617 18.141 13.758 1 67.38 208 PRO B N 1
ATOM 3319 C CA . PRO B 1 208 ? 9.719 17.703 12.898 1 67.38 208 PRO B CA 1
ATOM 3320 C C . PRO B 1 208 ? 10.664 16.734 13.602 1 67.38 208 PRO B C 1
ATOM 3322 O O . PRO B 1 208 ? 10.875 16.844 14.812 1 67.38 208 PRO B O 1
ATOM 3325 N N . LEU B 1 209 ? 10.914 15.594 12.969 1 59.94 209 LEU B N 1
ATOM 3326 C CA . LEU B 1 209 ? 11.867 14.641 13.523 1 59.94 209 LEU B CA 1
ATOM 3327 C C . LEU B 1 209 ? 13.266 15.25 13.578 1 59.94 209 LEU B C 1
ATOM 3329 O O . LEU B 1 209 ? 13.625 16.062 12.719 1 59.94 209 LEU B O 1
#

InterPro domains:
  IPR007538 dATP/dGTP diphosphohydrolase MazZ [PF04447] (42-137)
  IPR007539 Domain of unknown function DUF551 [PF04448] (144-208)

pLDDT: mean 87.04, std 13.47, range [33.69, 98.5]

Foldseek 3Di:
DDQDDPVLVVVCVVPVPVNPDDPVRVVNVCVVVVVVVVVVVVLVVLLVVCCVVPNLDALPVLVVVLVVLVVVCLVPVPPCVSVVSNVNSVSNNCVRNVHDPVNVVVVVVVVVVVVVPFAWDDDDPSDDTDTDDDPDPDPPQPADKAFVVRDDDDAQAKWKFWDAPPDVPRIDIFIWGFHPPDPCAQNRIDTPPDRDDGRIIHHDDDDDD/DDQDDPVLVVVCVVPVVVNPDDPVRVVNVCVVVVVVVVVVVVLVVLLVVCCVVPNLDALPVLVVVLVVLVVVCLVPVPPCVSVVSNVNSVSNNCVRNVHDPVNVVVVVVVVVVVVVPFAWDDDDPSDDTDTDDDPDPDP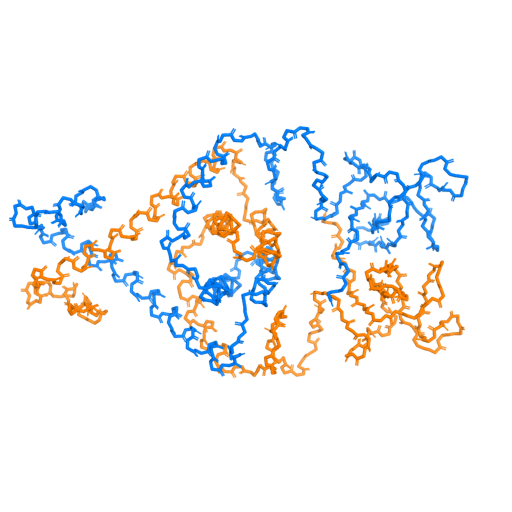PQPPDKDFVVRDDDDAQAKWKFWDAPPDVPRIDIFIWGFHPPDPCAQNRIDTPPDRDDGRIIHHDDDDDD

Radius of gyration: 25.59 Å; Cα contacts (8 Å, |Δi|>4): 608; chains: 2; bounding box: 43×87×57 Å

Nearest PDB structures (foldseek):
  7ody-assembly1_B  TM=7.571E-01  e=6.803E-04  Cyanophage S-2L
  7ody-assembly1_A  TM=7.473E-01  e=1.991E-03  Cyanophage S-2L
  7rye-assembly1_G  TM=5.543E-01  e=3.451E+00  Salmonella enterica subsp. enterica serovar Typhimurium
  4ova-assembly1_C  TM=3.367E-01  e=1.687E+00  Homo sapiens
  7ody-assembly1_B  TM=7.569E-01  e=6.906E-04  Cyanophage S-2L

Sequence (418 aa):
MTTITKERIELFIKNPLENGLTRGEQMELARIALASLEREQIRHEHAKWSDSTFGCVGPIGPLKHLSKEALEAAAEPDDLSEWADMQFLLWDAQRRAGISDAEITAAMENKLKINMERQWPEPKDGEPRLHIKEPGNSPVTPDGWISCSERMPDTKTAVLVAVEFDRKGDWRMKWATYIPGHPDANDGWIIPGASWKPSHWMPLPEPPLMTTITKERIELFIKNPLENGLTRGEQMELARIALASLEREQIRHEHAKWSDSTFGCVGPIGPLKHLSKEALEAAAEPDDLSEWADMQFLLWDAQRRAGISDAEITAAMENKLKINMERQWPEPKDGEPRLHIKEPGNSPVTPDGWISCSERMPDTKTAVLVAVEFDRKGDWRMKWATYIPGHPDANDGWIIPGASWKPSHWMPLPEPPL

Secondary structure (DSSP, 8-state):
-----HHHHHHHHH-TTTSPPPHHHHHHHHHHHHHHHHHHHHHHHHHHHHHHHH-S--SHHHHHHHHHHHHHHHH-TT-HHHHHHHHHHHHHHHHHHT--HHHHHHHHHHHHHHHHHS--PPP-TTS-------S-S-----SSPEETTT-PPPTTEEEEEEEE-SSTT-EEEEEEEE-TT-TT-BTTEE-TT--PPPSEEEEPPPPP-/-----HHHHHHHHH-TTTSPPPHHHHHHHHHHHHHHHHHHHHHHHHHHHHHHHH-S--SHHHHHHHHHHHHHHHH-TT-HHHHHHHHHHHHHHHHHHT--HHHHHHHHHHHHHHHHHS--PPP-TTS-------S-S-----SSPEETTT-PPPTTEEEEEEEE-SSTT-EEEEEEEE-TT-TT-BTTEE-TT--PPPSEEEEPPPPP-

Organism: Escherichia coli (strain 55989 / EAEC) (NCBI:txid585055)

Solvent-accessible surface area (backbone atoms only — not comparable to full-atom values): 23143 Å² total; per-residue (Å²): 130,85,76,80,48,68,67,60,46,51,47,22,70,75,37,48,87,86,38,62,75,52,72,66,49,48,50,50,30,40,52,49,25,45,57,53,48,54,54,46,49,52,50,50,53,48,48,54,50,48,39,73,66,44,46,95,46,56,27,33,8,33,21,48,38,31,20,52,34,25,46,52,24,42,76,38,73,80,46,48,59,37,54,21,50,36,52,51,24,51,54,49,18,35,58,48,62,70,55,52,70,67,57,42,51,53,26,33,57,53,46,49,58,52,60,71,70,50,51,68,62,80,60,52,73,63,41,58,82,65,66,59,67,65,86,62,82,72,74,72,72,60,91,47,75,35,43,46,87,78,48,68,78,61,74,78,34,68,26,37,29,30,32,68,50,97,46,92,84,44,66,48,73,43,38,30,34,32,34,68,84,43,88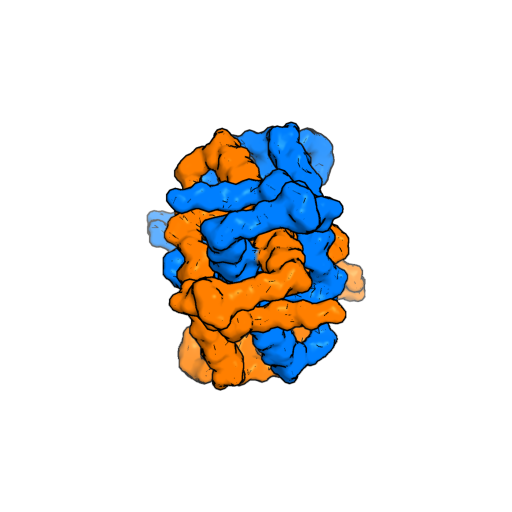,82,28,57,95,22,34,39,37,61,92,54,89,76,74,59,48,25,32,22,64,60,74,79,70,79,128,131,87,76,80,48,66,66,60,47,51,49,23,72,75,38,50,85,86,38,60,75,52,73,69,50,47,51,51,31,41,53,49,25,45,57,51,48,53,53,47,49,52,52,51,53,49,49,53,51,49,39,74,64,44,47,94,45,56,27,33,8,33,21,47,36,29,21,53,34,25,46,53,23,41,77,38,73,82,45,47,58,38,54,21,50,34,51,50,24,53,53,49,18,34,56,48,62,70,54,51,70,66,56,42,51,53,26,33,57,54,46,50,58,52,59,72,71,52,48,68,61,79,62,53,74,61,41,58,84,64,68,59,68,65,86,63,80,72,75,73,72,62,91,47,74,36,42,48,85,79,49,68,79,61,76,76,33,68,28,37,30,30,31,68,50,96,44,91,85,45,66,47,72,44,38,30,33,34,34,69,85,42,87,83,29,57,95,21,33,41,38,62,91,55,89,76,74,59,49,26,33,23,63,61,75,79,69,78,128